Protein AF-A0A4Y9ZQ35-F1 (afdb_monomer)

Organism: NCBI:txid135208

Mean predicted aligned error: 7.26 Å

Foldseek 3Di:
DCALQRLVVCFFCVVVQNSPSCLPPPVNLVLLLVLLLVQQQDQQPPPRGGNLQPLLFAQEEESFAAHSEPVDQVVLQVRVVSRLVSLVSNCVSSDPPSNYFYEHNAHADPNSQQDPSQLQRPSHQEREHEYQALVCLALVNLLVRLVSNVVSNHHYAPEEYFQAQAPDGRSDRFDHHGDDLVVSLVSLLVSLVSCLSNQHEYAYEAEFLAQFPQHGRDRYGYLVDSNLVSNLVSQVVQLPGFHSDDSPLPDSPPDDDDDDDDDDDDDDDDDDDPDDPPPPPPPDRHGHGYHYEDAQLLFDDPVSLCSRLVSCLSSRHAEYEYEQAFDPDCDDSNHGGHGDHHLDRPHSVRGDCSSVNSVSVSSVSNSVSNHHYHYYSDDDDDDRD

Structure (mmCIF, N/CA/C/O backbone):
data_AF-A0A4Y9ZQ35-F1
#
_entry.id   AF-A0A4Y9ZQ35-F1
#
loop_
_atom_site.group_PDB
_atom_site.id
_atom_site.type_symbol
_atom_site.label_atom_id
_atom_site.label_alt_id
_atom_site.label_comp_id
_atom_site.label_asym_id
_atom_site.label_entity_id
_atom_site.label_seq_id
_atom_site.pdbx_PDB_ins_code
_atom_site.Cartn_x
_atom_site.Cartn_y
_atom_site.Cartn_z
_atom_site.occupancy
_atom_site.B_iso_or_equiv
_atom_site.auth_seq_id
_atom_site.auth_comp_id
_atom_site.auth_asym_id
_atom_site.auth_atom_id
_atom_site.pdbx_PDB_model_num
ATOM 1 N N . MET A 1 1 ? 6.305 -11.180 9.545 1.00 36.38 1 MET A N 1
ATOM 2 C CA . MET A 1 1 ? 5.025 -11.520 8.893 1.00 36.38 1 MET A CA 1
ATOM 3 C C . MET A 1 1 ? 5.077 -10.964 7.494 1.00 36.38 1 MET A C 1
ATOM 5 O O . MET A 1 1 ? 5.333 -9.812 7.324 1.00 36.38 1 MET A O 1
ATOM 9 N N . HIS A 1 2 ? 5.178 -11.781 6.480 1.00 47.81 2 HIS A N 1
ATOM 10 C CA . HIS A 1 2 ? 6.463 -12.288 6.041 1.00 47.81 2 HIS A CA 1
ATOM 11 C C . HIS A 1 2 ? 6.602 -12.149 4.517 1.00 47.81 2 HIS A C 1
ATOM 13 O O . HIS A 1 2 ? 6.607 -13.161 3.825 1.00 47.81 2 HIS A O 1
ATOM 19 N N . SER A 1 3 ? 6.755 -10.935 3.964 1.00 58.72 3 SER A N 1
ATOM 20 C CA . SER A 1 3 ? 7.232 -10.872 2.570 1.00 58.72 3 SER A CA 1
ATOM 21 C C . SER A 1 3 ? 8.520 -11.701 2.456 1.00 58.72 3 SER A C 1
ATOM 23 O O . SER A 1 3 ? 9.215 -11.897 3.464 1.00 58.72 3 SER A O 1
ATOM 25 N N . TRP A 1 4 ? 8.877 -12.214 1.272 1.00 63.47 4 TRP A N 1
ATOM 26 C CA . TRP A 1 4 ? 10.160 -12.925 1.127 1.00 63.47 4 TRP A CA 1
ATOM 27 C C . TRP A 1 4 ? 11.294 -12.108 1.743 1.00 63.47 4 TRP A C 1
ATOM 29 O O . TRP A 1 4 ? 12.146 -12.658 2.444 1.00 63.47 4 TRP A O 1
ATOM 39 N N . ASN A 1 5 ? 11.250 -10.785 1.557 1.00 63.75 5 ASN A N 1
ATOM 40 C CA . ASN A 1 5 ? 12.224 -9.878 2.136 1.00 63.75 5 ASN A CA 1
ATOM 41 C C . ASN A 1 5 ? 12.215 -9.986 3.660 1.00 63.75 5 ASN A C 1
ATOM 43 O O . ASN A 1 5 ? 13.280 -10.140 4.259 1.00 63.75 5 ASN A O 1
ATOM 47 N N . ALA A 1 6 ? 11.044 -9.955 4.301 1.00 70.06 6 ALA A N 1
ATOM 48 C CA . ALA A 1 6 ? 10.945 -10.030 5.755 1.00 70.06 6 ALA A CA 1
ATOM 49 C C . ALA A 1 6 ? 11.441 -11.389 6.273 1.00 70.06 6 ALA A C 1
ATOM 51 O O . ALA A 1 6 ? 12.302 -11.428 7.155 1.00 70.06 6 ALA A O 1
ATOM 52 N N . LEU A 1 7 ? 11.014 -12.487 5.633 1.00 71.88 7 LEU A N 1
ATOM 53 C CA . LEU A 1 7 ? 11.462 -13.854 5.934 1.00 71.88 7 LEU A CA 1
ATOM 54 C C . LEU A 1 7 ? 12.976 -14.008 5.819 1.00 71.88 7 LEU A C 1
ATOM 56 O O . LEU A 1 7 ? 13.614 -14.595 6.691 1.00 71.88 7 LEU A O 1
ATOM 60 N N . SER A 1 8 ? 13.551 -13.505 4.728 1.00 68.31 8 SER A N 1
ATOM 61 C CA . SER A 1 8 ? 14.992 -13.560 4.478 1.00 68.31 8 SER A CA 1
ATOM 62 C C . SER A 1 8 ? 15.779 -12.662 5.436 1.00 68.31 8 SER A C 1
ATOM 64 O O . SER A 1 8 ? 16.902 -12.999 5.806 1.00 68.31 8 SER A O 1
ATOM 66 N N . GLY A 1 9 ? 15.163 -11.562 5.880 1.00 69.19 9 GLY A N 1
ATOM 67 C CA . GLY A 1 9 ? 15.678 -10.648 6.893 1.00 69.19 9 GLY A CA 1
ATOM 68 C C . GLY A 1 9 ? 15.662 -11.228 8.308 1.00 69.19 9 GLY A C 1
ATOM 69 O O . GLY A 1 9 ? 16.219 -10.615 9.216 1.00 69.19 9 GLY A O 1
ATOM 70 N N . GLY A 1 10 ? 15.076 -12.416 8.502 1.00 75.44 10 GLY A N 1
ATOM 71 C CA . GLY A 1 10 ? 15.120 -13.144 9.766 1.00 75.44 10 GLY A CA 1
ATOM 72 C C . GLY A 1 10 ? 14.144 -12.614 10.811 1.00 75.44 10 GLY A C 1
ATOM 73 O O . GLY A 1 10 ? 14.453 -12.631 12.002 1.00 75.44 10 GLY A O 1
ATOM 74 N N . ASP A 1 11 ? 12.969 -12.150 10.396 1.00 81.12 11 ASP A N 1
ATOM 75 C CA . ASP A 1 11 ? 11.862 -11.911 11.319 1.00 81.12 11 ASP A CA 1
ATOM 76 C C . ASP A 1 11 ? 11.279 -13.237 11.863 1.00 81.12 11 ASP A C 1
ATOM 78 O O . ASP A 1 11 ? 11.728 -14.332 11.515 1.00 81.12 11 ASP A O 1
ATOM 82 N N . ILE A 1 12 ? 10.308 -13.171 12.785 1.00 85.31 12 ILE A N 1
ATOM 83 C CA . ILE A 1 12 ? 10.039 -14.311 13.677 1.00 85.31 12 ILE A CA 1
ATOM 84 C C . ILE A 1 12 ? 9.625 -15.602 12.951 1.00 85.31 12 ILE A C 1
ATOM 86 O O . ILE A 1 12 ? 10.181 -16.643 13.255 1.00 85.31 12 ILE A O 1
ATOM 90 N N . TYR A 1 13 ? 8.753 -15.608 11.941 1.00 85.06 13 TYR A N 1
ATOM 91 C CA . TYR A 1 13 ? 8.492 -16.855 11.203 1.00 85.06 13 TYR A CA 1
ATOM 92 C C . TYR A 1 13 ? 9.643 -17.211 10.250 1.00 85.06 13 TYR A C 1
ATOM 94 O O . TYR A 1 13 ? 9.856 -18.397 10.014 1.00 85.06 13 TYR A O 1
ATOM 102 N N . GLY A 1 14 ? 10.431 -16.246 9.761 1.00 84.25 14 GLY A N 1
ATOM 103 C CA . GLY A 1 14 ? 11.650 -16.518 8.993 1.00 84.25 14 GLY A CA 1
ATOM 104 C C . GLY A 1 14 ? 12.680 -17.304 9.808 1.00 84.25 14 GLY A C 1
ATOM 105 O O . GLY A 1 14 ? 13.272 -18.254 9.304 1.00 84.25 14 GLY A O 1
ATOM 106 N N . GLN A 1 15 ? 12.823 -16.998 11.101 1.00 85.25 15 GLN A N 1
ATOM 107 C CA . G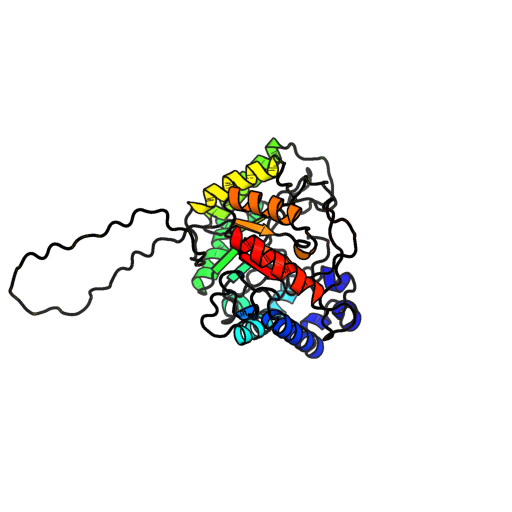LN A 1 15 ? 13.710 -17.735 12.011 1.00 85.25 15 GLN A CA 1
ATOM 108 C C . GLN A 1 15 ? 13.267 -19.187 12.243 1.00 85.25 15 GLN A C 1
ATOM 110 O O . GLN A 1 15 ? 14.110 -20.076 12.351 1.00 85.25 15 GLN A O 1
ATOM 115 N N . TRP A 1 16 ? 11.958 -19.435 12.337 1.00 84.19 16 TRP A N 1
ATOM 11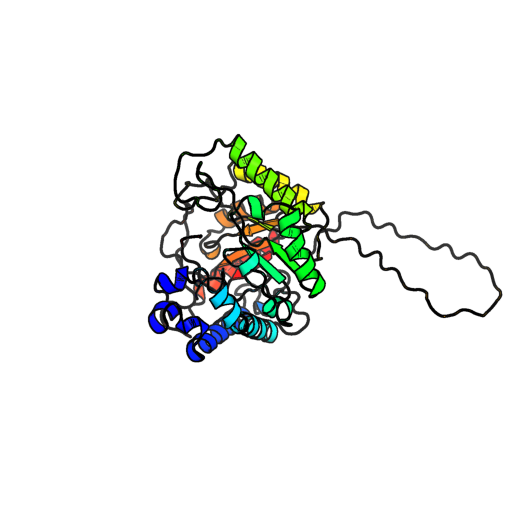6 C CA . TRP A 1 16 ? 11.419 -20.756 12.686 1.00 84.19 16 TRP A CA 1
ATOM 117 C C . TRP A 1 16 ? 11.147 -21.641 11.465 1.00 84.19 16 TRP A C 1
ATOM 119 O O . TRP A 1 16 ? 11.337 -22.854 11.529 1.00 84.19 16 TRP A O 1
ATOM 129 N N . TYR A 1 17 ? 10.708 -21.041 10.358 1.00 84.75 17 TYR A N 1
ATOM 130 C CA . TYR A 1 17 ? 10.225 -21.743 9.167 1.00 84.75 17 TYR A CA 1
ATOM 131 C C . TYR A 1 17 ? 11.010 -21.372 7.893 1.00 84.75 17 TYR A C 1
ATOM 133 O O . TYR A 1 17 ? 10.913 -22.056 6.879 1.00 84.75 17 TYR A O 1
ATOM 141 N N . GLY A 1 18 ? 11.839 -20.327 7.902 1.00 82.31 18 GLY A N 1
ATOM 142 C CA . GLY A 1 18 ? 12.540 -19.871 6.699 1.00 82.31 18 GLY A CA 1
ATOM 143 C C . GLY A 1 18 ? 11.594 -19.391 5.591 1.00 82.31 18 GLY A C 1
ATOM 144 O O . GLY A 1 18 ? 10.384 -19.278 5.769 1.00 82.31 18 GLY A O 1
ATOM 145 N N . THR A 1 19 ? 12.145 -19.118 4.407 1.00 73.44 19 THR A N 1
ATOM 146 C CA . THR A 1 19 ? 11.390 -18.482 3.308 1.00 73.44 19 THR A CA 1
ATOM 147 C C . THR A 1 19 ? 10.460 -19.427 2.539 1.00 73.44 19 THR A C 1
ATOM 149 O O . THR A 1 19 ? 9.706 -18.969 1.691 1.00 73.44 19 THR A O 1
ATOM 152 N N . GLY A 1 20 ? 10.583 -20.749 2.708 1.00 72.81 20 GLY A N 1
ATOM 153 C CA . GLY A 1 20 ? 9.781 -21.752 1.984 1.00 72.81 20 GLY A CA 1
ATOM 154 C C . GLY A 1 20 ? 8.677 -22.340 2.852 1.00 72.81 20 GLY A C 1
ATOM 155 O O . GLY A 1 20 ? 7.498 -22.216 2.540 1.00 72.81 20 GLY A O 1
ATOM 156 N N . TYR A 1 21 ? 9.050 -22.893 4.009 1.00 81.38 21 TYR A N 1
ATOM 157 C CA . TYR A 1 21 ? 8.091 -23.585 4.865 1.00 81.38 21 TYR A CA 1
ATOM 158 C C . TYR A 1 21 ? 7.008 -22.677 5.450 1.00 81.38 21 TYR A C 1
ATOM 160 O O . TYR A 1 21 ? 5.968 -23.182 5.862 1.00 81.38 21 TYR A O 1
ATOM 168 N N . PHE A 1 22 ? 7.210 -21.359 5.461 1.00 85.56 22 PHE A N 1
ATOM 169 C CA . PHE A 1 22 ? 6.174 -20.404 5.841 1.00 85.56 22 PHE A CA 1
ATOM 170 C C . PHE A 1 22 ? 4.896 -20.527 4.985 1.00 85.56 22 PHE A C 1
ATOM 172 O O . PHE A 1 22 ? 3.790 -20.487 5.527 1.00 85.56 22 PHE A O 1
ATOM 179 N N . TYR A 1 23 ? 5.042 -20.748 3.674 1.00 87.94 23 TYR A N 1
ATOM 180 C CA . TYR A 1 23 ? 3.918 -20.877 2.740 1.00 87.94 23 TYR A CA 1
ATOM 181 C C . TYR A 1 23 ? 3.342 -22.301 2.672 1.00 87.94 23 TYR A C 1
ATOM 183 O O . TYR A 1 23 ? 2.242 -22.505 2.163 1.00 87.94 23 TYR A O 1
ATOM 191 N N . GLU A 1 24 ? 4.066 -23.289 3.202 1.00 88.56 24 GLU A N 1
ATOM 192 C CA . GLU A 1 24 ? 3.781 -24.714 2.992 1.00 88.56 24 GLU A CA 1
ATOM 193 C C . GLU A 1 24 ? 3.349 -25.438 4.276 1.00 88.56 24 GLU A C 1
ATOM 195 O O . GLU A 1 24 ? 2.553 -26.378 4.233 1.00 88.56 24 GLU A O 1
ATOM 200 N N . GLN A 1 25 ? 3.866 -25.036 5.443 1.00 91.19 25 GLN A N 1
ATOM 201 C CA . GLN A 1 25 ? 3.609 -25.741 6.696 1.00 91.19 25 GLN A CA 1
ATOM 202 C C . GLN A 1 25 ? 2.342 -25.246 7.388 1.00 91.19 25 GLN A C 1
ATOM 204 O O . GLN A 1 25 ? 2.219 -24.078 7.751 1.00 91.19 25 GLN A O 1
ATOM 209 N N . ALA A 1 26 ? 1.463 -26.194 7.716 1.00 92.69 26 ALA A N 1
ATOM 210 C CA . ALA A 1 26 ? 0.209 -25.939 8.423 1.00 92.69 26 ALA A CA 1
ATOM 211 C C . ALA A 1 26 ? 0.381 -25.173 9.750 1.00 92.69 26 ALA A C 1
ATOM 213 O O . ALA A 1 26 ? -0.490 -24.398 10.129 1.00 92.69 26 ALA A O 1
ATOM 214 N N . ALA A 1 27 ? 1.493 -25.372 10.468 1.00 91.56 27 ALA A N 1
ATOM 215 C CA . ALA A 1 27 ? 1.762 -24.650 11.713 1.00 91.56 27 ALA A CA 1
ATOM 216 C C . ALA A 1 27 ? 2.076 -23.164 11.468 1.00 91.56 27 ALA A C 1
ATOM 218 O O . ALA A 1 27 ? 1.579 -22.303 12.197 1.00 91.56 27 ALA A O 1
ATOM 219 N N . ALA A 1 28 ? 2.857 -22.862 10.426 1.00 90.31 28 ALA A N 1
ATOM 220 C CA . ALA A 1 28 ? 3.181 -21.493 10.041 1.00 90.31 28 ALA A CA 1
ATOM 221 C C . ALA A 1 28 ? 1.929 -20.762 9.545 1.00 90.31 28 ALA A C 1
ATOM 223 O O . ALA A 1 28 ? 1.620 -19.668 10.020 1.00 90.31 28 ALA A O 1
ATOM 224 N N . THR A 1 29 ? 1.152 -21.404 8.669 1.00 91.00 29 THR A N 1
ATOM 225 C CA . THR A 1 29 ? -0.099 -20.833 8.164 1.00 91.00 29 THR A CA 1
ATOM 226 C C . THR A 1 29 ? -1.117 -20.643 9.298 1.00 91.00 29 THR A C 1
ATOM 228 O O . THR A 1 29 ? -1.682 -19.560 9.429 1.00 91.00 29 THR A O 1
ATOM 231 N N . ALA A 1 30 ? -1.297 -21.605 10.208 1.00 94.00 30 ALA A N 1
ATOM 232 C CA . ALA A 1 30 ? -2.197 -21.437 11.354 1.00 94.00 30 ALA A CA 1
ATOM 233 C C . ALA A 1 30 ? -1.776 -20.289 12.293 1.00 94.00 30 ALA A C 1
ATOM 235 O O . ALA A 1 30 ? -2.627 -19.527 12.755 1.00 94.00 30 ALA A O 1
ATOM 236 N N . GLY A 1 31 ? -0.474 -20.124 12.554 1.00 92.75 31 GLY A N 1
ATOM 237 C CA . GLY A 1 31 ? 0.044 -18.980 13.313 1.00 92.75 31 GLY A CA 1
ATOM 238 C C . GLY A 1 31 ? -0.288 -17.647 12.638 1.00 92.75 31 GLY A C 1
ATOM 239 O O . GLY A 1 31 ? -0.787 -16.723 13.284 1.00 92.75 31 GLY A O 1
ATOM 240 N N . PHE A 1 32 ? -0.109 -17.587 11.318 1.00 93.31 32 PHE A N 1
ATOM 241 C CA . PHE A 1 32 ? -0.411 -16.402 10.523 1.00 93.31 32 PHE A CA 1
ATOM 242 C C . PHE A 1 32 ? -1.910 -16.075 10.514 1.00 93.31 32 PHE A C 1
ATOM 244 O O . PHE A 1 32 ? -2.286 -14.921 10.703 1.00 93.31 32 PHE A O 1
ATOM 251 N N . ASP A 1 33 ? -2.779 -17.082 10.380 1.00 95.75 33 ASP A N 1
ATOM 252 C CA . ASP A 1 33 ? -4.231 -16.900 10.501 1.00 95.75 33 ASP A CA 1
ATOM 253 C C . ASP A 1 33 ? -4.614 -16.326 11.864 1.00 95.75 33 ASP A C 1
ATOM 255 O O . ASP A 1 33 ? -5.443 -15.421 11.939 1.00 95.75 33 ASP A O 1
ATOM 259 N N . ASN A 1 34 ? -4.004 -16.814 12.948 1.00 96.38 34 ASN A N 1
ATOM 260 C CA . ASN A 1 34 ? -4.259 -16.281 14.286 1.00 96.38 34 ASN A CA 1
ATOM 261 C C . ASN A 1 34 ? -3.869 -14.805 14.388 1.00 96.38 34 ASN A C 1
ATOM 263 O O . ASN A 1 34 ? -4.599 -14.029 15.005 1.00 96.38 34 ASN A O 1
ATOM 267 N N . ARG A 1 35 ? -2.782 -14.387 13.729 1.00 94.88 35 ARG A N 1
ATOM 268 C CA . ARG A 1 35 ? -2.423 -12.967 13.660 1.00 94.88 35 ARG A CA 1
ATOM 269 C C . ARG A 1 35 ? -3.427 -12.156 12.854 1.00 94.88 35 ARG A C 1
ATOM 271 O O . ARG A 1 35 ? -3.792 -11.078 13.310 1.00 94.88 35 ARG A O 1
ATOM 278 N N . LEU A 1 36 ? -3.894 -12.648 11.704 1.00 96.12 36 LEU A N 1
ATOM 279 C CA . LEU A 1 36 ? -4.958 -11.973 10.951 1.00 96.12 36 LEU A CA 1
ATOM 280 C C . LEU A 1 36 ? -6.180 -11.760 11.853 1.00 96.12 36 LEU A C 1
ATOM 282 O O . LEU A 1 36 ? -6.657 -10.637 11.995 1.00 96.12 36 LEU A O 1
ATOM 286 N N . ARG A 1 37 ? -6.627 -12.805 12.560 1.00 97.69 37 ARG A N 1
ATOM 287 C CA . ARG A 1 37 ? -7.738 -12.695 13.519 1.00 97.69 37 ARG A CA 1
ATOM 288 C C . ARG A 1 37 ? -7.444 -11.690 14.629 1.00 97.69 37 ARG A C 1
ATOM 290 O O . ARG A 1 37 ? -8.329 -10.907 14.962 1.00 97.69 37 ARG A O 1
ATOM 297 N N . TYR A 1 38 ? -6.230 -11.679 15.178 1.00 97.25 38 TYR A N 1
ATOM 298 C CA . TYR A 1 38 ? -5.828 -10.721 16.209 1.00 97.25 38 TYR A CA 1
ATOM 299 C C . TYR A 1 38 ? -5.929 -9.274 15.711 1.00 97.25 38 TYR A C 1
ATOM 301 O O . TYR A 1 38 ? -6.557 -8.449 16.367 1.00 97.25 38 TYR A O 1
ATOM 309 N N . VAL A 1 39 ? -5.388 -8.980 14.523 1.00 97.31 39 VAL A N 1
ATOM 310 C CA . VAL A 1 39 ? -5.433 -7.642 13.910 1.00 97.31 39 VAL A CA 1
ATOM 311 C C . VAL A 1 39 ? -6.871 -7.200 13.652 1.00 97.31 39 VAL A C 1
ATOM 313 O O . VAL A 1 39 ? -7.258 -6.108 14.055 1.00 97.31 39 VAL A O 1
ATOM 316 N N . LEU A 1 40 ? -7.691 -8.049 13.026 1.00 97.50 40 LEU A N 1
ATOM 317 C CA . LEU A 1 40 ? -9.080 -7.697 12.715 1.00 97.50 40 LEU A CA 1
ATOM 318 C C . LEU A 1 40 ? -9.936 -7.479 13.975 1.00 97.50 40 LEU A C 1
ATOM 320 O O . LEU A 1 40 ? -10.877 -6.683 13.948 1.00 97.50 40 LEU A O 1
ATOM 324 N N . ASN A 1 41 ? -9.614 -8.161 15.077 1.00 98.12 41 ASN A N 1
ATOM 325 C CA . ASN A 1 41 ? -10.313 -8.026 16.357 1.00 98.12 41 ASN A CA 1
ATOM 326 C C . ASN A 1 41 ? -9.662 -7.017 17.317 1.00 98.12 41 ASN A C 1
ATOM 328 O O . ASN A 1 41 ? -10.170 -6.845 18.427 1.00 98.12 41 ASN A O 1
ATOM 332 N N . HIS A 1 42 ? -8.587 -6.328 16.915 1.00 98.12 42 HIS A N 1
ATOM 333 C CA . HIS A 1 42 ? -7.996 -5.255 17.714 1.00 98.12 42 HIS A CA 1
ATOM 334 C C . HIS A 1 42 ? -9.033 -4.164 17.966 1.00 98.12 42 HIS A C 1
ATOM 336 O O . HIS A 1 42 ? -9.576 -3.584 17.023 1.00 98.12 42 HIS A O 1
ATOM 342 N N . VAL A 1 43 ? -9.323 -3.904 19.241 1.00 98.56 43 VAL A N 1
ATOM 343 C CA . VAL A 1 43 ? -10.276 -2.872 19.651 1.00 98.56 43 VAL A CA 1
ATOM 344 C C . VAL A 1 43 ? -9.562 -1.535 19.633 1.00 98.56 43 VAL A C 1
ATOM 346 O O . VAL A 1 43 ? -8.696 -1.273 20.465 1.00 98.56 43 VAL A O 1
ATOM 349 N N . HIS A 1 44 ? -9.971 -0.685 18.699 1.00 98.44 44 HIS A N 1
ATOM 350 C CA . HIS A 1 44 ? -9.407 0.638 18.523 1.00 98.44 44 HIS A CA 1
ATOM 351 C C . HIS A 1 44 ? -9.487 1.432 19.831 1.00 98.44 44 HIS A C 1
ATOM 353 O O . HIS A 1 44 ? -10.569 1.657 20.378 1.00 98.44 44 HIS A O 1
ATOM 359 N N . THR A 1 45 ? -8.340 1.918 20.292 1.00 97.75 45 THR A N 1
ATOM 360 C CA . THR A 1 45 ? -8.149 2.552 21.606 1.00 97.75 45 THR A CA 1
ATOM 361 C C . THR A 1 45 ? -9.035 3.779 21.836 1.00 97.75 45 THR A C 1
ATOM 363 O O . THR A 1 45 ? -9.584 3.944 22.922 1.00 97.75 45 THR A O 1
ATOM 366 N N . THR A 1 46 ? -9.229 4.617 20.812 1.00 96.56 46 THR A N 1
ATOM 367 C CA . THR A 1 46 ? -10.129 5.788 20.876 1.00 96.56 46 THR A CA 1
ATOM 368 C C . THR A 1 46 ? -11.595 5.479 20.545 1.00 96.56 46 THR A C 1
ATOM 370 O O . THR A 1 46 ? -12.492 5.999 21.204 1.00 96.56 46 THR A O 1
ATOM 373 N N . LEU A 1 47 ? -11.867 4.674 19.510 1.00 97.94 47 LEU A N 1
ATOM 374 C CA . LEU A 1 47 ? -13.228 4.456 18.992 1.00 97.94 47 LEU A CA 1
ATOM 375 C C . LEU A 1 47 ? -13.993 3.342 19.724 1.00 97.94 47 LEU A C 1
ATOM 377 O O . LEU A 1 47 ? -15.211 3.247 19.579 1.00 97.94 47 LEU A O 1
ATOM 381 N N . GLY A 1 48 ? -13.298 2.487 20.481 1.00 98.12 48 GLY A N 1
ATOM 382 C CA . GLY A 1 48 ? -13.898 1.397 21.253 1.00 98.12 48 GLY A CA 1
ATOM 383 C C . GLY A 1 48 ? -14.530 0.289 20.404 1.00 98.12 48 GLY A C 1
ATOM 384 O O . GLY A 1 48 ? -15.346 -0.474 20.916 1.00 98.12 48 GLY A O 1
ATOM 385 N N . LYS A 1 49 ? -14.181 0.204 19.115 1.00 98.00 49 LYS A N 1
ATOM 386 C CA . LYS A 1 49 ? -14.689 -0.797 18.167 1.00 98.00 49 LYS A CA 1
ATOM 387 C C . LYS A 1 49 ? -13.550 -1.625 17.581 1.00 98.00 49 LYS A C 1
ATOM 389 O O . LYS A 1 49 ? -12.466 -1.075 17.377 1.00 98.00 49 LYS A O 1
ATOM 394 N N . PRO A 1 50 ? -13.775 -2.914 17.285 1.00 98.00 50 PRO A N 1
ATOM 395 C CA . PRO A 1 50 ? -12.776 -3.721 16.606 1.00 98.00 50 PRO A CA 1
ATOM 396 C C . PRO A 1 50 ? -12.546 -3.211 15.178 1.00 98.00 50 PRO A C 1
ATOM 398 O O . PRO A 1 50 ? -13.486 -2.760 14.522 1.00 98.00 50 PRO A O 1
ATOM 401 N N . TRP A 1 51 ? -11.316 -3.313 14.671 1.00 98.06 51 TRP A N 1
ATOM 402 C CA . TRP A 1 51 ? -10.954 -2.845 13.326 1.00 98.06 51 TRP A CA 1
ATOM 403 C C . TRP A 1 51 ? -11.841 -3.409 12.211 1.00 98.06 51 TRP A C 1
ATOM 405 O O . TRP A 1 51 ? -12.185 -2.692 11.273 1.00 98.06 51 TRP A O 1
ATOM 415 N N . LYS A 1 52 ? -12.299 -4.658 12.338 1.00 96.88 52 LYS A N 1
ATOM 416 C CA . LYS A 1 52 ? -13.242 -5.283 11.395 1.00 96.88 52 LYS A CA 1
ATOM 417 C C . LYS A 1 52 ? -14.585 -4.551 11.230 1.00 96.88 52 LYS A C 1
ATOM 419 O O . LYS A 1 52 ? -15.291 -4.814 10.263 1.00 96.88 52 LYS A O 1
ATOM 424 N N . GLU A 1 53 ? -14.936 -3.648 12.146 1.00 97.19 53 GLU A N 1
ATOM 425 C CA . GLU A 1 53 ? -16.163 -2.837 12.116 1.00 97.19 53 GLU A CA 1
ATOM 426 C C . GLU A 1 53 ? -15.917 -1.378 11.680 1.00 97.19 53 GLU A C 1
ATOM 428 O O . GLU A 1 53 ? -16.838 -0.560 11.700 1.00 97.19 53 GLU A O 1
ATOM 433 N N . LEU A 1 54 ? -14.686 -1.018 11.302 1.00 96.88 54 LEU A N 1
ATOM 434 C CA . LEU A 1 54 ? -14.282 0.364 11.018 1.00 96.88 54 LEU A CA 1
ATOM 435 C C . LEU A 1 54 ? -14.240 0.680 9.518 1.00 96.88 54 LEU A C 1
ATOM 437 O O . LEU A 1 54 ? -13.270 1.249 9.022 1.00 96.88 54 LEU A O 1
ATOM 441 N N . SER A 1 55 ? -15.305 0.361 8.783 1.00 95.88 55 SER A N 1
ATOM 442 C CA . SER A 1 55 ? -15.377 0.571 7.326 1.00 95.88 55 SER A CA 1
ATOM 443 C C . SER A 1 55 ? -15.197 2.016 6.876 1.00 95.88 55 SER A C 1
ATOM 445 O O . SER A 1 55 ? -14.795 2.259 5.742 1.00 95.88 55 SER A O 1
ATOM 447 N N . ASP A 1 56 ? -15.496 2.987 7.736 1.00 95.00 56 ASP A N 1
ATOM 448 C CA . ASP A 1 56 ? -15.279 4.405 7.438 1.00 95.00 56 ASP A CA 1
ATOM 449 C C . ASP A 1 56 ? -13.790 4.774 7.471 1.00 95.00 56 ASP A C 1
ATOM 451 O O . ASP A 1 56 ? -13.362 5.654 6.731 1.00 95.00 56 ASP A O 1
ATOM 455 N N . TYR A 1 57 ? -12.987 4.040 8.244 1.00 97.19 57 TYR A N 1
ATOM 456 C CA . TYR A 1 57 ? -11.562 4.291 8.464 1.00 97.19 57 TYR A CA 1
ATOM 457 C C . TYR A 1 57 ? -10.670 3.375 7.623 1.00 97.19 57 TYR A C 1
ATOM 459 O O . TYR A 1 57 ? -9.577 3.776 7.230 1.00 97.19 57 TYR A O 1
ATOM 467 N N . ILE A 1 58 ? -11.130 2.154 7.342 1.00 97.44 58 ILE A N 1
ATOM 468 C CA . ILE A 1 58 ? -10.350 1.107 6.683 1.00 97.44 58 ILE A CA 1
ATOM 469 C C . ILE A 1 58 ? -10.910 0.833 5.286 1.00 97.44 58 ILE A C 1
ATOM 471 O O . ILE A 1 58 ? -12.094 0.552 5.107 1.00 97.44 58 ILE A O 1
ATOM 475 N N . PHE A 1 59 ? -10.038 0.920 4.284 1.00 97.06 59 PHE A N 1
ATOM 476 C CA . PHE A 1 59 ? -10.334 0.626 2.885 1.00 97.06 59 PHE A CA 1
ATOM 477 C C . PHE A 1 59 ? -10.341 -0.879 2.618 1.00 97.06 59 PHE A C 1
ATOM 479 O O . PHE A 1 59 ? -11.329 -1.428 2.124 1.00 97.06 59 PHE A O 1
ATOM 486 N N . ALA A 1 60 ? -9.233 -1.540 2.945 1.00 97.00 60 ALA A N 1
ATOM 487 C CA . ALA A 1 60 ? -9.033 -2.951 2.682 1.00 97.00 60 ALA A CA 1
ATOM 488 C C . ALA A 1 60 ? -8.067 -3.577 3.691 1.00 97.00 60 ALA A C 1
ATOM 490 O O . ALA A 1 60 ? -7.235 -2.883 4.275 1.00 97.00 60 ALA A O 1
ATOM 491 N N . PHE A 1 61 ? -8.166 -4.896 3.829 1.00 96.56 61 PHE A N 1
ATOM 492 C CA . PHE A 1 61 ? -7.119 -5.748 4.380 1.00 96.56 61 PHE A CA 1
ATOM 493 C C . PHE A 1 61 ? -6.523 -6.621 3.279 1.00 96.56 61 PHE A C 1
ATOM 495 O O . PHE A 1 61 ? -7.191 -7.006 2.321 1.00 96.56 61 PHE A O 1
ATOM 502 N N . GLU A 1 62 ? -5.272 -6.991 3.464 1.00 92.62 62 GLU A N 1
ATOM 503 C CA . GLU A 1 62 ? -4.505 -7.907 2.620 1.00 92.62 62 GLU A CA 1
ATOM 504 C C . GLU A 1 62 ? -3.819 -8.913 3.528 1.00 92.62 62 GLU A C 1
ATOM 506 O O . GLU A 1 62 ? -3.659 -8.667 4.722 1.00 92.62 62 GLU A O 1
ATOM 511 N N . ALA A 1 63 ? -3.443 -10.064 2.983 1.00 88.25 63 ALA A N 1
ATOM 512 C CA . ALA A 1 63 ? -2.654 -11.018 3.746 1.00 88.25 63 ALA A CA 1
ATOM 513 C C . ALA A 1 63 ? -1.219 -10.503 3.916 1.00 88.25 63 ALA A C 1
ATOM 515 O O . ALA A 1 63 ? -0.725 -10.407 5.038 1.00 88.25 63 ALA A O 1
ATOM 516 N N . GLU A 1 64 ? -0.572 -10.161 2.803 1.00 87.44 64 GLU A N 1
ATOM 517 C CA . GLU A 1 64 ? 0.861 -9.902 2.732 1.00 87.44 64 GLU A CA 1
ATOM 518 C C . GLU A 1 64 ? 1.203 -8.974 1.559 1.00 87.44 64 GLU A C 1
ATOM 520 O O . GLU A 1 64 ? 0.497 -8.969 0.555 1.00 87.44 64 GLU A O 1
ATOM 525 N N . ASN A 1 65 ? 2.274 -8.190 1.694 1.00 89.75 65 ASN A N 1
ATOM 526 C CA . ASN A 1 65 ? 2.870 -7.455 0.580 1.00 89.75 65 ASN A CA 1
ATOM 527 C C . ASN A 1 65 ? 3.712 -8.398 -0.279 1.00 89.75 65 ASN A C 1
ATOM 529 O O . ASN A 1 65 ? 4.724 -8.891 0.222 1.00 89.75 65 ASN A O 1
ATOM 533 N N . GLU A 1 66 ? 3.360 -8.552 -1.558 1.00 89.56 66 GLU A N 1
ATOM 534 C CA . GLU A 1 66 ? 4.119 -9.362 -2.526 1.00 89.56 66 GLU A CA 1
ATOM 535 C C . GLU A 1 66 ? 4.366 -10.790 -2.020 1.00 89.56 66 GLU A C 1
ATOM 537 O O . GLU A 1 66 ? 5.499 -11.214 -1.755 1.00 89.56 66 GLU A O 1
ATOM 542 N N . ALA A 1 67 ? 3.272 -11.514 -1.785 1.00 87.38 67 ALA A N 1
ATOM 543 C CA . ALA A 1 67 ? 3.322 -12.839 -1.193 1.00 87.38 67 ALA A CA 1
ATOM 544 C C . ALA A 1 67 ? 4.101 -13.816 -2.089 1.00 87.38 67 ALA A C 1
ATOM 546 O O . ALA A 1 67 ? 3.690 -14.167 -3.183 1.00 87.38 67 ALA A O 1
ATOM 547 N N . MET A 1 68 ? 5.191 -14.394 -1.577 1.00 86.38 68 MET A N 1
ATOM 548 C CA . MET A 1 68 ? 6.070 -15.298 -2.343 1.00 86.38 68 MET A CA 1
ATOM 549 C C . MET A 1 68 ? 6.929 -14.606 -3.417 1.00 86.38 68 MET A C 1
ATOM 551 O O . MET A 1 68 ? 7.491 -15.296 -4.280 1.00 86.38 68 MET A O 1
ATOM 555 N N . ILE A 1 69 ? 7.132 -13.286 -3.325 1.00 84.19 69 ILE A N 1
ATOM 556 C CA . ILE A 1 69 ? 8.135 -12.565 -4.122 1.00 84.19 69 ILE A CA 1
ATOM 557 C C . ILE A 1 69 ? 9.474 -13.310 -4.191 1.00 84.19 69 ILE A C 1
ATOM 559 O O . ILE A 1 69 ? 9.947 -13.909 -3.226 1.00 84.19 69 ILE A O 1
ATOM 563 N N . GLY A 1 70 ? 10.087 -13.332 -5.375 1.00 80.50 70 GLY A N 1
ATOM 564 C CA . GLY A 1 70 ? 11.393 -13.959 -5.594 1.00 80.50 70 GLY A CA 1
ATOM 565 C C . GLY A 1 70 ? 11.387 -15.495 -5.627 1.00 80.50 70 GLY A C 1
ATOM 566 O O . GLY A 1 70 ? 12.428 -16.094 -5.902 1.00 80.50 70 GLY A O 1
ATOM 567 N N . LYS A 1 71 ? 10.244 -16.161 -5.400 1.00 84.50 71 LYS A N 1
ATOM 568 C CA . LYS A 1 71 ? 10.086 -17.614 -5.626 1.00 84.50 71 LYS A CA 1
ATOM 569 C C . LYS A 1 71 ? 9.791 -17.958 -7.089 1.00 84.50 71 LYS A C 1
ATOM 571 O O . LYS A 1 71 ? 9.999 -19.097 -7.508 1.00 84.50 71 LYS A O 1
ATOM 576 N N . GLY A 1 72 ? 9.355 -16.960 -7.856 1.00 87.62 72 GLY A N 1
ATOM 577 C CA . GLY A 1 72 ? 9.048 -17.046 -9.276 1.00 87.62 72 GLY A CA 1
ATOM 578 C C . GLY A 1 72 ? 7.654 -17.598 -9.569 1.00 87.62 72 GLY A C 1
ATOM 579 O O . GLY A 1 72 ? 7.070 -18.364 -8.800 1.00 87.62 72 GLY A O 1
ATOM 580 N N . GLN A 1 73 ? 7.147 -17.243 -10.746 1.00 90.25 73 GLN A N 1
ATOM 581 C CA . GLN A 1 73 ? 5.788 -17.536 -11.195 1.00 90.25 73 GLN A CA 1
ATOM 582 C C . GLN A 1 73 ? 5.329 -18.998 -11.032 1.00 90.25 73 GLN A C 1
ATOM 584 O O . GLN A 1 73 ? 4.160 -19.238 -10.733 1.00 90.25 73 GLN A O 1
ATOM 589 N N . GLN A 1 74 ? 6.204 -19.991 -11.237 1.00 93.12 74 GLN A N 1
ATOM 590 C CA . GLN A 1 74 ? 5.819 -21.403 -11.090 1.00 93.12 74 GLN A CA 1
ATOM 591 C C . GLN A 1 74 ? 5.450 -21.742 -9.640 1.00 93.12 74 GLN A C 1
ATOM 593 O O . GLN A 1 74 ? 4.439 -22.401 -9.410 1.00 93.12 74 GLN A O 1
ATOM 598 N N . TYR A 1 75 ? 6.221 -21.242 -8.672 1.00 92.31 75 TYR A N 1
ATOM 599 C CA . TYR A 1 75 ? 5.944 -21.463 -7.256 1.00 92.31 75 TYR A CA 1
ATOM 600 C C . TYR A 1 75 ? 4.622 -20.806 -6.852 1.00 92.31 75 TYR A C 1
ATOM 602 O O . TYR A 1 75 ? 3.782 -21.454 -6.232 1.00 92.31 75 TYR A O 1
ATOM 610 N N . ILE A 1 76 ? 4.397 -19.561 -7.288 1.00 92.38 76 ILE A N 1
ATOM 611 C CA . ILE A 1 76 ? 3.139 -18.837 -7.056 1.00 92.38 76 ILE A CA 1
ATOM 612 C C . ILE A 1 76 ? 1.956 -19.642 -7.604 1.00 92.38 76 ILE A C 1
ATOM 614 O O . ILE A 1 76 ? 0.971 -19.849 -6.898 1.00 92.38 76 ILE A O 1
ATOM 618 N N . LYS A 1 77 ? 2.065 -20.169 -8.833 1.00 93.81 77 LYS A N 1
ATOM 619 C CA . LYS A 1 77 ? 1.018 -20.993 -9.461 1.00 93.81 77 LYS A CA 1
ATOM 620 C C . LYS A 1 77 ? 0.688 -22.251 -8.659 1.00 93.81 77 LYS A C 1
ATOM 622 O O . LYS A 1 77 ? -0.485 -22.616 -8.597 1.00 93.81 77 LYS A O 1
ATOM 627 N N . GLU A 1 78 ? 1.686 -22.891 -8.059 1.00 94.44 78 GLU A N 1
ATOM 628 C CA . GLU A 1 78 ? 1.525 -24.100 -7.240 1.00 94.44 78 GLU A CA 1
ATOM 629 C C . GLU A 1 78 ? 0.944 -23.808 -5.846 1.00 94.44 78 GLU A C 1
ATOM 631 O O . GLU A 1 78 ? 0.284 -24.673 -5.271 1.00 94.44 78 GLU A O 1
ATOM 636 N N . HIS A 1 79 ? 1.113 -22.584 -5.333 1.00 93.44 79 HIS A N 1
ATOM 637 C CA . HIS A 1 79 ? 0.759 -22.208 -3.958 1.00 93.44 79 HIS A CA 1
ATOM 638 C C . HIS A 1 79 ? -0.361 -21.158 -3.861 1.00 93.44 79 HIS A C 1
ATOM 640 O O . HIS A 1 79 ? -0.605 -20.609 -2.788 1.00 93.44 79 HIS A O 1
ATOM 646 N N . GLN A 1 80 ? -1.121 -20.920 -4.937 1.00 94.62 80 GLN A N 1
ATOM 647 C CA . GLN A 1 80 ? -2.207 -19.920 -4.974 1.00 94.62 80 GLN A CA 1
ATOM 648 C C . GLN A 1 80 ? -3.239 -20.069 -3.843 1.00 94.62 80 GLN A C 1
ATOM 650 O O . GLN A 1 80 ? -3.836 -19.073 -3.424 1.00 94.62 80 GLN A O 1
ATOM 655 N N . ASN A 1 81 ? -3.448 -21.297 -3.350 1.00 95.00 81 ASN A N 1
ATOM 656 C CA . ASN A 1 81 ? -4.367 -21.580 -2.247 1.00 95.00 81 ASN A CA 1
ATOM 657 C C . ASN A 1 81 ? -3.976 -20.852 -0.964 1.00 95.00 81 ASN A C 1
ATOM 659 O O . ASN A 1 81 ? -4.871 -20.413 -0.254 1.00 95.00 81 ASN A O 1
ATOM 663 N N . TRP A 1 82 ? -2.681 -20.645 -0.702 1.00 94.50 82 TRP A N 1
ATOM 664 C CA . TRP A 1 82 ? -2.230 -19.921 0.486 1.00 94.50 82 TRP A CA 1
ATOM 665 C C . TRP A 1 82 ? -2.909 -18.548 0.571 1.00 94.50 82 TRP A C 1
ATOM 667 O O . TRP A 1 82 ? -3.563 -18.241 1.570 1.00 94.50 82 TRP A O 1
ATOM 677 N N . GLN A 1 83 ? -2.875 -17.784 -0.526 1.00 94.44 83 GLN A N 1
ATOM 678 C CA . GLN A 1 83 ? -3.504 -16.467 -0.610 1.00 94.44 83 GLN A CA 1
ATOM 679 C C . GLN A 1 83 ? -5.021 -16.542 -0.397 1.00 94.44 83 GLN A C 1
ATOM 681 O O . GLN A 1 83 ? -5.588 -15.750 0.358 1.00 94.44 83 GLN A O 1
ATOM 686 N N . CYS A 1 84 ? -5.694 -17.499 -1.046 1.00 96.75 84 CYS A N 1
ATOM 687 C CA . CYS A 1 84 ? -7.147 -17.628 -0.930 1.00 96.75 84 CYS A CA 1
ATOM 688 C C . CYS A 1 84 ? -7.583 -18.087 0.471 1.00 96.75 84 CYS A C 1
ATOM 690 O O . CYS A 1 84 ? -8.598 -17.614 0.985 1.00 96.75 84 CYS A O 1
ATOM 692 N N . ASP A 1 85 ? -6.800 -18.941 1.128 1.00 97.25 85 ASP A N 1
ATOM 693 C CA . ASP A 1 85 ? -7.055 -19.384 2.495 1.00 97.25 85 ASP A CA 1
ATOM 694 C C . ASP A 1 85 ? -6.909 -18.215 3.475 1.00 97.25 85 ASP A C 1
ATOM 696 O O . ASP A 1 85 ? -7.765 -18.031 4.342 1.00 97.25 85 ASP A O 1
ATOM 700 N N . ARG A 1 86 ? -5.874 -17.371 3.312 1.00 96.75 86 ARG A N 1
ATOM 701 C CA . ARG A 1 86 ? -5.694 -16.166 4.147 1.00 96.75 86 ARG A CA 1
ATOM 702 C C . ARG A 1 86 ? -6.834 -15.175 3.930 1.00 96.75 86 ARG A C 1
ATOM 704 O O . ARG A 1 86 ? -7.416 -14.675 4.891 1.00 96.75 86 ARG A O 1
ATOM 711 N N . ALA A 1 87 ? -7.203 -14.939 2.670 1.00 97.19 87 ALA A N 1
ATOM 712 C CA . ALA A 1 87 ? -8.349 -14.106 2.325 1.00 97.19 87 ALA A CA 1
ATOM 713 C C . ALA A 1 87 ? -9.644 -14.654 2.944 1.00 97.19 87 ALA A C 1
ATOM 715 O O . ALA A 1 87 ? -10.455 -13.882 3.451 1.00 97.19 87 ALA A O 1
ATOM 716 N N . THR A 1 88 ? -9.822 -15.978 2.967 1.00 97.94 88 THR A N 1
ATOM 717 C CA . THR A 1 88 ? -10.977 -16.642 3.588 1.00 97.94 88 THR A CA 1
ATOM 718 C C . THR A 1 88 ? -10.998 -16.442 5.102 1.00 97.94 88 THR A C 1
ATOM 720 O O . THR A 1 88 ? -12.055 -16.121 5.647 1.00 97.94 88 THR A O 1
ATOM 723 N N . THR A 1 89 ? -9.851 -16.543 5.782 1.00 97.62 89 THR A N 1
ATOM 724 C CA . THR A 1 89 ? -9.724 -16.188 7.205 1.00 97.62 89 THR A CA 1
ATOM 725 C C . THR A 1 89 ? -10.162 -14.743 7.450 1.00 97.62 89 THR A C 1
ATOM 727 O O . THR A 1 89 ? -11.043 -14.504 8.277 1.00 97.62 89 THR A O 1
ATOM 730 N N . THR A 1 90 ? -9.613 -13.791 6.691 1.00 97.38 90 THR A N 1
ATOM 731 C CA . THR A 1 90 ? -9.943 -12.362 6.804 1.00 97.38 90 THR A CA 1
ATOM 732 C C . THR A 1 90 ? -11.428 -12.104 6.546 1.00 97.38 90 THR A C 1
ATOM 734 O O . THR A 1 90 ? -12.098 -11.453 7.346 1.00 97.38 90 THR A O 1
ATOM 737 N N . LYS A 1 91 ? -11.987 -12.657 5.463 1.00 96.81 91 LYS A N 1
ATOM 738 C CA . LYS A 1 91 ? -13.400 -12.476 5.107 1.00 96.81 91 LYS A CA 1
ATOM 739 C C . LYS A 1 91 ? -14.339 -13.100 6.142 1.00 96.81 91 LYS A C 1
ATOM 741 O O . LYS A 1 91 ? -15.394 -12.534 6.419 1.00 96.81 91 LYS A O 1
ATOM 746 N N . GLY A 1 92 ? -13.948 -14.227 6.738 1.00 97.31 92 GLY A N 1
ATOM 747 C CA . GLY A 1 92 ? -14.687 -14.874 7.821 1.00 97.31 92 GLY A CA 1
ATOM 748 C C . GLY A 1 92 ? -14.793 -14.006 9.078 1.00 97.31 92 GLY A C 1
ATOM 749 O O . GLY A 1 92 ? -15.855 -13.966 9.692 1.00 97.31 92 GLY A O 1
ATOM 750 N N . GLU A 1 93 ? -13.731 -13.274 9.427 1.00 97.81 93 GLU A N 1
ATOM 751 C CA . GLU A 1 93 ? -13.738 -12.329 10.555 1.00 97.81 93 GLU A CA 1
ATOM 752 C C . GLU A 1 93 ? -14.531 -11.052 10.259 1.00 97.81 93 GLU A C 1
ATOM 754 O O . GLU A 1 93 ? -15.266 -10.576 11.125 1.00 97.81 93 GLU A O 1
ATOM 759 N N . LEU A 1 94 ? -14.403 -10.506 9.044 1.00 96.69 94 LEU A N 1
ATOM 760 C CA . LEU A 1 94 ? -15.161 -9.331 8.596 1.00 96.69 94 LEU A CA 1
ATOM 761 C C . LEU A 1 94 ? -16.671 -9.599 8.563 1.00 96.69 94 LEU A C 1
ATOM 763 O O . LEU A 1 94 ? -17.473 -8.709 8.845 1.00 96.69 94 LEU A O 1
ATOM 767 N N . GLY A 1 95 ? -17.063 -10.822 8.205 1.00 92.25 95 GLY A N 1
ATOM 768 C CA . GLY A 1 95 ? -18.456 -11.178 7.987 1.00 92.25 95 GLY A CA 1
ATOM 769 C C . GLY A 1 95 ? -19.043 -10.547 6.720 1.00 92.25 95 GLY A C 1
ATOM 770 O O . GLY A 1 95 ? -18.364 -9.933 5.893 1.00 92.25 95 GLY A O 1
ATOM 771 N N . SER A 1 96 ? -20.349 -10.738 6.535 1.00 85.94 96 SER A N 1
ATOM 772 C CA . SER A 1 96 ? -21.066 -10.162 5.393 1.00 85.94 96 SER A CA 1
ATOM 773 C C . SER A 1 96 ? -21.286 -8.663 5.590 1.00 85.94 96 SER A C 1
ATOM 775 O O . SER A 1 96 ? -21.651 -8.233 6.678 1.00 85.94 96 SER A O 1
ATOM 777 N N . ASN A 1 97 ? -21.155 -7.881 4.515 1.00 82.50 97 ASN A N 1
ATOM 778 C CA . ASN A 1 97 ? -21.433 -6.438 4.494 1.00 82.50 97 ASN A CA 1
ATOM 779 C C . ASN A 1 97 ? -20.547 -5.585 5.419 1.00 82.50 97 ASN A C 1
ATOM 781 O O . ASN A 1 97 ? -20.969 -4.502 5.815 1.00 82.50 97 ASN A O 1
ATOM 785 N N . SER A 1 98 ? -19.319 -6.024 5.721 1.00 91.75 98 SER A N 1
ATOM 786 C CA . SER A 1 98 ? -18.369 -5.217 6.502 1.00 91.75 98 SER A CA 1
ATOM 787 C C . SER A 1 98 ? -18.056 -3.866 5.859 1.00 91.75 98 SER A C 1
ATOM 789 O O . SER A 1 98 ? -17.612 -2.964 6.548 1.00 91.75 98 SER A O 1
ATOM 791 N N . GLY A 1 99 ? -18.225 -3.725 4.538 1.00 91.81 99 GLY A N 1
ATOM 792 C CA . GLY A 1 99 ? -17.805 -2.537 3.790 1.00 91.81 99 GLY A CA 1
ATOM 793 C C . GLY A 1 99 ? -16.284 -2.399 3.639 1.00 91.81 99 GLY A C 1
ATOM 794 O O . GLY A 1 99 ? -15.835 -1.457 2.993 1.00 91.81 99 GLY A O 1
ATOM 795 N N . ILE A 1 100 ? -15.508 -3.338 4.192 1.00 95.81 100 ILE A N 1
ATOM 796 C CA . ILE A 1 100 ? -14.049 -3.419 4.083 1.00 95.81 100 ILE A CA 1
ATOM 797 C C . ILE A 1 100 ? -13.697 -4.481 3.039 1.00 95.81 100 ILE A C 1
ATOM 799 O O . ILE A 1 100 ? -14.218 -5.601 3.079 1.00 95.81 100 ILE A O 1
ATOM 803 N N . LEU A 1 101 ? -12.824 -4.124 2.100 1.00 96.81 101 LEU A N 1
ATOM 804 C CA . LEU A 1 101 ? -12.399 -5.010 1.018 1.00 96.81 101 LEU A CA 1
ATOM 805 C C . LEU A 1 101 ? -11.286 -5.967 1.472 1.00 96.81 101 LEU A C 1
ATOM 807 O O . LEU A 1 101 ? -10.540 -5.681 2.406 1.00 96.81 101 LEU A O 1
ATOM 811 N N . VAL A 1 102 ? -11.140 -7.088 0.770 1.00 97.31 102 VAL A N 1
ATOM 812 C CA . VAL A 1 102 ? -9.982 -7.983 0.877 1.00 97.31 102 VAL A CA 1
ATOM 813 C C . VAL A 1 102 ? -9.214 -7.966 -0.445 1.00 97.31 102 VAL A C 1
ATOM 815 O O . VAL A 1 102 ? -9.788 -8.257 -1.500 1.00 97.31 102 VAL A O 1
ATOM 818 N N . THR A 1 103 ? -7.933 -7.600 -0.397 1.00 96.81 103 THR A N 1
ATOM 819 C CA . THR A 1 103 ? -7.043 -7.466 -1.563 1.00 96.81 103 THR A CA 1
ATOM 820 C C . THR A 1 103 ? -5.914 -8.499 -1.546 1.00 96.81 103 THR A C 1
ATOM 822 O O . THR A 1 103 ? -5.600 -9.066 -0.497 1.00 96.81 103 THR A O 1
ATOM 825 N N . THR A 1 104 ? -5.330 -8.790 -2.714 1.00 95.44 104 THR A N 1
ATOM 826 C CA . THR A 1 104 ? -4.219 -9.750 -2.835 1.00 95.44 104 THR A CA 1
ATOM 827 C C . THR A 1 104 ? -2.924 -9.243 -2.209 1.00 95.44 104 THR A C 1
ATOM 829 O O . THR A 1 104 ? -2.233 -10.031 -1.578 1.00 95.44 104 THR A O 1
ATOM 832 N N . GLY A 1 105 ? -2.633 -7.949 -2.340 1.00 92.06 105 GLY A N 1
ATOM 833 C CA . GLY A 1 105 ? -1.367 -7.353 -1.902 1.00 92.06 105 GLY A CA 1
ATOM 834 C C . GLY A 1 105 ? -0.255 -7.304 -2.943 1.00 92.06 105 GLY A C 1
ATOM 835 O O . GLY A 1 105 ? 0.888 -7.008 -2.591 1.00 92.06 105 GLY A O 1
ATOM 836 N N . GLY A 1 106 ? -0.613 -7.559 -4.209 1.00 90.25 106 GLY A N 1
ATOM 837 C CA . GLY A 1 106 ? 0.294 -7.515 -5.355 1.00 90.25 106 GLY A CA 1
ATOM 838 C C . GLY A 1 106 ? 1.342 -8.625 -5.352 1.00 90.25 106 GLY A C 1
ATOM 839 O O . GLY A 1 106 ? 1.447 -9.392 -4.406 1.00 90.25 106 GLY A O 1
ATOM 840 N N . GLU A 1 107 ? 2.101 -8.694 -6.441 1.00 87.81 107 GLU A N 1
ATOM 841 C CA . GLU A 1 107 ? 3.361 -9.428 -6.601 1.00 87.81 107 GLU A CA 1
ATOM 842 C C . GLU A 1 107 ? 4.328 -8.562 -7.415 1.00 87.81 107 GLU A C 1
ATOM 844 O O . GLU A 1 107 ? 3.920 -7.546 -7.976 1.00 87.81 107 GLU A O 1
ATOM 849 N N . SER A 1 108 ? 5.581 -8.997 -7.570 1.00 75.81 108 SER A N 1
ATOM 850 C CA . SER A 1 108 ? 6.632 -8.236 -8.270 1.00 75.81 108 SER A CA 1
ATOM 851 C C . SER A 1 108 ? 6.332 -7.896 -9.727 1.00 75.81 108 SER A C 1
ATOM 853 O O . SER A 1 108 ? 6.891 -6.942 -10.271 1.00 75.81 108 SER A O 1
ATOM 855 N N . TRP A 1 109 ? 5.502 -8.709 -10.382 1.00 86.12 109 TRP A N 1
ATOM 856 C CA . TRP A 1 109 ? 5.190 -8.580 -11.800 1.00 86.12 109 TRP A CA 1
ATOM 857 C C . TRP A 1 109 ? 3.690 -8.698 -12.047 1.00 86.12 109 TRP A C 1
ATOM 859 O O . TRP A 1 109 ? 2.953 -9.348 -11.301 1.00 86.12 109 TRP A O 1
ATOM 869 N N . MET A 1 110 ? 3.234 -8.104 -13.149 1.00 89.69 110 MET A N 1
ATOM 870 C CA . MET A 1 110 ? 1.821 -8.082 -13.540 1.00 89.69 110 MET A CA 1
ATOM 871 C C . MET A 1 110 ? 1.222 -9.489 -13.691 1.00 89.69 110 MET A C 1
ATOM 873 O O . MET A 1 110 ? 0.078 -9.733 -13.314 1.00 89.69 110 MET A O 1
ATOM 877 N N . ASP A 1 111 ? 1.982 -10.423 -14.261 1.00 91.00 111 ASP A N 1
ATOM 878 C CA . ASP A 1 111 ? 1.541 -11.793 -14.520 1.00 91.00 111 ASP A CA 1
ATOM 879 C C . ASP A 1 111 ? 1.670 -12.709 -13.299 1.00 91.00 111 ASP A C 1
ATOM 881 O O . ASP A 1 111 ? 0.937 -13.694 -13.206 1.00 91.00 111 ASP A O 1
ATOM 885 N N . GLU A 1 112 ? 2.562 -12.385 -12.361 1.00 91.88 112 GLU A N 1
ATOM 886 C CA . GLU A 1 112 ? 2.613 -12.981 -11.023 1.00 91.88 112 GLU A CA 1
ATOM 887 C C . GLU A 1 112 ? 1.437 -12.497 -10.165 1.00 91.88 112 GLU A C 1
ATOM 889 O O . GLU A 1 112 ? 0.788 -13.306 -9.509 1.00 91.88 112 GLU A O 1
ATOM 894 N N . SER A 1 113 ? 1.061 -11.223 -10.289 1.00 92.81 113 SER A N 1
ATOM 895 C CA . SER A 1 113 ? -0.008 -10.590 -9.507 1.00 92.81 113 SER A CA 1
ATOM 896 C C . SER A 1 113 ? -1.430 -11.035 -9.889 1.00 92.81 113 SER A C 1
ATOM 898 O O . SER A 1 113 ? -2.384 -10.800 -9.146 1.00 92.81 113 SER A O 1
ATOM 900 N N . VAL A 1 114 ? -1.618 -11.656 -11.061 1.00 94.69 114 VAL A N 1
ATOM 901 C CA . VAL A 1 114 ? -2.952 -12.015 -11.577 1.00 94.69 114 VAL A CA 1
ATOM 902 C C . VAL A 1 114 ? -3.031 -13.494 -11.947 1.00 94.69 114 VAL A C 1
ATOM 904 O O . VAL A 1 114 ? -2.912 -13.881 -13.118 1.00 94.69 114 VAL A O 1
ATOM 907 N N . GLN A 1 115 ? -3.314 -14.316 -10.937 1.00 96.00 115 GLN A N 1
ATOM 908 C CA . GLN A 1 115 ? -3.493 -15.760 -11.078 1.00 96.00 115 GLN A CA 1
ATOM 909 C C . GLN A 1 115 ? -4.964 -16.188 -11.184 1.00 96.00 115 GLN A C 1
ATOM 911 O O . GLN A 1 115 ? -5.859 -15.581 -10.592 1.00 96.00 115 GLN A O 1
ATOM 916 N N . ASP A 1 116 ? -5.221 -17.280 -11.910 1.00 96.19 116 ASP A N 1
ATOM 917 C CA . ASP A 1 116 ? -6.581 -17.797 -12.132 1.00 96.19 116 ASP A CA 1
ATOM 918 C C . ASP A 1 116 ? -7.259 -18.271 -10.834 1.00 96.19 116 ASP A C 1
ATOM 920 O O . ASP A 1 116 ? -8.454 -18.043 -10.635 1.00 96.19 116 ASP A O 1
ATOM 924 N N . GLY A 1 117 ? -6.502 -18.859 -9.905 1.00 96.56 117 GLY A N 1
ATOM 925 C CA . GLY A 1 117 ? -6.999 -19.257 -8.588 1.00 96.56 117 GLY A CA 1
ATOM 926 C C . GLY A 1 117 ? -7.465 -18.058 -7.765 1.00 96.56 117 GLY A C 1
ATOM 927 O O . GLY A 1 117 ? -8.534 -18.113 -7.159 1.00 96.56 117 GLY A O 1
ATOM 928 N N . TRP A 1 118 ? -6.749 -16.932 -7.819 1.00 97.12 118 TRP A N 1
ATOM 929 C CA . TRP A 1 118 ? -7.140 -15.696 -7.127 1.00 97.12 118 TRP A CA 1
ATOM 930 C C . TRP A 1 118 ? -8.369 -15.043 -7.759 1.00 97.12 118 TRP A C 1
ATOM 932 O O . TRP A 1 118 ? -9.269 -14.603 -7.044 1.00 97.12 118 TRP A O 1
ATOM 942 N N . LEU A 1 119 ? -8.463 -15.062 -9.092 1.00 97.81 119 LEU A N 1
ATOM 943 C CA . LEU A 1 119 ? -9.657 -14.625 -9.819 1.00 97.81 119 LEU A CA 1
ATOM 944 C C . LEU A 1 119 ? -10.893 -15.454 -9.429 1.00 97.81 119 LEU A C 1
ATOM 946 O O . LEU A 1 119 ? -11.984 -14.905 -9.301 1.00 97.81 119 LEU A O 1
ATOM 950 N N . SER A 1 120 ? -10.730 -16.754 -9.172 1.00 97.81 120 SER A N 1
ATOM 951 C CA . SER A 1 120 ? -11.824 -17.635 -8.735 1.00 97.81 120 SER A CA 1
ATOM 952 C C . SER A 1 120 ? -12.122 -17.595 -7.226 1.00 97.81 120 SER A C 1
ATOM 954 O O . SER A 1 120 ? -13.174 -18.064 -6.789 1.00 97.81 120 SER A O 1
ATOM 956 N N . CYS A 1 121 ? -11.230 -17.022 -6.415 1.00 97.94 121 CYS A N 1
ATOM 957 C CA . CYS A 1 121 ? -11.334 -17.037 -4.959 1.00 97.94 121 CYS A CA 1
ATOM 958 C C . CYS A 1 121 ? -12.468 -16.130 -4.466 1.00 97.94 121 CYS A C 1
ATOM 960 O O . CYS A 1 121 ? -12.379 -14.907 -4.566 1.00 97.94 121 CYS A O 1
ATOM 962 N N . ALA A 1 122 ? -13.531 -16.692 -3.887 1.00 97.00 122 ALA A N 1
ATOM 963 C CA . ALA A 1 122 ? -14.694 -15.917 -3.437 1.00 97.00 122 ALA A CA 1
ATOM 964 C C . ALA A 1 122 ? -14.373 -14.889 -2.333 1.00 97.00 122 ALA A C 1
ATOM 966 O O . ALA A 1 122 ? -15.068 -13.883 -2.219 1.00 97.00 122 ALA A O 1
ATOM 967 N N . ALA A 1 123 ? -13.326 -15.130 -1.541 1.00 97.12 123 ALA A N 1
ATOM 968 C CA . ALA A 1 123 ? -12.947 -14.268 -0.426 1.00 97.12 123 ALA A CA 1
ATOM 969 C C . ALA A 1 123 ? -12.163 -13.007 -0.837 1.00 97.12 123 ALA A C 1
ATOM 971 O O . ALA A 1 123 ? -12.094 -12.071 -0.046 1.00 97.12 123 ALA A O 1
ATOM 972 N N . LEU A 1 124 ? -11.597 -12.969 -2.051 1.00 97.62 124 LEU A N 1
ATOM 973 C CA . LEU A 1 124 ? -10.891 -11.801 -2.588 1.00 97.62 124 LEU A CA 1
ATOM 974 C C . LEU A 1 124 ? -11.867 -10.864 -3.309 1.00 97.62 124 LEU A C 1
ATOM 976 O O . LEU A 1 124 ? -12.584 -11.292 -4.215 1.00 97.62 124 LEU A O 1
ATOM 980 N N . ASP A 1 125 ? -11.863 -9.581 -2.952 1.00 97.19 125 ASP A N 1
ATOM 981 C CA . ASP A 1 125 ? -12.667 -8.547 -3.616 1.00 97.19 125 ASP A CA 1
ATOM 982 C C . ASP A 1 125 ? -11.857 -7.795 -4.688 1.00 97.19 125 ASP A C 1
ATOM 984 O O . ASP A 1 125 ? -12.401 -7.391 -5.722 1.00 97.19 125 ASP A O 1
ATOM 988 N N . VAL A 1 126 ? -10.556 -7.609 -4.440 1.00 97.75 126 VAL A N 1
ATOM 989 C CA . VAL A 1 126 ? -9.636 -6.824 -5.273 1.00 97.75 126 VAL A CA 1
ATOM 990 C C . VAL A 1 126 ? -8.425 -7.673 -5.654 1.00 97.75 126 VAL A C 1
ATOM 992 O O . VAL A 1 126 ? -7.806 -8.299 -4.797 1.00 97.75 126 VAL A O 1
ATOM 995 N N . ILE A 1 127 ? -8.075 -7.666 -6.939 1.00 97.81 127 ILE A N 1
ATOM 996 C CA . ILE A 1 127 ? -6.773 -8.131 -7.416 1.00 97.81 127 ILE A CA 1
ATOM 997 C C . ILE A 1 127 ? -5.872 -6.907 -7.544 1.00 97.81 127 ILE A C 1
ATOM 999 O O . ILE A 1 127 ? -6.156 -5.998 -8.329 1.00 97.81 127 ILE A O 1
ATOM 1003 N N . ALA A 1 128 ? -4.823 -6.869 -6.738 1.00 96.94 128 ALA A N 1
ATOM 1004 C CA . ALA A 1 128 ? -3.818 -5.825 -6.766 1.00 96.94 128 ALA A CA 1
ATOM 1005 C C . ALA A 1 128 ? -2.591 -6.247 -7.575 1.00 96.94 128 ALA A C 1
ATOM 1007 O O . ALA A 1 128 ? -2.298 -7.436 -7.679 1.00 96.94 128 ALA A O 1
ATOM 1008 N N . ILE A 1 129 ? -1.887 -5.258 -8.123 1.00 95.75 129 ILE A N 1
ATOM 1009 C CA . ILE A 1 129 ? -0.621 -5.418 -8.844 1.00 95.75 129 ILE A CA 1
ATOM 1010 C C . ILE A 1 129 ? 0.415 -4.436 -8.317 1.00 95.75 129 ILE A C 1
ATOM 1012 O O . ILE A 1 129 ? 0.066 -3.290 -8.006 1.00 95.75 129 ILE A O 1
ATOM 1016 N N . HIS A 1 130 ? 1.674 -4.867 -8.298 1.00 93.88 130 HIS A N 1
ATOM 1017 C CA . HIS A 1 130 ? 2.821 -3.975 -8.220 1.00 93.88 130 HIS A CA 1
ATOM 1018 C C . HIS A 1 130 ? 3.606 -4.060 -9.526 1.00 93.88 130 HIS A C 1
ATOM 1020 O O . HIS A 1 130 ? 3.712 -5.127 -10.134 1.00 93.88 130 HIS A O 1
ATOM 1026 N N . ALA A 1 131 ? 4.124 -2.928 -9.997 1.00 93.19 131 ALA A N 1
ATOM 1027 C CA . ALA A 1 131 ? 5.052 -2.932 -11.118 1.00 93.19 131 ALA A CA 1
ATOM 1028 C C . ALA A 1 131 ? 5.911 -1.671 -11.153 1.00 93.19 131 ALA A C 1
ATOM 1030 O O . ALA A 1 131 ? 5.457 -0.560 -10.876 1.00 93.19 131 ALA A O 1
ATOM 1031 N N . TYR A 1 132 ? 7.147 -1.856 -11.608 1.00 94.25 132 TYR A N 1
ATOM 1032 C CA . TYR A 1 132 ? 8.114 -0.783 -11.830 1.00 94.25 132 TYR A CA 1
ATOM 1033 C C . TYR A 1 132 ? 8.651 -0.778 -13.273 1.00 94.25 132 TYR A C 1
ATOM 1035 O O . TYR A 1 132 ? 9.444 0.085 -13.655 1.00 94.25 132 TYR A O 1
ATOM 1043 N N . GLY A 1 133 ? 8.213 -1.713 -14.122 1.00 94.38 133 GLY A N 1
ATOM 1044 C CA . GLY A 1 133 ? 8.547 -1.733 -15.541 1.00 94.38 133 GLY A CA 1
ATOM 1045 C C . GLY A 1 133 ? 7.764 -0.679 -16.318 1.00 94.38 133 GLY A C 1
ATOM 1046 O O . GLY A 1 133 ? 6.541 -0.622 -16.271 1.00 94.38 133 GLY A O 1
ATOM 1047 N N . THR A 1 134 ? 8.453 0.144 -17.112 1.00 95.12 134 THR A N 1
ATOM 1048 C CA . THR A 1 134 ? 7.784 1.216 -17.872 1.00 95.12 134 THR A CA 1
ATOM 1049 C C . THR A 1 134 ? 6.788 0.696 -18.911 1.00 95.12 134 THR A C 1
ATOM 1051 O O . THR A 1 134 ? 5.821 1.388 -19.217 1.00 95.12 134 THR A O 1
ATOM 1054 N N . GLY A 1 135 ? 7.003 -0.517 -19.434 1.00 94.88 135 GLY A N 1
ATOM 1055 C CA . GLY A 1 135 ? 6.066 -1.193 -20.334 1.00 94.88 135 GLY A CA 1
ATOM 1056 C C . GLY A 1 135 ? 4.800 -1.700 -19.638 1.00 94.88 135 GLY A C 1
ATOM 1057 O O . GLY A 1 135 ? 3.757 -1.788 -20.282 1.00 94.88 135 GLY A O 1
ATOM 1058 N N . ASP A 1 136 ? 4.860 -1.967 -18.330 1.00 95.50 136 ASP A N 1
ATOM 1059 C CA . ASP A 1 136 ? 3.707 -2.412 -17.537 1.00 95.50 136 ASP A CA 1
ATOM 1060 C C . ASP A 1 136 ? 2.707 -1.274 -17.303 1.00 95.50 136 ASP A C 1
ATOM 1062 O O . ASP A 1 136 ? 1.519 -1.514 -17.100 1.00 95.50 136 ASP A O 1
ATOM 1066 N N . PHE A 1 137 ? 3.174 -0.024 -17.396 1.00 97.12 137 PHE A N 1
ATOM 1067 C CA . PHE A 1 137 ? 2.342 1.169 -17.255 1.00 97.12 137 PHE A CA 1
ATOM 1068 C C . PHE A 1 137 ? 1.532 1.504 -18.506 1.00 97.12 137 PHE A C 1
ATOM 1070 O O . PHE A 1 137 ? 0.677 2.380 -18.445 1.00 97.12 137 PHE A O 1
ATOM 1077 N N . GLU A 1 138 ? 1.784 0.859 -19.646 1.00 97.75 138 GLU A N 1
ATOM 1078 C CA . GLU A 1 138 ? 1.055 1.141 -20.882 1.00 97.75 138 GLU A CA 1
ATOM 1079 C C . GLU A 1 138 ? -0.422 0.738 -20.747 1.00 97.75 138 GLU A C 1
ATOM 1081 O O . GLU A 1 138 ? -0.745 -0.386 -20.357 1.00 97.75 138 GLU A O 1
ATOM 1086 N N . THR A 1 139 ? -1.341 1.628 -21.148 1.00 98.38 139 THR A N 1
ATOM 1087 C CA . THR A 1 139 ? -2.799 1.416 -21.002 1.00 98.38 139 THR A CA 1
ATOM 1088 C C . THR A 1 139 ? -3.237 0.044 -21.527 1.00 98.38 139 THR A C 1
ATOM 1090 O O . THR A 1 139 ? -4.017 -0.667 -20.894 1.00 98.38 139 THR A O 1
ATOM 1093 N N . SER A 1 140 ? -2.715 -0.353 -22.691 1.00 97.44 140 SER A N 1
ATOM 1094 C CA . SER A 1 140 ? -3.067 -1.619 -23.345 1.00 97.44 140 SER A CA 1
ATOM 1095 C C . SER A 1 140 ? -2.596 -2.863 -22.578 1.00 97.44 140 SER A C 1
ATOM 1097 O O . SER A 1 140 ? -3.305 -3.876 -22.569 1.00 97.44 140 SER A O 1
ATOM 1099 N N . ALA A 1 141 ? -1.448 -2.783 -21.897 1.00 96.56 141 ALA A N 1
ATOM 1100 C CA . ALA A 1 141 ? -0.935 -3.854 -21.051 1.00 96.56 141 ALA A CA 1
ATOM 1101 C C . ALA A 1 141 ? -1.846 -4.034 -19.829 1.00 96.56 141 ALA A C 1
ATOM 1103 O O . ALA A 1 141 ? -2.373 -5.125 -19.600 1.00 96.56 141 ALA A O 1
ATOM 1104 N N . ILE A 1 142 ? -2.144 -2.938 -19.127 1.00 97.69 142 ILE A N 1
ATOM 1105 C CA . ILE A 1 142 ? -2.995 -2.926 -17.929 1.00 97.69 142 ILE A CA 1
ATOM 1106 C C . ILE A 1 142 ? -4.409 -3.426 -18.246 1.00 97.69 142 ILE A C 1
ATOM 1108 O O . ILE A 1 142 ? -4.948 -4.283 -17.541 1.00 97.69 142 ILE A O 1
ATOM 1112 N N . GLN A 1 143 ? -5.009 -2.958 -19.346 1.00 97.56 143 GLN A N 1
ATOM 1113 C CA . GLN A 1 143 ? -6.372 -3.334 -19.733 1.00 97.56 143 GLN A CA 1
ATOM 1114 C C . GLN A 1 143 ? -6.552 -4.845 -19.951 1.00 97.56 143 GLN A C 1
ATOM 1116 O O . GLN A 1 143 ? -7.668 -5.355 -19.835 1.00 97.56 143 GLN A O 1
ATOM 1121 N N . THR A 1 144 ? -5.481 -5.583 -20.254 1.00 96.75 144 THR A N 1
ATOM 1122 C CA . THR A 1 144 ? -5.539 -7.049 -20.351 1.00 96.75 144 THR A CA 1
ATOM 1123 C C . THR A 1 144 ? -5.878 -7.687 -19.007 1.00 96.75 144 THR A C 1
ATOM 1125 O O . THR A 1 144 ? -6.725 -8.579 -18.951 1.00 96.75 144 THR A O 1
ATOM 1128 N N . TYR A 1 145 ? -5.303 -7.180 -17.920 1.00 97.25 145 TYR A N 1
ATOM 1129 C CA . TYR A 1 145 ? -5.567 -7.657 -16.566 1.00 97.25 145 TYR A CA 1
ATOM 1130 C C . TYR A 1 145 ? -6.888 -7.126 -16.009 1.00 97.25 145 TYR A C 1
ATOM 1132 O O . TYR A 1 145 ? -7.634 -7.890 -15.398 1.00 97.25 145 TYR A O 1
ATOM 1140 N N . VAL A 1 146 ? -7.247 -5.877 -16.326 1.00 97.19 146 VAL A N 1
ATOM 1141 C CA . VAL A 1 146 ? -8.567 -5.309 -15.994 1.00 97.19 146 VAL A CA 1
ATOM 1142 C C . VAL A 1 146 ? -9.690 -6.187 -16.538 1.00 97.19 146 VAL A C 1
ATOM 1144 O O . VAL A 1 146 ? -10.598 -6.551 -15.795 1.00 97.19 146 VAL A O 1
ATOM 1147 N N . ARG A 1 147 ? -9.607 -6.603 -17.810 1.00 97.19 147 ARG A N 1
ATOM 1148 C CA . ARG A 1 147 ? -10.613 -7.489 -18.415 1.00 97.19 147 ARG A CA 1
ATOM 1149 C C . ARG A 1 147 ? -10.700 -8.842 -17.709 1.00 97.19 147 ARG A C 1
ATOM 1151 O O . ARG A 1 147 ? -11.805 -9.344 -17.530 1.00 97.19 147 ARG A O 1
ATOM 1158 N N . ARG A 1 148 ? -9.567 -9.425 -17.294 1.00 97.56 148 ARG A N 1
ATOM 1159 C CA . ARG A 1 148 ? -9.548 -10.688 -16.531 1.00 97.56 148 ARG A CA 1
ATOM 1160 C C . ARG A 1 148 ? -10.230 -10.526 -15.171 1.00 97.56 148 ARG A C 1
ATOM 1162 O O . ARG A 1 148 ? -11.096 -11.329 -14.838 1.00 97.56 148 ARG A O 1
ATOM 1169 N N . ALA A 1 149 ? -9.895 -9.469 -14.429 1.00 97.50 149 ALA A N 1
ATOM 1170 C CA . ALA A 1 149 ? -10.515 -9.164 -13.140 1.00 97.50 149 ALA A CA 1
ATOM 1171 C C . ALA A 1 149 ? -12.028 -8.932 -13.278 1.00 97.50 149 ALA A C 1
ATOM 1173 O O . ALA A 1 149 ? -12.813 -9.586 -12.593 1.00 97.50 149 ALA A O 1
ATOM 1174 N N . GLN A 1 150 ? -12.452 -8.092 -14.228 1.00 95.88 150 GLN A N 1
ATOM 1175 C CA . GLN A 1 150 ? -13.869 -7.819 -14.489 1.00 95.88 150 GLN A CA 1
ATOM 1176 C C . GLN A 1 150 ? -14.644 -9.080 -14.890 1.00 95.88 150 GLN A C 1
ATOM 1178 O O . GLN A 1 150 ? -15.745 -9.300 -14.389 1.00 95.88 150 GLN A O 1
ATOM 1183 N N . ALA A 1 151 ? -14.070 -9.932 -15.748 1.00 97.38 151 ALA A N 1
ATOM 1184 C CA . ALA A 1 151 ? -14.689 -11.198 -16.144 1.00 97.38 151 ALA A CA 1
ATOM 1185 C C . ALA A 1 151 ? -14.895 -12.152 -14.954 1.00 97.38 151 ALA A C 1
ATOM 1187 O O . ALA A 1 151 ? -15.845 -12.930 -14.950 1.00 97.38 151 ALA A O 1
ATOM 1188 N N . ALA A 1 152 ? -14.041 -12.058 -13.934 1.00 97.81 152 ALA A N 1
ATOM 1189 C CA . ALA A 1 152 ? -14.148 -12.811 -12.689 1.00 97.81 152 ALA A CA 1
ATOM 1190 C C . ALA A 1 152 ? -14.966 -12.092 -11.593 1.00 97.81 152 ALA A C 1
ATOM 1192 O O . ALA A 1 152 ? -15.043 -12.571 -10.461 1.00 97.81 152 ALA A O 1
ATOM 1193 N N . GLY A 1 153 ? -15.565 -10.933 -11.896 1.00 96.50 153 GLY A N 1
ATOM 1194 C CA . GLY A 1 153 ? -16.311 -10.131 -10.922 1.00 96.50 153 GLY A CA 1
ATOM 1195 C C . GLY A 1 153 ? -15.436 -9.501 -9.831 1.00 96.50 153 GLY A C 1
ATOM 1196 O O . GLY A 1 153 ? -15.935 -9.200 -8.748 1.00 96.50 153 GLY A O 1
ATOM 1197 N N . LYS A 1 154 ? -14.138 -9.321 -10.094 1.00 97.25 154 LYS A N 1
ATOM 1198 C CA . LYS A 1 154 ? -13.162 -8.710 -9.183 1.00 97.25 154 LYS A CA 1
ATOM 1199 C C . LYS A 1 154 ? -12.908 -7.252 -9.540 1.00 97.25 154 LYS A C 1
ATOM 1201 O O . LYS A 1 154 ? -12.992 -6.863 -10.705 1.00 97.25 154 LYS A O 1
ATOM 1206 N N . LYS A 1 155 ? -12.540 -6.455 -8.536 1.00 97.25 155 LYS A N 1
ATOM 1207 C CA . LYS A 1 155 ? -11.957 -5.126 -8.755 1.00 97.25 155 LYS A CA 1
ATOM 1208 C C . LYS A 1 155 ? -10.460 -5.260 -9.052 1.00 97.25 155 LYS A C 1
ATOM 1210 O O . LYS A 1 155 ? -9.856 -6.279 -8.722 1.00 97.25 155 LYS A O 1
ATOM 1215 N N . PHE A 1 156 ? -9.868 -4.233 -9.655 1.00 97.38 156 PHE A N 1
ATOM 1216 C CA . PHE A 1 156 ? -8.448 -4.211 -10.012 1.00 97.38 156 PHE A CA 1
ATOM 1217 C C . PHE A 1 156 ? -7.770 -2.916 -9.556 1.00 97.38 156 PHE A C 1
ATOM 1219 O O . PHE A 1 156 ? -8.280 -1.832 -9.859 1.00 97.38 156 PHE A O 1
ATOM 1226 N N . LEU A 1 157 ? -6.655 -3.030 -8.831 1.00 97.56 157 LEU A N 1
ATOM 1227 C CA . LEU A 1 157 ? -5.954 -1.915 -8.183 1.00 97.56 157 LEU A CA 1
ATOM 1228 C C . LEU A 1 157 ? -4.463 -1.929 -8.540 1.00 97.56 157 LEU A C 1
ATOM 1230 O O . LEU A 1 157 ? -3.787 -2.930 -8.318 1.00 97.56 157 LEU A O 1
ATOM 1234 N N . PHE A 1 158 ? -3.931 -0.803 -9.019 1.00 97.19 158 PHE A N 1
ATOM 1235 C CA . PHE A 1 158 ? -2.487 -0.625 -9.186 1.00 97.19 158 PHE A CA 1
ATOM 1236 C C . PHE A 1 158 ? -1.878 -0.196 -7.847 1.00 97.19 158 PHE A C 1
ATOM 1238 O O . PHE A 1 158 ? -1.663 0.986 -7.584 1.00 97.19 158 PHE A O 1
ATOM 1245 N N . GLN A 1 159 ? -1.724 -1.161 -6.945 1.00 96.75 159 GLN A N 1
ATOM 1246 C CA . GLN A 1 159 ? -1.474 -0.911 -5.527 1.00 96.75 159 GLN A CA 1
ATOM 1247 C C . GLN A 1 159 ? -0.073 -0.363 -5.252 1.00 96.75 159 GLN A C 1
ATOM 1249 O O . GLN A 1 159 ? 0.116 0.327 -4.254 1.00 96.75 159 GLN A O 1
ATOM 1254 N N . GLU A 1 160 ? 0.883 -0.608 -6.144 1.00 95.88 160 GLU A N 1
ATOM 1255 C CA . GLU A 1 160 ? 2.222 -0.057 -6.001 1.00 95.88 160 GLU A CA 1
ATOM 1256 C C . GLU A 1 160 ? 2.887 0.185 -7.354 1.00 95.88 160 GLU A C 1
ATOM 1258 O O . GLU A 1 160 ? 2.884 -0.667 -8.244 1.00 95.88 160 GLU A O 1
ATOM 1263 N N . TRP A 1 161 ? 3.446 1.378 -7.511 1.00 96.62 161 TRP A N 1
ATOM 1264 C CA . TRP A 1 161 ? 4.267 1.770 -8.648 1.00 96.62 161 TRP A CA 1
ATOM 1265 C C . TRP A 1 161 ? 5.105 2.989 -8.261 1.00 96.62 161 TRP A C 1
ATOM 1267 O O . TRP A 1 161 ? 4.743 3.735 -7.348 1.00 96.62 161 TRP A O 1
ATOM 1277 N N . GLY A 1 162 ? 6.191 3.244 -8.986 1.00 96.88 162 GLY A N 1
ATOM 1278 C CA . GLY A 1 162 ? 7.054 4.386 -8.704 1.00 96.88 162 GLY A CA 1
ATOM 1279 C C . GLY A 1 162 ? 7.825 4.883 -9.917 1.00 96.88 162 GLY A C 1
ATOM 1280 O O . GLY A 1 162 ? 7.996 4.167 -10.910 1.00 96.88 162 GLY A O 1
ATOM 1281 N N . SER A 1 163 ? 8.312 6.124 -9.821 1.00 97.56 163 SER A N 1
ATOM 1282 C CA . SER A 1 163 ? 9.267 6.677 -10.780 1.00 97.56 163 SER A CA 1
ATOM 1283 C C . SER A 1 163 ? 10.645 6.796 -10.171 1.00 97.56 163 SER A C 1
ATOM 1285 O O . SER A 1 163 ? 10.861 7.606 -9.270 1.00 97.56 163 SER A O 1
ATOM 1287 N N . CYS A 1 164 ? 11.577 6.033 -10.731 1.00 97.50 164 CYS A N 1
ATOM 1288 C CA . CYS A 1 164 ? 12.960 6.001 -10.306 1.00 97.50 164 CYS A CA 1
ATOM 1289 C C . CYS A 1 164 ? 13.547 7.414 -10.295 1.00 97.50 164 CYS A C 1
ATOM 1291 O O . CYS A 1 164 ? 13.288 8.217 -11.198 1.00 97.50 164 CYS A O 1
ATOM 1293 N N . TYR A 1 165 ? 14.300 7.731 -9.249 1.00 97.56 1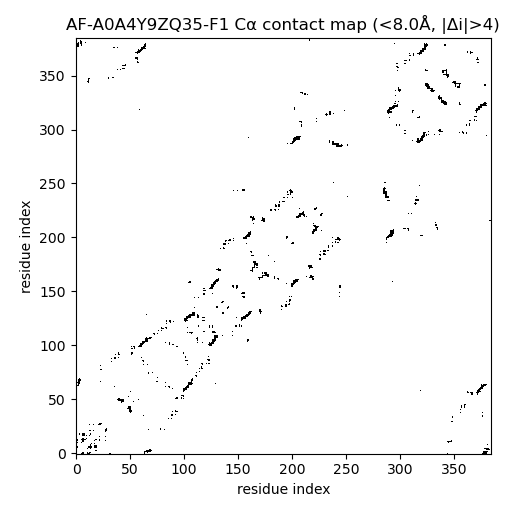65 TYR A N 1
ATOM 1294 C CA . TYR A 1 165 ? 15.046 8.977 -9.149 1.00 97.56 165 TYR A CA 1
ATOM 1295 C C . TYR A 1 165 ? 16.304 8.971 -10.022 1.00 97.56 165 TYR A C 1
ATOM 1297 O O . TYR A 1 165 ? 16.694 10.006 -10.566 1.00 97.56 165 TYR A O 1
ATOM 1305 N N . PHE A 1 166 ? 16.926 7.808 -10.202 1.00 96.94 166 PHE A N 1
ATOM 1306 C CA . PHE A 1 166 ? 18.171 7.662 -10.945 1.00 96.94 166 PHE A CA 1
ATOM 1307 C C . PHE A 1 166 ? 17.969 7.447 -12.451 1.00 96.94 166 PHE A C 1
ATOM 1309 O O . PHE A 1 166 ? 16.909 7.054 -12.924 1.00 96.94 166 PHE A O 1
ATOM 1316 N N . THR A 1 167 ? 19.031 7.667 -13.228 1.00 95.50 167 THR A N 1
ATOM 1317 C CA . THR A 1 167 ? 19.084 7.442 -14.684 1.00 95.50 167 THR A CA 1
ATOM 1318 C C . THR A 1 167 ? 19.097 5.963 -15.091 1.00 95.50 167 THR A C 1
ATOM 1320 O O . THR A 1 167 ? 19.266 5.667 -16.273 1.00 95.50 167 THR A O 1
ATOM 1323 N N . THR A 1 168 ? 19.012 5.031 -14.141 1.00 94.38 168 THR A N 1
ATOM 1324 C CA . THR A 1 168 ? 18.917 3.595 -14.427 1.00 94.38 168 THR A CA 1
ATOM 1325 C C . THR A 1 168 ? 17.530 3.220 -14.948 1.00 94.38 168 THR A C 1
ATOM 1327 O O . THR A 1 168 ? 16.635 4.056 -15.080 1.00 94.38 168 THR A O 1
ATOM 1330 N N . GLU A 1 169 ? 17.352 1.951 -15.318 1.00 94.69 169 GLU A N 1
ATOM 1331 C CA . GLU A 1 169 ? 16.034 1.447 -15.702 1.00 94.69 169 GLU A CA 1
ATOM 1332 C C . GLU A 1 169 ? 15.035 1.613 -14.554 1.00 94.69 169 GLU A C 1
ATOM 1334 O O . GLU A 1 169 ? 15.362 1.342 -13.403 1.00 94.69 169 GLU A O 1
ATOM 1339 N N . ASN A 1 170 ? 13.790 1.995 -14.865 1.00 95.81 170 ASN A N 1
ATOM 1340 C CA . ASN A 1 170 ? 12.799 2.272 -13.822 1.00 95.81 170 ASN A CA 1
ATOM 1341 C C . ASN A 1 170 ? 12.533 1.072 -12.909 1.00 95.81 170 ASN A C 1
ATOM 1343 O O . ASN A 1 170 ? 12.276 1.278 -11.744 1.00 95.81 170 ASN A O 1
ATOM 1347 N N . LYS A 1 171 ? 12.626 -0.160 -13.411 1.00 91.94 171 LYS A N 1
ATOM 1348 C CA . LYS A 1 171 ? 12.453 -1.391 -12.619 1.00 91.94 171 LYS A CA 1
ATOM 1349 C C . LYS A 1 171 ? 13.701 -1.823 -11.842 1.00 91.94 171 LYS A C 1
ATOM 1351 O O . LYS A 1 171 ? 13.746 -2.928 -11.336 1.00 91.94 171 LYS A O 1
ATOM 1356 N N . ASN A 1 172 ? 14.762 -1.027 -11.882 1.00 90.88 172 ASN A N 1
ATOM 1357 C CA . ASN A 1 172 ? 16.034 -1.314 -11.237 1.00 90.88 172 ASN A CA 1
ATOM 1358 C C . ASN A 1 172 ? 16.655 0.025 -10.829 1.00 90.88 172 ASN A C 1
ATOM 1360 O O . ASN A 1 172 ? 17.525 0.574 -11.514 1.00 90.88 172 ASN A O 1
ATOM 1364 N N . CYS A 1 173 ? 16.164 0.570 -9.715 1.00 91.62 173 CYS A N 1
ATOM 1365 C CA . CYS A 1 173 ? 16.505 1.907 -9.237 1.00 91.62 173 CYS A CA 1
ATOM 1366 C C . CYS A 1 173 ? 17.500 1.983 -8.051 1.00 91.62 173 CYS A C 1
ATOM 1368 O O . CYS A 1 173 ? 17.352 2.873 -7.221 1.00 91.62 173 CYS A O 1
ATOM 1370 N N . PRO A 1 174 ? 18.516 1.111 -7.888 1.00 88.75 174 PRO A N 1
ATOM 1371 C CA . PRO A 1 174 ? 19.314 1.100 -6.660 1.00 88.75 174 PRO A CA 1
ATOM 1372 C C . PRO A 1 174 ? 20.363 2.221 -6.590 1.00 88.75 174 PRO A C 1
ATOM 1374 O O . PRO A 1 174 ? 20.880 2.507 -5.513 1.00 88.75 174 PRO A O 1
ATOM 1377 N N . SER A 1 175 ? 20.770 2.792 -7.731 1.00 88.81 175 SER A N 1
ATOM 1378 C CA . SER A 1 175 ? 21.816 3.824 -7.818 1.00 88.81 175 SER A CA 1
ATOM 1379 C C . SER A 1 175 ? 21.875 4.448 -9.215 1.00 88.81 175 SER A C 1
ATOM 1381 O O . SER A 1 175 ? 21.361 3.875 -10.167 1.00 88.81 175 SER A O 1
ATOM 1383 N N . GLY A 1 176 ? 22.554 5.584 -9.371 1.00 91.06 176 GLY A N 1
ATOM 1384 C CA . GLY A 1 176 ? 22.836 6.203 -10.668 1.00 91.06 176 GLY A CA 1
ATOM 1385 C C . GLY A 1 176 ? 23.026 7.713 -10.550 1.00 91.06 176 GLY A C 1
ATOM 1386 O O . GLY A 1 176 ? 23.148 8.247 -9.450 1.00 91.06 176 GLY A O 1
ATOM 1387 N N . SER A 1 177 ? 23.060 8.417 -11.684 1.00 96.06 177 SER A N 1
ATOM 1388 C CA . SER A 1 177 ? 22.945 9.882 -11.661 1.00 96.06 177 SER A CA 1
ATOM 1389 C C . SER A 1 177 ? 21.489 10.265 -11.436 1.00 96.06 177 SER A C 1
ATOM 1391 O O . SER A 1 177 ? 20.607 9.554 -11.906 1.00 96.06 177 SER A O 1
ATOM 1393 N N . ALA A 1 178 ? 21.222 11.377 -10.757 1.00 97.06 178 ALA A N 1
ATOM 1394 C CA . ALA A 1 178 ? 19.859 11.882 -10.633 1.00 97.06 178 ALA A CA 1
ATOM 1395 C C . ALA A 1 178 ? 19.281 12.205 -12.022 1.00 97.06 178 ALA A C 1
ATOM 1397 O O . ALA A 1 178 ? 19.924 12.885 -12.831 1.00 97.06 178 ALA A O 1
ATOM 1398 N N . LEU A 1 179 ? 18.064 11.739 -12.302 1.00 96.88 179 LEU A N 1
ATOM 1399 C CA . LEU A 1 179 ? 17.281 12.245 -13.421 1.00 96.88 179 LEU A CA 1
ATOM 1400 C C . LEU A 1 179 ? 16.988 13.727 -13.189 1.00 96.88 179 LEU A C 1
ATOM 1402 O O . LEU A 1 179 ? 16.724 14.163 -12.071 1.00 96.88 179 LEU A O 1
ATOM 1406 N N . SER A 1 180 ? 16.979 14.516 -14.263 1.00 97.81 180 SER A N 1
ATOM 1407 C CA . SER A 1 180 ? 16.501 15.897 -14.169 1.00 97.81 180 SER A CA 1
ATOM 1408 C C . SER A 1 180 ? 15.061 15.913 -13.646 1.00 97.81 180 SER A C 1
ATOM 1410 O O . SER A 1 180 ? 14.243 15.123 -14.133 1.00 97.81 180 SER A O 1
ATOM 1412 N N . GLU A 1 181 ? 14.726 16.862 -12.770 1.00 97.12 181 GLU A N 1
ATOM 1413 C CA . GLU A 1 181 ? 13.369 17.004 -12.225 1.00 97.12 181 GLU A CA 1
ATOM 1414 C C . GLU A 1 181 ? 12.293 17.037 -13.317 1.00 97.12 181 GLU A C 1
ATOM 1416 O O . GLU A 1 181 ? 11.271 16.369 -13.204 1.00 97.12 181 GLU A O 1
ATOM 1421 N N . SER A 1 182 ? 12.529 17.763 -14.415 1.00 98.25 182 SER A N 1
ATOM 1422 C CA . SER A 1 182 ? 11.582 17.854 -15.533 1.00 98.25 182 SER A CA 1
ATOM 1423 C C . SER A 1 182 ? 11.274 16.489 -16.154 1.00 98.25 182 SER A C 1
ATOM 1425 O O . SER A 1 182 ? 10.111 16.183 -16.410 1.00 98.25 182 SER A O 1
ATOM 1427 N N . THR A 1 183 ? 12.296 15.655 -16.353 1.00 98.50 183 THR A N 1
ATOM 1428 C CA . THR A 1 183 ? 12.144 14.294 -16.888 1.00 98.50 183 THR A CA 1
ATOM 1429 C C . THR A 1 183 ? 11.396 13.392 -15.910 1.00 98.50 183 THR A C 1
ATOM 1431 O O . THR A 1 183 ? 10.436 12.737 -16.312 1.00 98.50 183 THR A O 1
ATOM 1434 N N . ARG A 1 184 ? 11.775 13.380 -14.624 1.00 98.12 184 ARG A N 1
ATOM 1435 C CA . ARG A 1 184 ? 11.103 12.542 -13.615 1.00 98.12 184 ARG A CA 1
ATOM 1436 C C . ARG A 1 184 ? 9.637 12.948 -13.438 1.00 98.12 184 ARG A C 1
ATOM 1438 O O . ARG A 1 184 ? 8.754 12.096 -13.455 1.00 98.12 184 ARG A O 1
ATOM 1445 N N . ASN A 1 185 ? 9.357 14.249 -13.385 1.00 98.75 185 ASN A N 1
ATOM 1446 C CA . ASN A 1 185 ? 7.994 14.776 -13.298 1.00 98.75 185 ASN A CA 1
ATOM 1447 C C . ASN A 1 185 ? 7.162 14.406 -14.534 1.00 98.75 185 ASN A C 1
ATOM 1449 O O . ASN A 1 185 ? 6.004 14.011 -14.399 1.00 98.75 185 ASN A O 1
ATOM 1453 N N . ALA A 1 186 ? 7.747 14.479 -15.734 1.00 98.75 186 ALA A N 1
ATOM 1454 C CA . ALA A 1 186 ? 7.080 14.049 -16.959 1.00 98.75 186 ALA A CA 1
ATOM 1455 C C . ALA A 1 186 ? 6.787 12.538 -16.962 1.00 98.75 186 ALA A C 1
ATOM 1457 O O . ALA A 1 186 ? 5.709 12.138 -17.404 1.00 98.75 186 ALA A O 1
ATOM 1458 N N . ASN A 1 187 ? 7.695 11.708 -16.436 1.00 98.62 187 ASN A N 1
ATOM 1459 C CA . ASN A 1 187 ? 7.486 10.264 -16.292 1.00 98.62 187 ASN A CA 1
ATOM 1460 C C . ASN A 1 187 ? 6.319 9.953 -15.348 1.00 98.62 187 ASN A C 1
ATOM 1462 O O . ASN A 1 187 ? 5.386 9.266 -15.761 1.00 98.62 187 ASN A O 1
ATOM 1466 N N . ILE A 1 188 ? 6.323 10.531 -14.138 1.00 98.75 188 ILE A N 1
ATOM 1467 C CA . ILE A 1 188 ? 5.232 10.408 -13.155 1.00 98.75 188 ILE A CA 1
ATOM 1468 C C . ILE A 1 188 ? 3.892 10.732 -13.819 1.00 98.75 188 ILE A C 1
ATOM 1470 O O . ILE A 1 188 ? 2.961 9.927 -13.794 1.00 98.75 188 ILE A O 1
ATOM 1474 N N . GLN A 1 189 ? 3.801 11.890 -14.475 1.00 98.81 189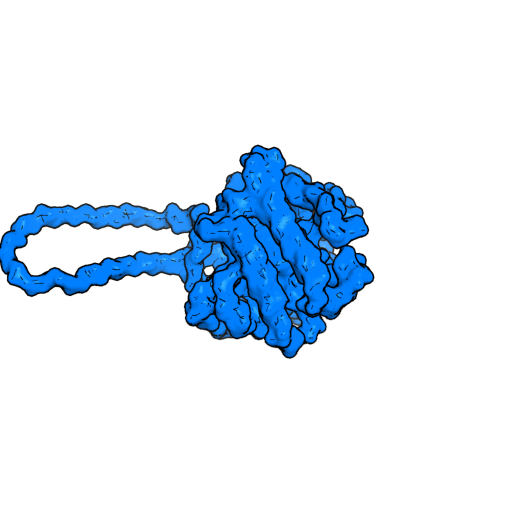 GLN A N 1
ATOM 1475 C CA . GLN A 1 189 ? 2.551 12.317 -15.093 1.00 98.81 189 GLN A CA 1
ATOM 1476 C C . GLN A 1 189 ? 2.129 11.419 -16.259 1.00 98.81 189 GLN A C 1
ATOM 1478 O O . GLN A 1 189 ? 0.947 11.108 -16.405 1.00 98.81 189 GLN A O 1
ATOM 1483 N N . LYS A 1 190 ? 3.077 11.005 -17.109 1.00 98.69 190 LYS A N 1
ATOM 1484 C CA . LYS A 1 190 ? 2.797 10.118 -18.242 1.00 98.69 190 LYS A CA 1
ATOM 1485 C C . LYS A 1 190 ? 2.229 8.787 -17.754 1.00 98.69 190 LYS A C 1
ATOM 1487 O O . LYS A 1 190 ? 1.200 8.356 -18.268 1.00 98.69 190 LYS A O 1
ATOM 1492 N N . TRP A 1 191 ? 2.888 8.140 -16.797 1.00 98.62 191 TRP A N 1
ATOM 1493 C CA . TRP A 1 191 ? 2.515 6.798 -16.354 1.00 98.62 191 TRP A CA 1
ATOM 1494 C C . TRP A 1 191 ? 1.204 6.792 -15.574 1.00 98.62 191 TRP A C 1
ATOM 1496 O O . TRP A 1 191 ? 0.345 5.970 -15.879 1.00 98.62 191 TRP A O 1
ATOM 1506 N N . VAL A 1 192 ? 0.957 7.776 -14.700 1.00 98.12 192 VAL A N 1
ATOM 1507 C CA . VAL A 1 192 ? -0.360 7.911 -14.049 1.00 98.12 192 VAL A CA 1
ATOM 1508 C C . VAL A 1 192 ? -1.479 8.071 -15.062 1.00 98.12 192 VAL A C 1
ATOM 1510 O O . VAL A 1 192 ? -2.523 7.437 -14.919 1.00 98.12 192 VAL A O 1
ATOM 1513 N N . ARG A 1 193 ? -1.289 8.901 -16.093 1.00 98.56 193 ARG A N 1
ATOM 1514 C CA . ARG A 1 193 ? -2.321 9.096 -17.119 1.00 98.56 193 ARG A CA 1
ATOM 1515 C C . ARG A 1 193 ? -2.609 7.808 -17.882 1.00 98.56 193 ARG A C 1
ATOM 1517 O O . ARG A 1 193 ? -3.762 7.574 -18.220 1.00 98.56 193 ARG A O 1
ATOM 1524 N N . GLN A 1 194 ? -1.607 6.958 -18.113 1.00 98.62 194 GLN A N 1
ATOM 1525 C CA . GLN A 1 194 ? -1.812 5.642 -18.727 1.00 98.62 194 GLN A CA 1
ATOM 1526 C C . GLN A 1 194 ? -2.553 4.673 -17.791 1.00 98.62 194 GLN A C 1
ATOM 1528 O O . GLN A 1 194 ? -3.538 4.060 -18.200 1.00 98.62 194 GLN A O 1
ATOM 1533 N N . ILE A 1 195 ? -2.150 4.588 -16.518 1.00 98.31 195 ILE A N 1
ATOM 1534 C CA . ILE A 1 195 ? -2.833 3.762 -15.507 1.00 98.31 195 ILE A CA 1
ATOM 1535 C C . ILE A 1 195 ? -4.298 4.201 -15.348 1.00 98.31 195 ILE A C 1
ATOM 1537 O O . ILE A 1 195 ? -5.222 3.388 -15.396 1.00 98.31 195 ILE A O 1
ATOM 1541 N N . THR A 1 196 ? -4.521 5.510 -15.258 1.00 97.69 196 THR A N 1
ATOM 1542 C CA . THR A 1 196 ? -5.851 6.118 -15.152 1.00 97.69 196 THR A CA 1
ATOM 1543 C C . THR A 1 196 ? -6.678 5.874 -16.419 1.00 97.69 196 THR A C 1
ATOM 1545 O O . THR A 1 196 ? -7.845 5.508 -16.319 1.00 97.69 196 THR A O 1
ATOM 1548 N N . ALA A 1 197 ? -6.088 5.984 -17.616 1.00 97.62 197 ALA A N 1
ATOM 1549 C CA . ALA A 1 197 ? -6.764 5.678 -18.882 1.00 97.62 197 ALA A CA 1
ATOM 1550 C C . ALA A 1 197 ? -7.131 4.190 -19.033 1.00 97.62 197 ALA A C 1
ATOM 1552 O O . ALA A 1 197 ? -8.062 3.851 -19.768 1.00 97.62 197 ALA A O 1
ATOM 1553 N N . ALA A 1 198 ? -6.450 3.291 -18.318 1.00 97.69 198 ALA A N 1
ATOM 1554 C CA . ALA A 1 198 ? -6.851 1.891 -18.208 1.00 97.69 198 ALA A CA 1
ATOM 1555 C C . ALA A 1 198 ? -8.066 1.678 -17.280 1.00 97.69 198 ALA A C 1
ATOM 1557 O O . ALA A 1 198 ? -8.574 0.559 -17.196 1.00 97.69 198 ALA A O 1
ATOM 1558 N N . GLY A 1 199 ? -8.550 2.734 -16.613 1.00 96.12 199 GLY A N 1
ATOM 1559 C CA . GLY A 1 199 ? -9.663 2.697 -15.665 1.00 96.12 199 GLY A CA 1
ATOM 1560 C C . GLY A 1 199 ? -9.264 2.173 -14.285 1.00 96.12 199 GLY A C 1
ATOM 1561 O O . GLY A 1 199 ? -10.114 1.641 -13.571 1.00 96.12 199 GLY A O 1
ATOM 1562 N N . VAL A 1 200 ? -7.984 2.258 -13.917 1.00 96.62 200 VAL A N 1
ATOM 1563 C CA . VAL A 1 200 ? -7.443 1.617 -12.713 1.00 96.62 200 VAL A CA 1
ATOM 1564 C C . VAL A 1 200 ? -7.041 2.675 -11.679 1.00 96.62 200 VAL A C 1
ATOM 1566 O O . VAL A 1 200 ? -6.224 3.544 -11.990 1.00 96.62 200 VAL A O 1
ATOM 1569 N N . PRO A 1 201 ? -7.591 2.629 -10.453 1.00 97.69 201 PRO A N 1
ATOM 1570 C CA . PRO A 1 201 ? -7.068 3.400 -9.329 1.00 97.69 201 PRO A CA 1
ATOM 1571 C C . PRO A 1 201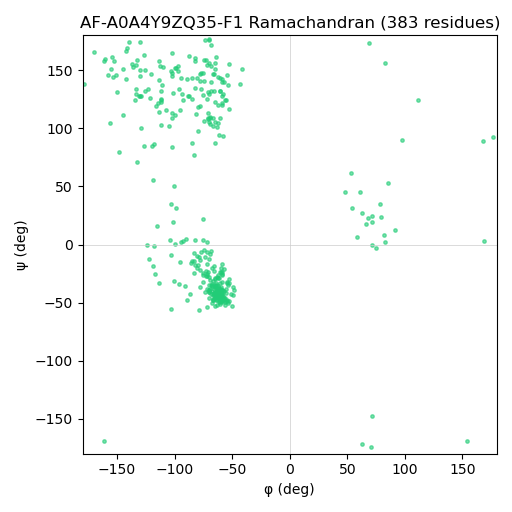 ? -5.660 2.953 -8.945 1.00 97.69 201 PRO A C 1
ATOM 1573 O O . PRO A 1 201 ? -5.287 1.804 -9.185 1.00 97.69 201 PRO A O 1
ATOM 1576 N N . TRP A 1 202 ? -4.886 3.830 -8.315 1.00 98.12 202 TRP A N 1
ATOM 1577 C CA . TRP A 1 202 ? -3.469 3.565 -8.064 1.00 98.12 202 TRP A CA 1
ATOM 1578 C C . TRP A 1 202 ? -2.974 4.122 -6.733 1.00 98.12 202 TRP A C 1
ATOM 1580 O O . TRP A 1 202 ? -3.470 5.152 -6.276 1.00 98.12 202 TRP A O 1
ATOM 1590 N N . LEU A 1 203 ? -1.963 3.479 -6.138 1.00 98.56 203 LEU A N 1
ATOM 1591 C CA . LEU A 1 203 ? -1.235 4.002 -4.977 1.00 98.56 203 LEU A CA 1
ATOM 1592 C C . LEU A 1 203 ? 0.263 4.133 -5.303 1.00 98.56 203 LEU A C 1
ATOM 1594 O O . LEU A 1 203 ? 0.895 3.185 -5.762 1.00 98.56 203 LEU A O 1
ATOM 1598 N N . TYR A 1 204 ? 0.825 5.326 -5.097 1.00 98.50 204 TYR A N 1
ATOM 1599 C CA . TYR A 1 204 ? 2.235 5.617 -5.382 1.00 98.50 204 TYR A CA 1
ATOM 1600 C C . TYR A 1 204 ? 3.168 5.074 -4.293 1.00 98.50 204 TYR A C 1
ATOM 1602 O O . TYR A 1 204 ? 2.864 5.188 -3.104 1.00 98.50 204 TYR A O 1
ATOM 1610 N N . TRP A 1 205 ? 4.326 4.541 -4.677 1.00 96.56 205 TRP A N 1
ATOM 1611 C CA . TRP A 1 205 ? 5.430 4.238 -3.769 1.00 96.56 205 TRP A CA 1
ATOM 1612 C C . TRP A 1 205 ? 6.536 5.294 -3.873 1.00 96.56 205 TRP A C 1
ATOM 1614 O O . TRP A 1 205 ? 7.204 5.394 -4.897 1.00 96.56 205 TRP A O 1
ATOM 1624 N N . GLN A 1 206 ? 6.796 6.096 -2.842 1.00 94.81 206 GLN A N 1
ATOM 1625 C CA . GLN A 1 206 ? 5.914 6.444 -1.718 1.00 94.81 206 GLN A CA 1
ATOM 1626 C C . GLN A 1 206 ? 6.019 7.950 -1.434 1.00 94.81 206 GLN A C 1
ATOM 1628 O O . GLN A 1 206 ? 7.014 8.588 -1.784 1.00 94.81 206 GLN A O 1
ATOM 1633 N N . VAL A 1 207 ? 4.982 8.535 -0.831 1.00 98.56 207 VAL A N 1
ATOM 1634 C CA . VAL A 1 207 ? 4.945 9.961 -0.471 1.00 98.56 207 VAL A CA 1
ATOM 1635 C C . VAL A 1 207 ? 5.442 10.159 0.961 1.00 98.56 207 VAL A C 1
ATOM 1637 O O . VAL A 1 207 ? 4.890 9.585 1.899 1.00 98.56 207 VAL A O 1
ATOM 1640 N N . LEU A 1 208 ? 6.451 11.013 1.137 1.00 98.56 208 LEU A N 1
ATOM 1641 C CA . LEU A 1 208 ? 7.083 11.287 2.429 1.00 98.56 208 LEU A CA 1
ATOM 1642 C C . LEU A 1 208 ? 6.607 12.623 3.030 1.00 98.56 208 LEU A C 1
ATOM 1644 O O . LEU A 1 208 ? 6.454 13.598 2.292 1.00 98.56 208 LEU A O 1
ATOM 1648 N N . PRO A 1 209 ? 6.460 12.740 4.367 1.00 98.19 209 PRO A N 1
ATOM 1649 C CA . PRO A 1 209 ? 6.099 14.004 5.030 1.00 98.19 209 PRO A CA 1
ATOM 1650 C C . PRO A 1 209 ? 7.201 15.081 4.981 1.00 98.19 209 PRO A C 1
ATOM 1652 O O . PRO A 1 209 ? 6.976 16.214 5.399 1.00 98.19 209 PRO A O 1
ATOM 1655 N N . ASN A 1 210 ? 8.398 14.737 4.509 1.00 97.81 210 ASN A N 1
ATOM 1656 C CA . ASN A 1 210 ? 9.559 15.614 4.350 1.00 97.81 210 ASN A CA 1
ATOM 1657 C C . ASN A 1 210 ? 10.133 15.477 2.940 1.00 97.81 210 ASN A C 1
ATOM 1659 O O . ASN A 1 210 ? 9.701 14.619 2.182 1.00 97.81 210 ASN A O 1
ATOM 1663 N N . ASN A 1 211 ? 11.126 16.302 2.608 1.00 97.44 211 ASN A N 1
ATOM 1664 C CA . ASN A 1 211 ? 11.903 16.121 1.384 1.00 97.44 211 ASN A CA 1
ATOM 1665 C C . ASN A 1 211 ? 12.583 14.752 1.374 1.00 97.44 211 ASN A C 1
ATOM 1667 O O . ASN A 1 211 ? 13.052 14.278 2.416 1.00 97.44 211 ASN A O 1
ATOM 1671 N N . ASP A 1 212 ? 12.624 14.152 0.198 1.00 96.44 212 ASP A N 1
ATOM 1672 C CA . ASP A 1 212 ? 13.201 12.849 -0.038 1.00 96.44 212 ASP A CA 1
ATOM 1673 C C . ASP A 1 212 ? 14.732 12.925 0.054 1.00 96.44 212 ASP A C 1
ATOM 1675 O O . ASP A 1 212 ? 15.369 13.768 -0.584 1.00 96.44 212 ASP A O 1
ATOM 1679 N N . PRO A 1 213 ? 15.365 12.094 0.897 1.00 94.75 213 PRO A N 1
ATOM 1680 C CA . PRO A 1 213 ? 16.816 12.042 0.967 1.00 94.75 213 PRO A CA 1
ATOM 1681 C C . PRO A 1 213 ? 17.479 11.270 -0.181 1.00 94.75 213 PRO A C 1
ATOM 1683 O O . PRO A 1 213 ? 18.711 11.260 -0.248 1.00 94.75 213 PRO A O 1
ATOM 1686 N N . HIS A 1 214 ? 16.695 10.613 -1.037 1.00 93.88 214 HIS A N 1
ATOM 1687 C CA . HIS A 1 214 ? 17.148 9.822 -2.176 1.00 93.88 214 HIS A CA 1
ATOM 1688 C C . HIS A 1 214 ? 18.039 8.627 -1.794 1.00 93.88 214 HIS A C 1
ATOM 1690 O O . HIS A 1 214 ? 19.118 8.398 -2.351 1.00 93.88 214 HIS A O 1
ATOM 1696 N N . TYR A 1 215 ? 17.620 7.881 -0.765 1.00 89.31 215 TYR A N 1
ATOM 1697 C CA . TYR A 1 215 ? 18.367 6.740 -0.220 1.00 89.31 215 TYR A CA 1
ATOM 1698 C C . TYR A 1 215 ? 17.901 5.399 -0.793 1.00 89.31 215 TYR A C 1
ATOM 1700 O O . TYR A 1 215 ? 16.718 5.072 -0.711 1.00 89.31 215 TYR A O 1
ATOM 1708 N N . GLY A 1 216 ? 18.857 4.556 -1.195 1.00 86.25 216 GLY A N 1
ATOM 1709 C CA . GLY A 1 216 ? 18.603 3.171 -1.611 1.00 86.25 216 GLY A CA 1
ATOM 1710 C C . GLY A 1 216 ? 17.896 3.082 -2.962 1.00 86.25 216 GLY A C 1
ATOM 1711 O O . GLY A 1 216 ? 18.128 3.927 -3.822 1.00 86.25 216 GLY A O 1
ATOM 1712 N N . SER A 1 217 ? 17.048 2.061 -3.142 1.00 87.31 217 SER A N 1
ATOM 1713 C CA . SER A 1 217 ? 16.132 2.022 -4.286 1.00 87.31 217 SER A CA 1
ATOM 1714 C C . SER A 1 217 ? 15.117 3.145 -4.141 1.00 87.31 217 SER A C 1
ATOM 1716 O O . SER A 1 217 ? 14.283 3.087 -3.236 1.00 87.31 217 SER A O 1
ATOM 1718 N N . ASP A 1 218 ? 15.250 4.165 -4.985 1.00 93.44 218 ASP A N 1
ATOM 1719 C CA . ASP A 1 218 ? 14.636 5.465 -4.741 1.00 93.44 218 ASP A CA 1
ATOM 1720 C C . ASP A 1 218 ? 13.520 5.790 -5.736 1.00 93.44 218 ASP A C 1
ATOM 1722 O O . ASP A 1 218 ? 13.740 6.181 -6.889 1.00 93.44 218 ASP A O 1
ATOM 1726 N N . TYR A 1 219 ? 12.300 5.637 -5.245 1.00 96.56 219 TYR A N 1
ATOM 1727 C CA . TYR A 1 219 ? 11.078 5.994 -5.953 1.00 96.56 219 TYR A CA 1
ATOM 1728 C C . TYR A 1 219 ? 10.308 7.081 -5.207 1.00 96.56 219 TYR A C 1
ATOM 1730 O O . TYR A 1 219 ? 9.271 7.542 -5.679 1.00 96.56 219 TYR A O 1
ATOM 1738 N N . GLU A 1 220 ? 10.802 7.528 -4.061 1.00 97.12 220 GLU A N 1
ATOM 1739 C CA . GLU A 1 220 ? 10.075 8.385 -3.151 1.00 97.12 220 GLU A CA 1
ATOM 1740 C C . GLU A 1 220 ? 9.868 9.807 -3.685 1.00 97.12 220 GLU A C 1
ATOM 1742 O O . GLU A 1 220 ? 10.541 10.292 -4.599 1.00 97.12 220 GLU A O 1
ATOM 1747 N N . VAL A 1 221 ? 8.831 10.469 -3.173 1.00 98.12 221 VAL A N 1
ATOM 1748 C CA . VAL A 1 221 ? 8.623 11.904 -3.383 1.00 98.12 221 VAL A CA 1
ATOM 1749 C C . VAL A 1 221 ? 8.285 12.557 -2.055 1.00 98.12 221 VAL A C 1
ATOM 1751 O O . VAL A 1 221 ? 7.376 12.124 -1.347 1.00 98.12 221 VAL A O 1
ATOM 1754 N N . GLY A 1 222 ? 8.988 13.631 -1.717 1.00 98.38 222 GLY A N 1
ATOM 1755 C CA . GLY A 1 222 ? 8.638 14.451 -0.567 1.00 98.38 222 GLY A CA 1
ATOM 1756 C C . GLY A 1 222 ? 7.504 15.422 -0.875 1.00 98.38 222 GLY A C 1
ATOM 1757 O O . GLY A 1 222 ? 7.466 16.018 -1.953 1.00 98.38 222 GLY A O 1
ATOM 1758 N N . VAL A 1 223 ? 6.601 15.663 0.082 1.00 98.38 223 VAL A N 1
ATOM 1759 C CA . VAL A 1 223 ? 5.464 16.599 -0.097 1.00 98.38 223 VAL A CA 1
ATOM 1760 C C . VAL A 1 223 ? 5.880 18.033 -0.475 1.00 98.38 223 VAL A C 1
ATOM 1762 O O . VAL A 1 223 ? 5.092 18.774 -1.060 1.00 98.38 223 VAL A O 1
ATOM 1765 N N . GLY A 1 224 ? 7.126 18.434 -0.192 1.00 96.56 224 GLY A N 1
ATOM 1766 C CA . GLY A 1 224 ? 7.690 19.737 -0.573 1.00 96.56 224 GLY A CA 1
ATOM 1767 C C . GLY A 1 224 ? 8.234 19.823 -2.008 1.00 96.56 224 GLY A C 1
ATOM 1768 O O . GLY A 1 224 ? 8.607 20.904 -2.478 1.00 96.56 224 GLY A O 1
ATOM 1769 N N . GLU A 1 225 ? 8.287 18.711 -2.737 1.00 97.75 225 GLU A N 1
ATOM 1770 C CA . GLU A 1 225 ? 9.115 18.575 -3.936 1.00 97.75 225 GLU A CA 1
ATOM 1771 C C . GLU A 1 225 ? 8.330 18.687 -5.244 1.00 97.75 225 GLU A C 1
ATOM 1773 O O . GLU A 1 225 ? 7.098 18.627 -5.293 1.00 97.75 225 GLU A O 1
ATOM 1778 N N . SER A 1 226 ? 9.057 18.880 -6.348 1.00 97.88 226 SER A N 1
ATOM 1779 C CA . SER A 1 226 ? 8.444 18.978 -7.675 1.00 97.88 226 SER A CA 1
ATOM 1780 C C . SER A 1 226 ? 7.803 17.658 -8.117 1.00 97.88 226 SER A C 1
ATOM 1782 O O . SER A 1 226 ? 6.742 17.699 -8.740 1.00 97.88 226 SER A O 1
ATOM 1784 N N . GLY A 1 227 ? 8.358 16.518 -7.686 1.00 98.38 227 GLY A N 1
ATOM 1785 C CA . GLY A 1 227 ? 7.773 15.188 -7.878 1.00 98.38 227 GLY A CA 1
ATOM 1786 C C . GLY A 1 227 ? 6.376 15.062 -7.273 1.00 98.38 227 GLY A C 1
ATOM 1787 O O . GLY A 1 227 ? 5.442 14.658 -7.966 1.00 98.38 227 GLY A O 1
ATOM 1788 N N . PHE A 1 228 ? 6.186 15.505 -6.025 1.00 98.75 228 PHE A N 1
ATOM 1789 C CA . PHE A 1 228 ? 4.866 15.478 -5.395 1.00 98.75 228 PHE A CA 1
ATOM 1790 C C . PHE A 1 228 ? 3.876 16.442 -6.058 1.00 98.75 228 PHE A C 1
ATOM 1792 O O . PHE A 1 228 ? 2.706 16.102 -6.218 1.00 98.75 228 PHE A O 1
ATOM 1799 N N . ARG A 1 229 ? 4.320 17.617 -6.528 1.00 98.69 229 ARG A N 1
ATOM 1800 C CA . ARG A 1 229 ? 3.457 18.523 -7.316 1.00 98.69 229 ARG A CA 1
ATOM 1801 C C . ARG A 1 229 ? 3.016 17.891 -8.639 1.00 98.69 229 ARG A C 1
ATOM 1803 O O . ARG A 1 229 ? 1.851 18.015 -9.028 1.00 98.69 229 ARG A O 1
ATOM 1810 N N . ALA A 1 230 ? 3.930 17.199 -9.319 1.00 98.75 230 ALA A N 1
ATOM 1811 C CA . ALA A 1 230 ? 3.634 16.472 -10.548 1.00 98.75 230 ALA A CA 1
ATOM 1812 C C . ALA A 1 230 ? 2.618 15.350 -10.293 1.00 98.75 230 ALA A C 1
ATOM 1814 O O . ALA A 1 230 ? 1.626 15.270 -11.017 1.00 98.75 230 ALA A O 1
ATOM 1815 N N . LEU A 1 231 ? 2.823 14.565 -9.228 1.00 98.81 231 LEU A N 1
ATOM 1816 C CA . LEU A 1 231 ? 1.920 13.507 -8.772 1.00 98.81 231 LEU A CA 1
ATOM 1817 C C . LEU A 1 231 ? 0.541 14.049 -8.366 1.00 98.81 231 LEU A C 1
ATOM 1819 O O . LEU A 1 231 ? -0.475 13.502 -8.777 1.00 98.81 231 LEU A O 1
ATOM 1823 N N . SER A 1 232 ? 0.493 15.159 -7.624 1.00 98.75 232 SER A N 1
ATOM 1824 C CA . SER A 1 232 ? -0.752 15.800 -7.171 1.00 98.75 232 SER A CA 1
ATOM 1825 C C . SER A 1 232 ? -1.621 16.266 -8.337 1.00 98.75 232 SER A C 1
ATOM 1827 O O . SER A 1 232 ? -2.837 16.121 -8.296 1.00 98.75 232 SER A O 1
ATOM 1829 N N . THR A 1 233 ? -1.000 16.781 -9.403 1.00 98.62 233 THR A N 1
ATOM 1830 C CA . THR A 1 233 ? -1.723 17.202 -10.615 1.00 98.62 233 THR A CA 1
ATOM 1831 C C . THR A 1 233 ? -2.506 16.031 -11.209 1.00 98.62 233 THR A C 1
ATOM 1833 O O . THR A 1 233 ? -3.702 16.131 -11.459 1.00 98.62 233 THR A O 1
ATOM 1836 N N . VAL A 1 234 ? -1.845 14.887 -11.385 1.00 98.50 234 VAL A N 1
ATOM 1837 C CA . VAL A 1 234 ? -2.466 13.703 -11.995 1.00 98.50 234 VAL A CA 1
ATOM 1838 C C . VAL A 1 234 ? -3.324 12.894 -11.015 1.00 98.50 234 VAL A C 1
ATOM 1840 O O . VAL A 1 234 ? -4.219 12.171 -11.442 1.00 98.50 234 VAL A O 1
ATOM 1843 N N . ALA A 1 235 ? -3.120 13.055 -9.705 1.00 98.31 23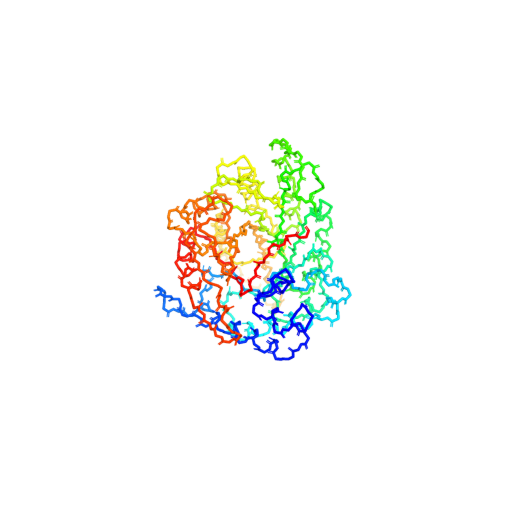5 ALA A N 1
ATOM 1844 C CA . ALA A 1 235 ? -4.034 12.574 -8.671 1.00 98.31 235 ALA A CA 1
ATOM 1845 C C . ALA A 1 235 ? -5.401 13.270 -8.753 1.00 98.31 235 ALA A C 1
ATOM 1847 O O . ALA A 1 235 ? -6.424 12.594 -8.646 1.00 98.31 235 ALA A O 1
ATOM 1848 N N . GLN A 1 236 ? -5.418 14.584 -9.004 1.00 97.62 236 GLN A N 1
ATOM 1849 C CA . GLN A 1 236 ? -6.650 15.341 -9.239 1.00 97.62 236 GLN A CA 1
ATOM 1850 C C . GLN A 1 236 ? -7.310 14.944 -10.565 1.00 97.62 236 GLN A C 1
ATOM 1852 O O . GLN A 1 236 ? -8.512 14.702 -10.580 1.00 97.62 236 GLN A O 1
ATOM 1857 N N . GLU A 1 237 ? -6.538 14.775 -11.648 1.00 97.00 237 GLU A N 1
ATOM 1858 C CA . GLU A 1 237 ? -7.065 14.263 -12.929 1.00 97.00 237 GLU A CA 1
ATOM 1859 C C . GLU A 1 237 ? -7.769 12.898 -12.760 1.00 97.00 237 GLU A C 1
ATOM 1861 O O . GLU A 1 237 ? -8.808 12.650 -13.373 1.00 97.00 237 GLU A O 1
ATOM 1866 N N . ALA A 1 238 ? -7.242 12.014 -11.903 1.00 95.62 238 ALA A N 1
ATOM 1867 C CA . ALA A 1 238 ? -7.838 10.703 -11.649 1.00 95.62 238 ALA A CA 1
ATOM 1868 C C . ALA A 1 238 ? -9.225 10.778 -10.982 1.00 95.62 238 ALA A C 1
ATOM 1870 O O . ALA A 1 238 ? -10.051 9.901 -11.228 1.00 95.62 238 ALA A O 1
ATOM 1871 N N . LEU A 1 239 ? -9.515 11.819 -10.191 1.00 93.50 239 LEU A N 1
ATOM 1872 C CA . LEU A 1 239 ? -10.821 11.990 -9.537 1.00 93.50 239 LEU A CA 1
ATOM 1873 C C . LEU A 1 239 ? -11.965 12.275 -10.513 1.00 93.50 239 LEU A C 1
ATOM 1875 O O . LEU A 1 239 ? -13.122 12.061 -10.153 1.00 93.50 239 LEU A O 1
ATOM 1879 N N . ASP A 1 240 ? -11.654 12.734 -11.724 1.00 92.25 240 ASP A N 1
ATOM 1880 C CA . ASP A 1 240 ? -12.632 13.015 -12.780 1.00 92.25 240 ASP A CA 1
ATOM 1881 C C . ASP A 1 240 ? -12.660 11.923 -13.862 1.00 92.25 240 ASP A C 1
ATOM 1883 O O . ASP A 1 240 ? -13.536 11.912 -14.731 1.00 92.25 240 ASP A O 1
ATOM 1887 N N . ALA A 1 241 ? -11.708 10.988 -13.824 1.00 94.00 241 ALA A N 1
ATOM 1888 C CA . ALA A 1 241 ? -11.600 9.910 -14.794 1.00 94.00 241 ALA A CA 1
ATOM 1889 C C . ALA A 1 241 ? -12.494 8.717 -14.417 1.00 94.00 241 ALA A C 1
ATOM 1891 O O . ALA A 1 241 ? -12.593 8.377 -13.239 1.00 94.00 241 ALA A O 1
ATOM 1892 N N . PRO A 1 242 ? -13.108 8.017 -15.387 1.00 93.19 242 PRO A N 1
ATOM 1893 C CA . PRO A 1 242 ? -13.895 6.823 -15.101 1.00 93.19 242 PRO A CA 1
ATOM 1894 C C . PRO A 1 242 ? -13.007 5.665 -14.625 1.00 93.19 242 PRO A C 1
ATOM 1896 O O . PRO A 1 242 ? -11.943 5.407 -15.186 1.00 93.19 242 PRO A O 1
ATOM 1899 N N . ALA A 1 243 ? -13.483 4.914 -13.637 1.00 93.12 243 ALA A N 1
ATOM 1900 C CA . ALA A 1 243 ? -12.889 3.660 -13.196 1.00 93.12 243 ALA A CA 1
ATOM 1901 C C . ALA A 1 243 ? -13.608 2.449 -13.800 1.00 93.12 243 ALA A C 1
ATOM 1903 O O . ALA A 1 243 ? -14.816 2.448 -14.041 1.00 93.12 243 ALA A O 1
ATOM 1904 N N . ALA A 1 244 ? -12.859 1.362 -13.962 1.00 91.94 244 ALA A N 1
ATOM 1905 C CA . ALA A 1 244 ? -13.352 0.057 -14.384 1.00 91.94 244 ALA A CA 1
ATOM 1906 C C . ALA A 1 244 ? -14.214 -0.636 -13.309 1.00 91.94 244 ALA A C 1
ATOM 1908 O O . ALA A 1 244 ? -14.844 -1.662 -13.579 1.00 91.94 244 ALA A O 1
ATOM 1909 N N . SER A 1 245 ? -14.207 -0.131 -12.073 1.00 90.12 245 SER A N 1
ATOM 1910 C CA . SER A 1 245 ? -14.946 -0.668 -10.929 1.00 90.12 245 SER A CA 1
ATOM 1911 C C . SER A 1 245 ? -15.248 0.433 -9.915 1.00 90.12 245 SER A C 1
ATOM 1913 O O . SER A 1 245 ? -14.415 1.302 -9.682 1.00 90.12 245 SER A O 1
ATOM 1915 N N . ASP A 1 246 ? -16.413 0.359 -9.270 1.00 89.38 246 ASP A N 1
ATOM 1916 C CA . ASP A 1 246 ? -16.774 1.247 -8.161 1.00 89.38 246 ASP A CA 1
ATOM 1917 C C . ASP A 1 246 ? -16.222 0.717 -6.835 1.00 89.38 246 ASP A C 1
ATOM 1919 O O . ASP A 1 246 ? -16.480 -0.431 -6.472 1.00 89.38 246 ASP A O 1
ATOM 1923 N N . TYR A 1 247 ? -15.468 1.540 -6.112 1.00 88.62 247 TYR A N 1
ATOM 1924 C CA . TYR A 1 247 ? -14.877 1.209 -4.813 1.00 88.62 247 TYR A CA 1
ATOM 1925 C C . TYR A 1 247 ? -15.661 1.773 -3.622 1.00 88.62 247 TYR A C 1
ATOM 1927 O O . TYR A 1 247 ? -15.264 1.544 -2.483 1.00 88.62 247 TYR A O 1
ATOM 1935 N N . LEU A 1 248 ? -16.773 2.482 -3.865 1.00 76.06 248 LEU A N 1
ATOM 1936 C CA . LEU A 1 248 ? -17.659 3.046 -2.838 1.00 76.06 248 LEU A CA 1
ATOM 1937 C C . LEU A 1 248 ? -16.932 3.932 -1.809 1.00 76.06 248 LEU A C 1
ATOM 1939 O O . LEU A 1 248 ? -17.338 4.035 -0.650 1.00 76.06 248 LEU A O 1
ATOM 1943 N N . LEU A 1 249 ? -15.859 4.606 -2.230 1.00 72.75 249 LEU A N 1
ATOM 1944 C CA . LEU A 1 249 ? -15.222 5.650 -1.436 1.00 72.75 249 LEU A CA 1
ATOM 1945 C C . LEU A 1 249 ? -16.182 6.848 -1.390 1.00 72.75 249 LEU A C 1
ATOM 1947 O O . LEU A 1 249 ? -16.383 7.552 -2.381 1.00 72.75 249 LEU A O 1
ATOM 1951 N N . VAL A 1 250 ? -16.857 7.032 -0.254 1.00 50.75 250 VAL A N 1
ATOM 1952 C CA . VAL A 1 250 ? -17.841 8.102 -0.052 1.00 50.75 250 VAL A CA 1
ATOM 1953 C C . VAL A 1 250 ? -17.133 9.453 -0.187 1.00 50.75 250 VAL A C 1
ATOM 1955 O O . VAL A 1 250 ? -16.364 9.812 0.694 1.00 50.75 250 VAL A O 1
ATOM 1958 N N . ASN A 1 251 ? -17.345 10.141 -1.321 1.00 43.00 251 ASN A N 1
ATOM 1959 C CA . ASN A 1 251 ? -17.267 11.604 -1.537 1.00 43.00 251 ASN A CA 1
ATOM 1960 C C . ASN A 1 251 ? -17.306 12.031 -3.026 1.00 43.00 251 ASN A C 1
ATOM 1962 O O . ASN A 1 251 ? -17.292 13.224 -3.314 1.00 43.00 251 ASN A O 1
ATOM 1966 N N . ASN A 1 252 ? -17.459 11.114 -3.990 1.00 41.62 252 ASN A N 1
ATOM 1967 C CA . ASN A 1 252 ? -17.478 11.457 -5.427 1.00 41.62 252 ASN A CA 1
ATOM 1968 C C . ASN A 1 252 ? -18.778 12.121 -5.950 1.00 41.62 252 ASN A C 1
ATOM 1970 O O . ASN A 1 252 ? -19.058 12.079 -7.144 1.00 41.62 252 ASN A O 1
ATOM 1974 N N . ARG A 1 253 ? -19.605 12.755 -5.102 1.00 38.28 253 ARG A N 1
ATOM 1975 C CA . ARG A 1 253 ? -20.803 13.488 -5.565 1.00 38.28 253 ARG A CA 1
ATOM 1976 C C . ARG A 1 253 ? -20.567 14.997 -5.593 1.00 38.28 253 ARG A C 1
ATOM 1978 O O . ARG A 1 253 ? -20.976 15.702 -4.681 1.00 38.28 253 ARG A O 1
ATOM 1985 N N . HIS A 1 254 ? -19.972 15.485 -6.678 1.00 34.44 254 HIS A N 1
ATOM 1986 C CA . HIS A 1 254 ? -20.116 16.874 -7.143 1.00 34.44 254 HIS A CA 1
ATOM 1987 C C . HIS A 1 254 ? -20.739 16.896 -8.552 1.00 34.44 254 HIS A C 1
ATOM 1989 O O . HIS A 1 254 ? -20.195 17.460 -9.493 1.00 34.44 254 HIS A O 1
ATOM 1995 N N . GLY A 1 255 ? -21.906 16.263 -8.704 1.00 31.16 255 GLY A N 1
ATOM 1996 C CA . GLY A 1 255 ? -22.752 16.395 -9.894 1.00 31.16 255 GLY A CA 1
ATOM 1997 C C . GLY A 1 255 ? -24.147 16.882 -9.489 1.00 31.16 255 GLY A C 1
ATOM 1998 O O . GLY A 1 255 ? -24.692 16.352 -8.516 1.00 31.16 255 GLY A O 1
ATOM 1999 N N . PRO A 1 256 ? -24.741 17.879 -10.173 1.00 33.62 256 PRO A N 1
ATOM 2000 C CA . PRO A 1 256 ? -26.059 18.384 -9.816 1.00 33.62 256 P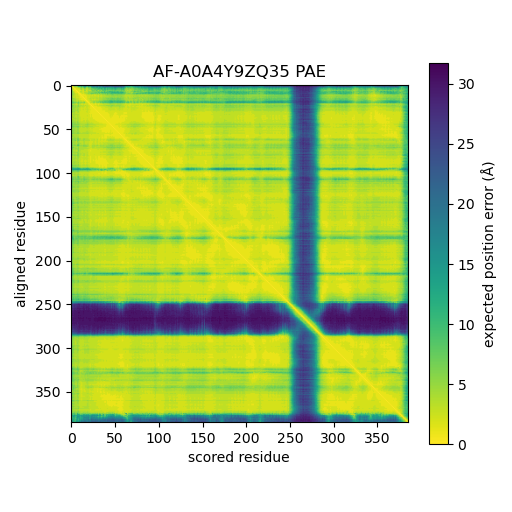RO A CA 1
ATOM 2001 C C . PRO A 1 256 ? -27.107 17.289 -10.029 1.00 33.62 256 PRO A C 1
ATOM 2003 O O . PRO A 1 256 ? -27.280 16.759 -11.125 1.00 33.62 256 PRO A O 1
ATOM 2006 N N . SER A 1 257 ? -27.827 16.953 -8.963 1.00 31.47 257 SER A N 1
ATOM 2007 C CA . SER A 1 257 ? -28.994 16.081 -9.005 1.00 31.47 257 SER A CA 1
ATOM 2008 C C . SER A 1 257 ? -30.100 16.727 -9.843 1.00 31.47 257 SER A C 1
ATOM 2010 O O . SER A 1 257 ? -30.816 17.606 -9.369 1.00 31.47 257 SER A O 1
ATOM 2012 N N . VAL A 1 258 ? -30.259 16.280 -11.089 1.00 32.75 258 VAL A N 1
ATOM 2013 C CA . VAL A 1 258 ? -31.446 16.579 -11.896 1.00 32.75 258 VAL A CA 1
ATOM 2014 C C . VAL A 1 258 ? -32.563 15.639 -11.441 1.00 32.75 258 VAL A C 1
ATOM 2016 O O . VAL A 1 258 ? -32.635 14.484 -11.854 1.00 32.75 258 VAL A O 1
ATOM 2019 N N . GLN A 1 259 ? -33.444 16.122 -10.566 1.00 32.31 259 GLN A N 1
ATOM 2020 C CA . GLN A 1 259 ? -34.747 15.493 -10.353 1.00 32.31 259 GLN A CA 1
ATOM 2021 C C . GLN A 1 259 ? -35.610 15.744 -11.596 1.00 32.31 259 GLN A C 1
ATOM 2023 O O . GLN A 1 259 ? -36.077 16.861 -11.814 1.00 32.31 259 GLN A O 1
ATOM 2028 N N . LEU A 1 260 ? -35.848 14.713 -12.415 1.00 32.22 260 LEU A N 1
ATOM 2029 C CA . LEU A 1 260 ? -36.939 14.760 -13.389 1.00 32.22 260 LEU A CA 1
ATOM 2030 C C . LEU A 1 260 ? -38.270 14.698 -12.628 1.00 32.22 260 LEU A C 1
ATOM 2032 O O . LEU A 1 260 ? -38.682 13.643 -12.146 1.00 32.22 260 LEU A O 1
ATOM 2036 N N . ALA A 1 261 ? -38.951 15.837 -12.533 1.00 32.25 261 ALA A N 1
ATOM 2037 C CA . ALA A 1 261 ? -40.348 15.887 -12.135 1.00 32.25 261 ALA A CA 1
ATOM 2038 C C . ALA A 1 261 ? -41.205 15.273 -13.255 1.00 32.25 261 ALA A C 1
ATOM 2040 O O . ALA A 1 261 ? -41.343 15.849 -14.333 1.00 32.25 261 ALA A O 1
ATOM 2041 N N . ALA A 1 262 ? -41.774 14.093 -13.010 1.00 34.56 262 ALA A N 1
ATOM 2042 C CA . ALA A 1 262 ? -42.768 13.504 -13.897 1.00 34.56 262 ALA A CA 1
ATOM 2043 C C . ALA A 1 262 ? -44.102 14.250 -13.733 1.00 34.56 262 ALA A C 1
ATOM 2045 O O . ALA A 1 262 ? -44.806 14.089 -12.735 1.00 34.56 262 ALA A O 1
ATOM 2046 N N . THR A 1 263 ? -44.463 15.073 -14.714 1.00 33.06 263 THR A N 1
ATOM 2047 C CA . THR A 1 263 ? -45.801 15.656 -14.841 1.00 33.06 263 THR A CA 1
ATOM 2048 C C . THR A 1 263 ? -46.797 14.566 -15.236 1.00 33.06 263 THR A C 1
ATOM 2050 O O . THR A 1 263 ? -46.795 14.066 -16.360 1.00 33.06 263 THR A O 1
ATOM 2053 N N . GLN A 1 264 ? -47.676 14.185 -14.305 1.00 34.25 264 GLN A N 1
ATOM 2054 C CA . GLN A 1 264 ? -48.824 13.330 -14.601 1.00 34.25 264 GLN A CA 1
ATOM 2055 C C . GLN A 1 264 ? -49.832 14.111 -15.447 1.00 34.25 264 GLN A C 1
ATOM 2057 O O . GLN A 1 264 ? -50.514 15.000 -14.943 1.00 34.25 264 GLN A O 1
ATOM 2062 N N . THR A 1 265 ? -49.950 13.750 -16.724 1.00 34.03 265 THR A N 1
ATOM 2063 C CA . THR A 1 265 ? -51.109 14.127 -17.540 1.00 34.03 265 THR A CA 1
ATOM 2064 C C . THR A 1 265 ? -51.897 12.863 -17.853 1.00 34.03 265 THR A C 1
ATOM 2066 O O . THR A 1 265 ? -51.365 11.865 -18.331 1.00 34.03 265 THR A O 1
ATOM 2069 N N . THR A 1 266 ? -53.171 12.902 -17.497 1.00 42.84 266 THR A N 1
ATOM 2070 C CA . THR A 1 266 ? -54.183 11.860 -17.629 1.00 42.84 266 THR A CA 1
ATOM 2071 C C . THR A 1 266 ? -54.379 11.420 -19.078 1.00 42.84 266 THR A C 1
ATOM 2073 O O . THR A 1 266 ? -54.835 12.203 -19.905 1.00 42.84 266 THR A O 1
ATOM 2076 N N . MET A 1 267 ? -54.183 10.131 -19.364 1.00 31.20 267 MET A N 1
ATOM 2077 C CA . MET A 1 267 ? -54.835 9.488 -20.505 1.00 31.20 267 MET A CA 1
ATOM 2078 C C . MET A 1 267 ? -55.179 8.038 -20.156 1.00 31.20 267 MET A C 1
ATOM 2080 O O . MET A 1 267 ? -54.315 7.199 -19.921 1.00 31.20 267 MET A O 1
ATOM 2084 N N . LYS A 1 268 ? -56.484 7.779 -20.042 1.00 40.91 268 LYS A N 1
ATOM 2085 C CA . LYS A 1 268 ? -57.052 6.437 -19.917 1.00 40.91 268 LYS A CA 1
ATOM 2086 C C . LYS A 1 268 ? -56.964 5.716 -21.271 1.00 40.91 268 LYS A C 1
ATOM 2088 O O . LYS A 1 268 ? -57.049 6.353 -22.317 1.00 40.91 268 LYS A O 1
ATOM 2093 N N . ILE A 1 269 ? -57.037 4.389 -21.159 1.00 40.25 269 ILE A N 1
ATOM 2094 C CA . ILE A 1 269 ? -57.564 3.382 -22.097 1.00 40.25 269 ILE A CA 1
ATOM 2095 C C . ILE A 1 269 ? -56.491 2.458 -22.735 1.00 40.25 269 ILE A C 1
ATOM 2097 O O . ILE A 1 269 ? -55.569 2.895 -23.410 1.00 40.25 269 ILE A O 1
ATOM 2101 N N . PHE A 1 270 ? -56.752 1.156 -22.533 1.00 38.34 270 PHE A N 1
ATOM 2102 C CA . PHE A 1 270 ? -56.216 -0.083 -23.121 1.00 38.34 270 PHE A CA 1
ATOM 2103 C C . PHE A 1 270 ? -55.102 -0.846 -22.378 1.00 38.34 270 PHE A C 1
ATOM 2105 O O . PHE A 1 270 ? -53.905 -0.703 -22.593 1.00 38.34 270 PHE A O 1
ATOM 2112 N N . SER A 1 271 ? -55.594 -1.759 -21.533 1.00 50.47 271 SER A N 1
ATOM 2113 C CA . SER A 1 271 ? -54.976 -3.006 -21.082 1.00 50.47 271 SER A CA 1
ATOM 2114 C C . SER A 1 271 ? -54.523 -3.868 -22.267 1.00 50.47 271 SER A C 1
ATOM 2116 O O . SER A 1 271 ? -55.390 -4.326 -23.003 1.00 50.47 271 SER A O 1
ATOM 2118 N N . THR A 1 272 ? -53.210 -4.106 -22.388 1.00 45.88 272 THR A N 1
ATOM 2119 C CA . THR A 1 272 ? -52.530 -5.415 -22.574 1.00 45.88 272 THR A CA 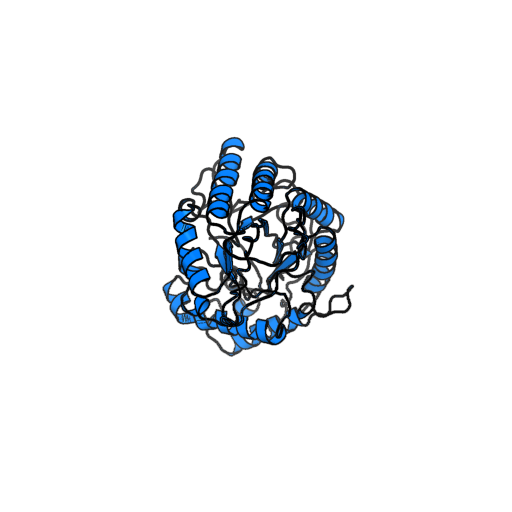1
ATOM 2120 C C . THR A 1 272 ? -51.063 -5.168 -22.954 1.00 45.88 272 THR A C 1
ATOM 2122 O O . THR A 1 272 ? -50.764 -5.047 -24.133 1.00 45.88 272 THR A O 1
ATOM 2125 N N . LEU A 1 273 ? -50.164 -5.059 -21.968 1.00 40.47 273 LEU A N 1
ATOM 2126 C CA . LEU A 1 273 ? -48.736 -5.439 -22.013 1.00 40.47 273 LEU A CA 1
ATOM 2127 C C . LEU A 1 273 ? -48.124 -5.024 -20.664 1.00 40.47 273 LEU A C 1
ATOM 2129 O O . LEU A 1 273 ? -47.738 -3.877 -20.465 1.00 40.47 273 LEU A O 1
ATOM 2133 N N . PHE A 1 274 ? -48.103 -5.937 -19.697 1.00 46.34 274 PHE A N 1
ATOM 2134 C CA . PHE A 1 274 ? -47.475 -5.704 -18.396 1.00 46.34 274 PHE A CA 1
ATOM 2135 C C . PHE A 1 274 ? -46.372 -6.741 -18.215 1.00 46.34 274 PHE A C 1
ATOM 2137 O O . PHE A 1 274 ? -46.618 -7.820 -17.689 1.00 46.34 274 PHE A O 1
ATOM 2144 N N . SER A 1 275 ? -45.187 -6.453 -18.750 1.00 46.56 275 SER A N 1
ATOM 2145 C CA . SER A 1 275 ? -43.890 -7.049 -18.392 1.00 46.56 275 SER A CA 1
ATOM 2146 C C . SER A 1 275 ? -42.807 -6.390 -19.251 1.00 46.56 275 SER A C 1
ATOM 2148 O O . SER A 1 275 ? -43.023 -6.201 -20.441 1.00 46.56 275 SER A O 1
ATOM 2150 N N . ALA A 1 276 ? -41.655 -6.080 -18.653 1.00 41.47 276 ALA A N 1
ATOM 2151 C CA . ALA A 1 276 ? -40.500 -5.394 -19.248 1.00 41.47 276 ALA A CA 1
ATOM 2152 C C . ALA A 1 276 ? -40.518 -3.848 -19.256 1.00 41.47 276 ALA A C 1
ATOM 2154 O O . ALA A 1 276 ? -40.208 -3.215 -20.260 1.00 41.47 276 ALA A O 1
ATOM 2155 N N . LEU A 1 277 ? -40.727 -3.220 -18.092 1.00 42.31 277 LEU A N 1
ATOM 2156 C CA . LEU A 1 277 ? -39.855 -2.089 -17.742 1.00 42.31 277 LEU A CA 1
ATOM 2157 C C . LEU A 1 277 ? -38.596 -2.681 -17.096 1.00 42.31 277 LEU A C 1
ATOM 2159 O O . LEU A 1 277 ? -38.520 -2.851 -15.881 1.00 42.31 277 LEU A O 1
ATOM 2163 N N . CYS A 1 278 ? -37.606 -3.038 -17.917 1.00 42.38 278 CYS A N 1
ATOM 2164 C CA . CYS A 1 278 ? -36.233 -3.075 -17.432 1.00 42.38 278 CYS A CA 1
ATOM 2165 C C . CYS A 1 278 ? -35.909 -1.649 -16.994 1.00 42.38 278 CYS A C 1
ATOM 2167 O O . CYS A 1 278 ? -35.781 -0.756 -17.831 1.00 42.38 278 CYS A O 1
ATOM 2169 N N . ALA A 1 279 ? -35.803 -1.424 -15.687 1.00 44.91 279 ALA A N 1
ATOM 2170 C CA . ALA A 1 279 ? -35.116 -0.254 -15.181 1.00 44.91 279 ALA A CA 1
ATOM 2171 C C . ALA A 1 279 ? -33.666 -0.352 -15.670 1.00 44.91 279 ALA A C 1
ATOM 2173 O O . ALA A 1 279 ? -32.848 -1.027 -15.043 1.00 44.91 279 ALA A O 1
ATOM 2174 N N . LEU A 1 280 ? -33.360 0.279 -16.810 1.00 39.50 280 LEU A N 1
ATOM 2175 C CA . LEU A 1 280 ? -31.995 0.664 -17.138 1.00 39.50 280 LEU A CA 1
ATOM 2176 C C . LEU A 1 280 ? -31.540 1.563 -15.989 1.00 39.50 280 LEU A C 1
ATOM 2178 O O . LEU A 1 280 ? -31.804 2.764 -15.971 1.00 39.50 280 LEU A O 1
ATOM 2182 N N . HIS A 1 281 ? -30.892 0.966 -14.994 1.00 39.59 281 HIS A N 1
ATOM 2183 C CA . HIS A 1 281 ? -30.016 1.721 -14.129 1.00 39.59 281 HIS A CA 1
ATOM 2184 C C . HIS A 1 281 ? -28.898 2.190 -15.048 1.00 39.59 281 HIS A C 1
ATOM 2186 O O . HIS A 1 281 ? -28.075 1.392 -15.493 1.00 39.59 281 HIS A O 1
ATOM 2192 N N . ILE A 1 282 ? -28.915 3.476 -15.392 1.00 39.19 282 ILE A N 1
ATOM 2193 C CA . ILE A 1 282 ? -27.731 4.146 -15.912 1.00 39.19 282 ILE A CA 1
ATOM 2194 C C . ILE A 1 282 ? -26.748 4.120 -14.741 1.00 39.19 282 ILE A C 1
ATOM 2196 O O . ILE A 1 282 ? -26.767 4.992 -13.875 1.00 39.19 282 ILE A O 1
ATOM 2200 N N . ALA A 1 283 ? -25.977 3.039 -14.641 1.00 47.22 283 ALA A N 1
ATOM 2201 C CA . ALA A 1 283 ? -24.857 2.966 -13.729 1.00 47.22 283 ALA A CA 1
ATOM 2202 C C . ALA A 1 283 ? -23.841 3.983 -14.249 1.00 47.22 283 ALA A C 1
ATOM 2204 O O . ALA A 1 283 ? -23.192 3.756 -15.269 1.00 47.22 283 ALA A O 1
ATOM 2205 N N . TYR A 1 284 ? -23.773 5.145 -13.602 1.00 52.16 284 TYR A N 1
ATOM 2206 C CA . TYR A 1 284 ? -22.661 6.057 -13.821 1.00 52.16 284 TYR A CA 1
ATOM 2207 C C . TYR A 1 284 ? -21.382 5.295 -13.480 1.00 52.16 284 TYR A C 1
ATOM 2209 O O . TYR A 1 284 ? -21.310 4.659 -12.427 1.00 52.16 284 TYR A O 1
ATOM 2217 N N . ALA A 1 285 ? -20.401 5.322 -14.385 1.00 63.28 285 ALA A N 1
ATOM 2218 C CA . ALA A 1 285 ? -19.076 4.817 -14.065 1.00 63.28 285 ALA A CA 1
ATOM 2219 C C . ALA A 1 285 ? -18.587 5.583 -12.832 1.00 63.28 285 ALA A C 1
ATOM 2221 O O . ALA A 1 285 ? -18.604 6.814 -12.825 1.00 63.28 285 ALA A O 1
ATOM 2222 N N . ALA A 1 286 ? -18.225 4.863 -11.774 1.00 82.56 286 ALA A N 1
ATOM 2223 C CA . ALA A 1 286 ? -17.589 5.491 -10.631 1.00 82.56 286 ALA A CA 1
ATOM 2224 C C . ALA A 1 286 ? -16.279 6.127 -11.091 1.00 82.56 286 ALA A C 1
ATOM 2226 O O . ALA A 1 286 ? -15.591 5.564 -11.945 1.00 82.56 286 ALA A O 1
ATOM 2227 N N . ASN A 1 287 ? -15.934 7.284 -10.537 1.00 89.19 287 ASN A N 1
ATOM 2228 C CA . ASN A 1 287 ? -14.646 7.885 -10.840 1.00 89.19 287 ASN A CA 1
ATOM 2229 C C . ASN A 1 287 ? -13.512 7.100 -10.169 1.00 89.19 287 ASN A C 1
ATOM 2231 O O . ASN A 1 287 ? -13.713 6.439 -9.143 1.00 89.19 287 ASN A O 1
ATOM 2235 N N . SER A 1 288 ? -12.323 7.188 -10.756 1.00 94.62 288 SER A N 1
ATOM 2236 C CA . SER A 1 288 ? -11.097 6.635 -10.201 1.00 94.62 288 SER A CA 1
ATOM 2237 C C . SER A 1 288 ? -10.678 7.387 -8.937 1.00 94.62 288 SER A C 1
ATOM 2239 O O . SER A 1 288 ? -11.264 8.395 -8.534 1.00 94.62 288 SER A O 1
ATOM 2241 N N . PHE A 1 289 ? -9.673 6.846 -8.264 1.00 96.38 289 PHE A N 1
ATOM 2242 C CA . PHE A 1 289 ? -9.050 7.477 -7.115 1.00 96.38 289 PHE A CA 1
ATOM 2243 C C . PHE A 1 289 ? -7.548 7.218 -7.134 1.00 96.38 289 PHE A C 1
ATOM 2245 O O . PHE A 1 289 ? -7.039 6.363 -7.861 1.00 96.38 289 PHE A O 1
ATOM 2252 N N . SER A 1 290 ? -6.849 7.969 -6.299 1.00 98.06 290 SER A N 1
ATOM 2253 C CA . SER A 1 290 ? -5.416 7.851 -6.087 1.00 98.06 290 SER A CA 1
ATOM 2254 C C . SER A 1 290 ? -5.106 7.683 -4.604 1.00 98.06 290 SER A C 1
ATOM 2256 O O . SER A 1 290 ? -5.932 7.970 -3.728 1.00 98.06 290 SER A O 1
ATOM 2258 N N . GLY A 1 291 ? -3.900 7.221 -4.317 1.00 98.31 291 GLY A N 1
ATOM 2259 C CA . GLY A 1 291 ? -3.391 7.072 -2.968 1.00 98.31 291 GLY A CA 1
ATOM 2260 C C . GLY A 1 291 ? -1.876 6.968 -2.933 1.00 98.31 291 GLY A C 1
ATOM 2261 O O . GLY A 1 291 ? -1.189 7.191 -3.932 1.00 98.31 291 GLY A O 1
ATOM 2262 N N . SER A 1 292 ? -1.360 6.610 -1.766 1.00 98.44 292 SER A N 1
ATOM 2263 C CA . SER A 1 292 ? 0.065 6.380 -1.551 1.00 98.44 292 SER A CA 1
ATOM 2264 C C . SER A 1 292 ? 0.282 5.192 -0.620 1.00 98.44 292 SER A C 1
ATOM 2266 O O . SER A 1 292 ? -0.638 4.696 0.033 1.00 98.44 292 SER A O 1
ATOM 2268 N N . ASN A 1 293 ? 1.530 4.771 -0.548 1.00 97.56 293 ASN A N 1
ATOM 2269 C CA . ASN A 1 293 ? 2.076 3.863 0.441 1.00 97.56 293 ASN A CA 1
ATOM 2270 C C . ASN A 1 293 ? 2.878 4.669 1.476 1.00 97.56 293 ASN A C 1
ATOM 2272 O O . ASN A 1 293 ? 3.404 5.727 1.127 1.00 97.56 293 ASN A O 1
ATOM 2276 N N . LEU A 1 294 ? 2.934 4.216 2.733 1.00 96.44 294 LEU A N 1
ATOM 2277 C CA . LEU A 1 294 ? 3.931 4.655 3.716 1.00 96.44 294 LEU A CA 1
ATOM 2278 C C . LEU A 1 294 ? 4.129 3.591 4.808 1.00 96.44 294 LEU A C 1
ATOM 2280 O O . LEU A 1 294 ? 3.302 3.459 5.716 1.00 96.44 294 LEU A O 1
ATOM 2284 N N . TYR A 1 295 ? 5.242 2.858 4.757 1.00 93.44 295 TYR A N 1
ATOM 2285 C CA . TYR A 1 295 ? 5.467 1.709 5.649 1.00 93.44 295 TYR A CA 1
ATOM 2286 C C . TYR A 1 295 ? 5.705 2.081 7.116 1.00 93.44 295 TYR A C 1
ATOM 2288 O O . TYR A 1 295 ? 5.309 1.349 8.014 1.00 93.44 295 TYR A O 1
ATOM 2296 N N . TYR A 1 296 ? 6.235 3.270 7.387 1.00 94.69 296 TYR A N 1
ATOM 2297 C CA . TYR A 1 296 ? 6.538 3.714 8.749 1.00 94.69 296 TYR A CA 1
ATOM 2298 C C . TYR A 1 296 ? 5.494 4.683 9.333 1.00 94.69 296 TYR A C 1
ATOM 2300 O O . TYR A 1 296 ? 5.777 5.397 10.299 1.00 94.69 296 TYR A O 1
ATOM 2308 N N . ALA A 1 297 ? 4.277 4.721 8.772 1.00 96.81 297 ALA A N 1
ATOM 2309 C CA . ALA A 1 297 ? 3.219 5.661 9.163 1.00 96.81 297 ALA A CA 1
ATOM 2310 C C . ALA A 1 297 ? 2.889 5.640 10.671 1.00 96.81 297 ALA A C 1
ATOM 2312 O O . ALA A 1 297 ? 2.596 6.688 11.251 1.00 96.81 297 ALA A O 1
ATOM 2313 N N . ALA A 1 298 ? 2.989 4.474 11.322 1.00 96.38 298 ALA A N 1
ATOM 2314 C CA . ALA A 1 298 ? 2.754 4.320 12.759 1.00 96.38 298 ALA A CA 1
ATOM 2315 C C . ALA A 1 298 ? 3.750 5.125 13.621 1.00 96.38 298 ALA A C 1
ATOM 2317 O O . ALA A 1 298 ? 3.405 5.587 14.706 1.00 96.38 298 ALA A O 1
ATOM 2318 N N . GLY A 1 299 ? 4.971 5.350 13.128 1.00 96.88 299 GLY A N 1
ATOM 2319 C CA . GLY A 1 299 ? 6.013 6.090 13.844 1.00 96.88 299 GLY A CA 1
ATOM 2320 C C . GLY A 1 299 ? 5.889 7.610 13.760 1.00 96.88 299 GLY A C 1
ATOM 2321 O O . GLY A 1 299 ? 6.618 8.319 14.459 1.00 96.88 299 GLY A O 1
ATOM 2322 N N . LEU A 1 300 ? 5.001 8.131 12.909 1.00 98.19 300 LEU A N 1
ATOM 2323 C CA . LEU A 1 300 ? 4.864 9.569 12.697 1.00 98.19 300 LEU A CA 1
ATOM 2324 C C . LEU A 1 300 ? 4.303 10.271 13.938 1.00 98.19 300 LEU A C 1
ATOM 2326 O O . LEU A 1 300 ? 3.257 9.902 14.479 1.00 98.19 300 LEU A O 1
ATOM 2330 N N . SER A 1 301 ? 4.949 11.368 14.332 1.00 97.62 301 SER A N 1
ATOM 2331 C CA . SER A 1 301 ? 4.379 12.316 15.293 1.00 97.62 301 SER A CA 1
ATOM 2332 C C . SER A 1 301 ? 3.113 12.979 14.738 1.00 97.62 301 SER A C 1
ATOM 2334 O O . SER A 1 301 ? 2.889 13.015 13.528 1.00 97.62 301 SER A O 1
ATOM 2336 N N . SER A 1 302 ? 2.291 13.560 15.617 1.00 97.50 302 SER A N 1
ATOM 2337 C CA . SER A 1 302 ? 1.051 14.236 15.206 1.00 97.50 302 SER A CA 1
ATOM 2338 C C . SER A 1 302 ? 1.287 15.329 14.154 1.00 97.50 302 SER A C 1
ATOM 2340 O O . SER A 1 302 ? 0.567 15.364 13.163 1.00 97.50 302 SER A O 1
ATOM 2342 N N . SER A 1 303 ? 2.339 16.146 14.284 1.00 98.06 303 SER A N 1
ATOM 2343 C CA . SER A 1 303 ? 2.649 17.193 13.298 1.00 98.06 303 SER A CA 1
ATOM 2344 C C . SER A 1 303 ? 3.074 16.633 11.938 1.00 98.06 303 SER A C 1
ATOM 2346 O O . SER A 1 303 ? 2.721 17.195 10.900 1.00 98.06 303 SER A O 1
ATOM 2348 N N . GLN A 1 304 ? 3.802 15.513 11.916 1.00 98.44 304 GLN A N 1
ATOM 2349 C CA . GLN A 1 304 ? 4.178 14.838 10.671 1.00 98.44 304 GLN A CA 1
ATOM 2350 C C . GLN A 1 304 ? 2.971 14.187 9.999 1.00 98.44 304 GLN A C 1
ATOM 2352 O O . GLN A 1 304 ? 2.849 14.278 8.780 1.00 98.44 304 GLN A O 1
ATOM 2357 N N . ARG A 1 305 ? 2.061 13.583 10.778 1.00 98.38 305 ARG A N 1
ATOM 2358 C CA . ARG A 1 305 ? 0.796 13.061 10.247 1.00 98.38 305 ARG A CA 1
ATOM 2359 C C . ARG A 1 305 ? -0.039 14.174 9.633 1.00 98.38 305 ARG A C 1
ATOM 2361 O O . ARG A 1 305 ? -0.464 14.012 8.500 1.00 98.38 305 ARG A O 1
ATOM 2368 N N . THR A 1 306 ? -0.201 15.309 10.315 1.00 98.56 306 THR A N 1
ATOM 2369 C CA . THR A 1 306 ? -0.886 16.484 9.752 1.00 98.56 306 THR A CA 1
ATOM 2370 C C . THR A 1 306 ? -0.230 16.932 8.449 1.00 98.56 306 THR A C 1
ATOM 2372 O O . THR A 1 306 ? -0.907 17.027 7.437 1.00 98.56 306 THR A O 1
ATOM 2375 N N . THR A 1 307 ? 1.097 17.095 8.430 1.00 98.69 307 THR A N 1
ATOM 2376 C CA . THR A 1 307 ? 1.831 17.516 7.221 1.00 98.69 307 THR A CA 1
ATOM 2377 C C . THR A 1 307 ? 1.590 16.571 6.039 1.00 98.69 307 THR A C 1
ATOM 2379 O O . THR A 1 307 ? 1.321 17.022 4.927 1.00 98.69 307 THR A O 1
ATOM 2382 N N . LEU A 1 308 ? 1.668 15.257 6.273 1.00 98.81 308 LEU A N 1
ATOM 2383 C CA . LEU A 1 308 ? 1.405 14.252 5.248 1.00 98.81 308 LEU A CA 1
ATOM 2384 C C . LEU A 1 308 ? -0.054 14.290 4.784 1.00 98.81 308 LEU A C 1
ATOM 2386 O O . LEU A 1 308 ? -0.323 14.360 3.589 1.00 98.81 308 LEU A O 1
ATOM 2390 N N . LEU A 1 309 ? -0.999 14.222 5.721 1.00 98.81 309 LEU A N 1
ATOM 2391 C CA . LEU A 1 309 ? -2.420 14.066 5.423 1.00 98.81 309 LEU A CA 1
ATOM 2392 C C . LEU A 1 309 ? -3.023 15.328 4.795 1.00 98.81 309 LEU A C 1
ATOM 2394 O O . LEU A 1 309 ? -3.834 15.192 3.881 1.00 98.81 309 LEU A O 1
ATOM 2398 N N . ASP A 1 310 ? -2.574 16.525 5.182 1.00 98.75 310 ASP A N 1
ATOM 2399 C CA . ASP A 1 310 ? -2.930 17.790 4.521 1.00 98.75 310 ASP A CA 1
ATOM 2400 C C . ASP A 1 310 ? -2.500 17.779 3.048 1.00 98.75 310 ASP A C 1
ATOM 2402 O O . ASP A 1 310 ? -3.262 18.160 2.151 1.00 98.75 310 ASP A O 1
ATOM 2406 N N . ALA A 1 311 ? -1.278 17.310 2.778 1.00 98.81 311 ALA A N 1
ATOM 2407 C CA . ALA A 1 311 ? -0.744 17.228 1.426 1.00 98.81 311 ALA A CA 1
ATOM 2408 C C . ALA A 1 311 ? -1.515 16.202 0.579 1.00 98.81 311 ALA A C 1
ATOM 2410 O O . ALA A 1 311 ? -1.941 16.519 -0.534 1.00 98.81 311 ALA A O 1
ATOM 2411 N N . LEU A 1 312 ? -1.751 14.998 1.112 1.00 98.75 312 LEU A N 1
ATOM 2412 C CA . LEU A 1 312 ? -2.515 13.946 0.431 1.00 98.75 312 LEU A CA 1
ATOM 2413 C C . LEU A 1 312 ? -3.969 14.374 0.175 1.00 98.75 312 LEU A C 1
ATOM 2415 O O . LEU A 1 312 ? -4.481 14.173 -0.928 1.00 98.75 312 LEU A O 1
ATOM 2419 N N . GLN A 1 313 ? -4.619 15.020 1.150 1.00 98.50 313 GLN A N 1
ATOM 2420 C CA . GLN A 1 313 ? -5.966 15.569 0.992 1.00 98.50 313 GLN A CA 1
ATOM 2421 C C . GLN A 1 313 ? -6.005 16.628 -0.114 1.00 98.50 313 GLN A C 1
ATOM 2423 O O . GLN A 1 313 ? -6.885 16.582 -0.974 1.00 98.50 313 GLN A O 1
ATOM 2428 N N . SER A 1 314 ? -5.040 17.551 -0.124 1.00 98.25 314 SER A N 1
ATOM 2429 C CA . SER A 1 314 ? -4.938 18.611 -1.138 1.00 98.25 314 SER A CA 1
ATOM 2430 C C . SER A 1 314 ? -4.691 18.056 -2.547 1.00 98.25 314 SER A C 1
ATOM 2432 O O . SER A 1 314 ? -5.187 18.599 -3.537 1.00 98.25 314 SER A O 1
ATOM 2434 N N . ALA A 1 315 ? -3.965 16.941 -2.648 1.00 98.38 315 ALA A N 1
ATOM 2435 C CA . ALA A 1 315 ? -3.781 16.190 -3.888 1.00 98.38 315 ALA A CA 1
ATOM 2436 C C . ALA A 1 315 ? -5.031 15.393 -4.308 1.00 98.38 315 ALA A C 1
ATOM 2438 O O . ALA A 1 315 ? -5.085 14.875 -5.421 1.00 98.38 315 ALA A O 1
ATOM 2439 N N . GLY A 1 316 ? -6.039 15.283 -3.437 1.00 97.19 316 GLY A N 1
ATOM 2440 C CA . GLY A 1 316 ? -7.259 14.527 -3.696 1.00 97.19 316 GLY A CA 1
ATOM 2441 C C . GLY A 1 316 ? -7.142 13.020 -3.446 1.00 97.19 316 GLY A C 1
ATOM 2442 O O . GLY A 1 316 ? -8.080 12.285 -3.758 1.00 97.19 316 GLY A O 1
ATOM 2443 N N . MET A 1 317 ? -6.036 12.555 -2.862 1.00 98.12 317 MET A N 1
ATOM 2444 C CA . MET A 1 317 ? -5.809 11.140 -2.566 1.00 98.12 317 MET A CA 1
ATOM 2445 C C . MET A 1 317 ? -6.786 10.627 -1.499 1.00 98.12 317 MET A C 1
ATOM 2447 O O . MET A 1 317 ? -7.202 11.368 -0.609 1.00 98.12 317 MET A O 1
ATOM 2451 N N . LYS A 1 318 ? -7.184 9.354 -1.608 1.00 97.50 318 LYS A N 1
ATOM 2452 C CA . LYS A 1 318 ? -8.256 8.744 -0.797 1.00 97.50 318 LYS A CA 1
ATOM 2453 C C . LYS A 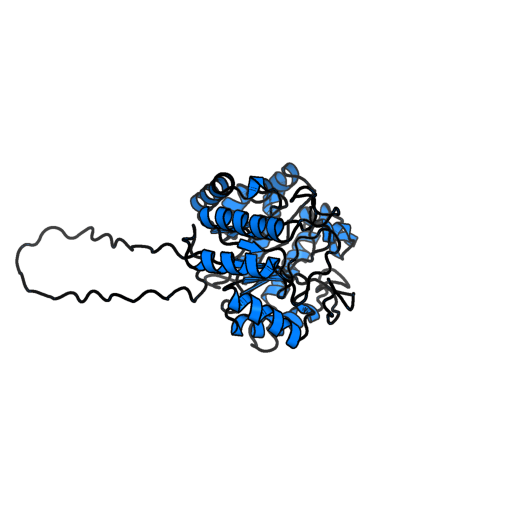1 318 ? -7.809 7.576 0.068 1.00 97.50 318 LYS A C 1
ATOM 2455 O O . LYS A 1 318 ? -8.522 7.217 1.002 1.00 97.50 318 LYS A O 1
ATOM 2460 N N . VAL A 1 319 ? -6.665 6.971 -0.239 1.00 98.00 319 VAL A N 1
ATOM 2461 C CA . VAL A 1 319 ? -6.168 5.784 0.464 1.00 98.00 319 VAL A CA 1
ATOM 2462 C C . VAL A 1 319 ? -4.690 5.956 0.794 1.00 98.00 319 VAL A C 1
ATOM 2464 O O . VAL A 1 319 ? -3.905 6.339 -0.074 1.00 98.00 319 VAL A O 1
ATOM 2467 N N . LEU A 1 320 ? -4.313 5.644 2.035 1.00 98.12 320 LEU A N 1
ATOM 2468 C CA . LEU A 1 320 ? -2.921 5.405 2.410 1.00 98.12 320 LEU A CA 1
ATOM 2469 C C . LEU A 1 320 ? -2.766 3.954 2.872 1.00 98.12 320 LEU A C 1
ATOM 2471 O O . LEU A 1 320 ? -3.402 3.532 3.840 1.00 98.12 320 LEU A O 1
ATOM 2475 N N . ARG A 1 321 ? -1.923 3.189 2.183 1.00 97.06 321 ARG A N 1
ATOM 2476 C CA . ARG A 1 321 ? -1.521 1.848 2.619 1.00 97.06 321 ARG A CA 1
ATOM 2477 C C . ARG A 1 321 ? -0.480 1.966 3.732 1.00 97.06 321 ARG A C 1
ATOM 2479 O O . ARG A 1 321 ? 0.435 2.782 3.620 1.00 97.06 321 ARG A O 1
ATOM 2486 N N . VAL A 1 322 ? -0.654 1.202 4.811 1.00 95.19 322 VAL A N 1
ATOM 2487 C CA . VAL A 1 322 ? 0.150 1.289 6.046 1.00 95.19 322 VAL A CA 1
ATOM 2488 C C . VAL A 1 322 ? 0.526 -0.107 6.543 1.00 95.19 322 VAL A C 1
ATOM 2490 O O . VAL A 1 322 ? -0.215 -1.054 6.301 1.00 95.19 322 VAL A O 1
ATOM 2493 N N . TRP A 1 323 ? 1.641 -0.241 7.260 1.00 91.88 323 TRP A N 1
ATOM 2494 C CA . TRP A 1 323 ? 2.210 -1.533 7.663 1.00 91.88 323 TRP A CA 1
ATOM 2495 C C . TRP A 1 323 ? 2.156 -1.761 9.177 1.00 91.88 323 TRP A C 1
ATOM 2497 O O . TRP A 1 323 ? 2.173 -0.809 9.957 1.00 91.88 323 TRP A O 1
ATOM 2507 N N . LEU A 1 324 ? 2.116 -3.033 9.594 1.00 88.75 324 LEU A N 1
ATOM 2508 C CA . LEU A 1 324 ? 2.195 -3.462 11.003 1.00 88.75 324 LEU A CA 1
ATOM 2509 C C . LEU A 1 324 ? 3.606 -3.915 11.424 1.00 88.75 324 LEU A C 1
ATOM 2511 O O . LEU A 1 324 ? 3.774 -4.824 12.251 1.00 88.75 324 LEU A O 1
ATOM 2515 N N . ASP A 1 325 ? 4.610 -3.303 10.807 1.00 82.06 325 ASP A N 1
ATOM 2516 C CA . ASP A 1 325 ? 6.025 -3.524 11.072 1.00 82.06 325 ASP A CA 1
ATOM 2517 C C . ASP A 1 325 ? 6.515 -2.991 12.406 1.00 82.06 325 ASP A C 1
ATOM 2519 O O . ASP A 1 325 ? 5.765 -2.398 13.171 1.00 82.06 325 ASP A O 1
ATOM 2523 N N . GLY A 1 326 ? 7.791 -3.243 12.693 1.00 86.56 326 GLY A N 1
ATOM 2524 C CA . GLY A 1 326 ? 8.527 -2.526 13.721 1.00 86.56 326 GLY A CA 1
ATOM 2525 C C . GLY A 1 326 ? 9.590 -1.635 13.097 1.00 86.56 326 GLY A C 1
ATOM 2526 O O . GLY A 1 326 ? 10.335 -2.078 12.228 1.00 86.56 326 GLY A O 1
ATOM 2527 N N . GLU A 1 327 ? 9.721 -0.417 13.605 1.00 89.62 327 GLU A N 1
ATOM 2528 C CA . GLU A 1 327 ? 10.799 0.496 13.241 1.00 89.62 327 GLU A CA 1
ATOM 2529 C C . GLU A 1 327 ? 11.705 0.725 14.451 1.00 89.62 327 GLU A C 1
ATOM 2531 O O . GLU A 1 327 ? 11.301 1.303 15.464 1.00 89.62 327 GLU A O 1
ATOM 2536 N N . SER A 1 328 ? 12.954 0.268 14.356 1.00 88.12 328 SER A N 1
ATOM 2537 C CA . SER A 1 328 ? 13.943 0.403 15.432 1.00 88.12 328 SER A CA 1
ATOM 2538 C C . SER A 1 328 ? 14.858 1.617 15.274 1.00 88.12 328 SER A C 1
ATOM 2540 O O . SER A 1 328 ? 15.552 1.990 16.220 1.00 88.12 328 SER A O 1
ATOM 2542 N N . ALA A 1 329 ? 14.897 2.222 14.085 1.00 88.12 329 ALA A N 1
ATOM 2543 C CA . ALA A 1 329 ? 15.650 3.443 13.846 1.00 88.12 329 ALA A CA 1
ATOM 2544 C C . ALA A 1 329 ? 14.830 4.655 14.311 1.00 88.12 329 ALA A C 1
ATOM 2546 O O . ALA A 1 329 ? 13.650 4.765 14.009 1.00 88.12 329 ALA A O 1
ATOM 2547 N N . GLY A 1 330 ? 15.455 5.598 15.024 1.00 92.69 330 GLY A N 1
ATOM 2548 C CA . GLY A 1 330 ? 14.795 6.860 15.401 1.00 92.69 330 GLY A CA 1
ATOM 2549 C C . GLY A 1 330 ? 14.514 7.788 14.211 1.00 92.69 330 GLY A C 1
ATOM 2550 O O . GLY A 1 330 ? 13.902 8.844 14.372 1.00 92.69 330 GLY A O 1
ATOM 2551 N N . THR A 1 331 ? 14.984 7.419 13.018 1.00 93.88 331 THR A N 1
ATOM 2552 C CA . THR A 1 331 ? 14.701 8.094 11.757 1.00 93.88 331 THR A CA 1
ATOM 2553 C C . THR A 1 331 ? 14.546 7.069 10.636 1.00 93.88 331 THR A C 1
ATOM 2555 O O . THR A 1 331 ? 15.319 6.116 10.553 1.00 93.88 331 THR A O 1
ATOM 2558 N N . THR A 1 332 ? 13.609 7.323 9.726 1.00 93.12 332 THR A N 1
ATOM 2559 C CA . THR A 1 332 ? 13.413 6.539 8.500 1.00 93.12 332 THR A CA 1
ATOM 2560 C C . THR A 1 332 ? 13.238 7.510 7.340 1.00 93.12 332 THR A C 1
ATOM 2562 O O . THR A 1 332 ? 12.424 8.423 7.423 1.00 93.12 332 THR A O 1
ATOM 2565 N N . LYS A 1 333 ? 14.065 7.388 6.289 1.00 92.81 333 LYS A N 1
ATOM 2566 C CA . LYS A 1 333 ? 14.093 8.318 5.133 1.00 92.81 333 LYS A CA 1
ATOM 2567 C C . LYS A 1 333 ? 14.127 9.803 5.558 1.00 92.81 333 LYS A C 1
ATOM 2569 O O . LYS A 1 333 ? 13.394 10.649 5.053 1.00 92.81 333 LYS A O 1
ATOM 2574 N N . ASN A 1 334 ? 14.990 10.114 6.532 1.00 94.94 334 ASN A N 1
ATOM 2575 C CA . ASN A 1 334 ? 15.118 11.425 7.187 1.00 94.94 334 ASN A CA 1
ATOM 2576 C C . ASN A 1 334 ? 13.855 11.961 7.882 1.00 94.94 334 ASN A C 1
ATOM 2578 O O . ASN A 1 334 ? 13.888 13.070 8.413 1.00 94.94 334 ASN A O 1
ATOM 2582 N N . THR A 1 335 ? 12.783 11.177 7.978 1.00 96.44 335 THR A N 1
ATOM 2583 C CA . THR A 1 335 ? 11.666 11.443 8.879 1.00 96.44 335 THR A CA 1
ATOM 2584 C C . THR A 1 335 ? 12.048 10.990 10.290 1.00 96.44 335 THR A C 1
ATOM 2586 O O . THR A 1 335 ? 12.286 9.798 10.482 1.00 96.44 335 THR A O 1
ATOM 2589 N N . PRO A 1 336 ? 12.105 11.872 11.307 1.00 96.88 336 PRO A N 1
ATOM 2590 C CA . PRO A 1 336 ? 12.167 11.425 12.697 1.00 96.88 336 PRO A CA 1
ATOM 2591 C C . PRO A 1 336 ? 10.928 10.602 13.035 1.00 96.88 336 PRO A C 1
ATOM 2593 O O . PRO A 1 336 ? 9.820 11.045 12.746 1.00 96.88 336 PRO A O 1
ATOM 2596 N N . ILE A 1 337 ? 11.095 9.437 13.647 1.00 95.88 337 ILE A N 1
ATOM 2597 C CA . ILE A 1 337 ? 9.970 8.581 14.024 1.00 95.88 337 ILE A CA 1
ATOM 2598 C C . ILE A 1 337 ? 10.085 8.143 15.478 1.00 95.88 337 ILE A C 1
ATOM 2600 O O . ILE A 1 337 ? 11.176 8.005 16.033 1.00 95.88 337 ILE A O 1
ATOM 2604 N N . THR A 1 338 ? 8.933 7.925 16.104 1.00 95.12 338 THR A N 1
ATOM 2605 C CA . THR A 1 338 ? 8.877 7.150 17.344 1.00 95.12 338 THR A CA 1
ATOM 2606 C C . THR A 1 338 ? 9.177 5.706 16.978 1.00 95.12 338 THR A C 1
ATOM 2608 O O . THR A 1 338 ? 8.567 5.190 16.047 1.00 95.12 338 THR A O 1
ATOM 2611 N N . THR A 1 339 ? 10.115 5.068 17.673 1.00 95.38 339 THR A N 1
ATOM 2612 C CA . THR A 1 339 ? 10.410 3.651 17.456 1.00 95.38 339 THR A CA 1
ATOM 2613 C C . THR A 1 339 ? 9.321 2.780 18.069 1.00 95.38 339 THR A C 1
ATOM 2615 O O . THR A 1 339 ? 8.723 3.126 19.090 1.00 95.38 339 THR A O 1
ATOM 2618 N N . TYR A 1 340 ? 9.057 1.638 17.448 1.00 94.19 340 TYR A N 1
ATOM 2619 C CA . TYR A 1 340 ? 8.063 0.673 17.911 1.00 94.19 340 TYR A CA 1
ATOM 2620 C C . TYR A 1 340 ? 8.464 -0.737 17.479 1.00 94.19 340 TYR A C 1
ATOM 2622 O O . TYR A 1 340 ? 9.065 -0.909 16.417 1.00 94.19 340 TYR A O 1
ATOM 2630 N N . PRO A 1 341 ? 8.168 -1.759 18.295 1.00 92.62 341 PRO A N 1
ATOM 2631 C CA . PRO A 1 341 ? 8.427 -3.135 17.915 1.00 92.62 341 PRO A CA 1
ATOM 2632 C C . PRO A 1 341 ? 7.411 -3.611 16.873 1.00 92.62 341 PRO A C 1
ATOM 2634 O O . PRO A 1 341 ? 6.298 -3.091 16.779 1.00 92.62 341 PRO A O 1
ATOM 2637 N N . ALA A 1 342 ? 7.777 -4.657 16.132 1.00 88.94 342 ALA A N 1
ATOM 2638 C CA . ALA A 1 342 ? 6.827 -5.359 15.282 1.00 88.94 342 ALA A CA 1
ATOM 2639 C C . ALA A 1 342 ? 5.743 -6.028 16.139 1.00 88.94 342 ALA A C 1
ATOM 2641 O O . ALA A 1 342 ? 6.016 -6.474 17.261 1.00 88.94 342 ALA A O 1
ATOM 2642 N N . LEU A 1 343 ? 4.541 -6.178 15.568 1.00 91.56 343 LEU A N 1
ATOM 2643 C CA . LEU A 1 343 ? 3.395 -6.804 16.242 1.00 91.56 343 LEU A CA 1
ATOM 2644 C C . LEU A 1 343 ? 3.721 -8.193 16.816 1.00 91.56 343 LEU A C 1
ATOM 2646 O O . LEU A 1 343 ? 3.203 -8.557 17.860 1.00 91.56 343 LEU A O 1
ATOM 2650 N N . GLU A 1 344 ? 4.594 -8.962 16.167 1.00 89.25 344 GLU A N 1
ATOM 2651 C CA . GLU A 1 344 ? 5.142 -10.205 16.721 1.00 89.25 344 GLU A CA 1
ATOM 2652 C C . GLU A 1 344 ? 6.660 -10.159 16.594 1.00 89.25 344 GLU A C 1
ATOM 2654 O O . GLU A 1 344 ? 7.205 -10.389 15.514 1.00 89.25 344 GLU A O 1
ATOM 2659 N N . HIS A 1 345 ? 7.339 -9.838 17.690 1.00 85.75 345 HIS A N 1
ATOM 2660 C CA . HIS A 1 345 ? 8.800 -9.750 17.732 1.00 85.75 345 HIS A CA 1
ATOM 2661 C C . HIS A 1 345 ? 9.431 -10.774 18.687 1.00 85.75 345 HIS A C 1
ATOM 2663 O O . HIS A 1 345 ? 10.582 -11.155 18.493 1.00 85.75 345 HIS A O 1
ATOM 2669 N N . ALA A 1 346 ? 8.693 -11.236 19.703 1.00 88.62 346 ALA A N 1
ATOM 2670 C CA . ALA A 1 346 ? 9.202 -12.170 20.709 1.00 88.62 346 ALA A CA 1
ATOM 2671 C C . ALA A 1 346 ? 9.012 -13.642 20.306 1.00 88.62 346 ALA A C 1
ATOM 2673 O O . ALA A 1 346 ? 9.942 -14.441 20.400 1.00 88.62 346 ALA A O 1
ATOM 2674 N N . ALA A 1 347 ? 7.808 -14.007 19.858 1.00 89.31 347 ALA A N 1
ATOM 2675 C CA . ALA A 1 347 ? 7.462 -15.349 19.397 1.00 89.31 347 ALA A CA 1
ATOM 2676 C C . ALA A 1 347 ? 6.192 -15.311 18.534 1.00 89.31 347 ALA A C 1
ATOM 2678 O O . ALA A 1 347 ? 5.367 -14.408 18.674 1.00 89.31 347 ALA A O 1
ATOM 2679 N N . VAL A 1 348 ? 6.007 -16.324 17.682 1.00 89.12 348 VAL A N 1
ATOM 2680 C CA . VAL A 1 348 ? 4.743 -16.532 16.957 1.00 89.12 348 VAL A CA 1
ATOM 2681 C C . VAL A 1 348 ? 3.600 -16.711 17.962 1.00 89.12 348 VAL A C 1
ATOM 2683 O O . VAL A 1 348 ? 3.694 -17.534 18.873 1.00 89.12 348 VAL A O 1
ATOM 2686 N N . GLY A 1 349 ? 2.528 -15.936 17.804 1.00 91.19 349 GLY A N 1
ATOM 2687 C CA . GLY A 1 349 ? 1.374 -15.911 18.702 1.00 91.19 349 GLY A CA 1
ATOM 2688 C C . GLY A 1 349 ? 1.540 -15.035 19.950 1.00 91.19 349 GLY A C 1
ATOM 2689 O O . GLY A 1 349 ? 0.626 -14.993 20.773 1.00 91.19 349 GLY A O 1
ATOM 2690 N N . GLN A 1 350 ? 2.671 -14.337 20.113 1.00 94.12 350 GLN A N 1
ATOM 2691 C CA . GLN A 1 350 ? 2.861 -13.331 21.164 1.00 94.12 350 GLN A CA 1
ATOM 2692 C C . GLN A 1 350 ? 2.796 -11.928 20.563 1.00 94.12 350 GLN A C 1
ATOM 2694 O O . GLN A 1 350 ? 3.756 -11.456 19.951 1.00 94.12 350 GLN A O 1
ATOM 2699 N N . TYR A 1 351 ? 1.647 -11.280 20.751 1.00 94.44 351 TYR A N 1
ATOM 2700 C CA . TYR A 1 351 ? 1.337 -10.000 20.125 1.00 94.44 351 TYR A CA 1
ATOM 2701 C C . TYR A 1 351 ? 1.685 -8.805 21.018 1.00 94.44 351 TYR A C 1
ATOM 2703 O O . TYR A 1 351 ? 1.238 -8.726 22.162 1.00 94.44 351 TYR A O 1
ATOM 2711 N N . ASP A 1 352 ? 2.420 -7.844 20.463 1.00 95.69 352 ASP A N 1
ATOM 2712 C CA . ASP A 1 352 ? 2.629 -6.512 21.026 1.00 95.69 352 ASP A CA 1
ATOM 2713 C C . ASP A 1 352 ? 1.744 -5.494 20.281 1.00 95.69 352 ASP A C 1
ATOM 2715 O O . ASP A 1 352 ? 2.005 -5.181 19.115 1.00 95.69 352 ASP A O 1
ATOM 2719 N N . PRO A 1 353 ? 0.685 -4.957 20.914 1.00 96.00 353 PRO A N 1
ATOM 2720 C CA . PRO A 1 353 ? -0.266 -4.079 20.242 1.00 96.00 353 PRO A CA 1
ATOM 2721 C C . PRO A 1 353 ? 0.265 -2.658 20.001 1.00 96.00 353 PRO A C 1
ATOM 2723 O O . PRO A 1 353 ? -0.494 -1.819 19.524 1.00 96.00 353 PRO A O 1
ATOM 2726 N N . THR A 1 354 ? 1.527 -2.345 20.319 1.00 96.69 354 THR A N 1
ATOM 2727 C CA . THR A 1 354 ? 2.072 -0.982 20.197 1.00 96.69 354 THR A CA 1
ATOM 2728 C C . THR A 1 354 ? 1.851 -0.383 18.805 1.00 96.69 354 THR A C 1
ATOM 2730 O O . THR A 1 354 ? 1.322 0.723 18.703 1.00 96.69 354 THR A O 1
ATOM 2733 N N . VAL A 1 355 ? 2.166 -1.119 17.732 1.00 95.69 355 VAL A N 1
ATOM 2734 C CA . VAL A 1 355 ? 1.951 -0.641 16.352 1.00 95.69 355 VAL A CA 1
ATOM 2735 C C . VAL A 1 355 ? 0.466 -0.443 16.018 1.00 95.69 355 VAL A C 1
ATOM 2737 O O . VAL A 1 355 ? 0.107 0.534 15.365 1.00 95.69 355 VAL A O 1
ATOM 2740 N N . LEU A 1 356 ? -0.417 -1.309 16.525 1.00 97.00 356 LEU A N 1
ATOM 2741 C CA . LEU A 1 356 ? -1.867 -1.189 16.336 1.00 97.00 356 LEU A CA 1
ATOM 2742 C C . LEU A 1 356 ? -2.409 0.073 17.020 1.00 97.00 356 LEU A C 1
ATOM 2744 O O . LEU A 1 356 ? -3.143 0.844 16.410 1.00 97.00 356 LEU A O 1
ATOM 2748 N N . ASN A 1 357 ? -1.972 0.341 18.253 1.00 97.44 357 ASN A N 1
ATOM 2749 C CA . ASN A 1 357 ? -2.360 1.532 19.011 1.00 97.44 357 ASN A CA 1
ATOM 2750 C C . ASN A 1 357 ? -1.855 2.832 18.363 1.00 97.44 357 ASN A C 1
ATOM 2752 O O . ASN A 1 357 ? -2.525 3.862 18.416 1.00 97.44 357 ASN A O 1
ATOM 2756 N N . LEU A 1 358 ? -0.668 2.808 17.755 1.00 96.94 358 LEU A N 1
ATOM 2757 C CA . LEU A 1 358 ? -0.151 3.949 16.998 1.00 96.94 358 LEU A CA 1
ATOM 2758 C C . LEU A 1 358 ? -0.976 4.196 15.728 1.00 96.94 358 LEU A C 1
ATOM 2760 O O . LEU A 1 358 ? -1.289 5.344 15.401 1.00 96.94 358 LEU A O 1
ATOM 2764 N N . LEU A 1 359 ? -1.382 3.124 15.044 1.00 97.81 359 LEU A N 1
ATOM 2765 C CA . LEU A 1 359 ? -2.229 3.225 13.861 1.00 97.81 359 LEU A CA 1
ATOM 2766 C C . LEU A 1 359 ? -3.670 3.621 14.170 1.00 97.81 359 LEU A C 1
ATOM 2768 O O . LEU A 1 359 ? -4.271 4.287 13.339 1.00 97.81 359 LEU A O 1
ATOM 2772 N N . ASP A 1 360 ? -4.202 3.322 15.353 1.00 98.06 360 ASP A N 1
ATOM 2773 C CA . ASP A 1 360 ? -5.488 3.865 15.807 1.00 98.06 360 ASP A CA 1
ATOM 2774 C C . ASP A 1 360 ? -5.493 5.406 15.750 1.00 98.06 360 ASP A C 1
ATOM 2776 O O . ASP A 1 360 ? -6.386 6.034 15.178 1.00 98.06 360 ASP A O 1
ATOM 2780 N N . ALA A 1 361 ? -4.453 6.045 16.297 1.00 95.56 361 ALA A N 1
ATOM 2781 C CA . ALA A 1 361 ? -4.323 7.501 16.241 1.00 95.56 361 ALA A CA 1
ATOM 2782 C C . ALA A 1 361 ? -4.177 8.001 14.795 1.00 95.56 361 ALA A C 1
ATOM 2784 O O . ALA A 1 361 ? -4.809 8.986 14.412 1.00 95.56 361 ALA A O 1
ATOM 2785 N N . PHE A 1 362 ? -3.383 7.300 13.979 1.00 97.56 362 PHE A N 1
ATOM 2786 C CA . PHE A 1 362 ? -3.248 7.607 12.557 1.00 97.56 362 PHE A CA 1
ATOM 2787 C C . PHE A 1 362 ? -4.588 7.503 11.811 1.00 97.56 362 PHE A C 1
ATOM 2789 O O . PHE A 1 362 ? -4.899 8.385 11.019 1.00 97.56 362 PHE A O 1
ATOM 2796 N N . MET A 1 363 ? -5.396 6.468 12.060 1.00 98.19 363 MET A N 1
ATOM 2797 C CA . MET A 1 363 ? -6.686 6.253 11.395 1.00 98.19 363 MET A CA 1
ATOM 2798 C C . MET A 1 363 ? -7.671 7.380 11.693 1.00 98.19 363 MET A C 1
ATOM 2800 O O . MET A 1 363 ? -8.372 7.825 10.786 1.00 98.19 363 MET A O 1
ATOM 2804 N N . VAL A 1 364 ? -7.711 7.867 12.937 1.00 98.06 364 VAL A N 1
ATOM 2805 C CA . VAL A 1 364 ? -8.537 9.027 13.308 1.00 98.06 364 VAL A CA 1
ATOM 2806 C C . VAL A 1 364 ? -8.117 10.263 12.516 1.00 98.06 364 VAL A C 1
ATOM 2808 O O . VAL A 1 364 ? -8.975 10.917 11.917 1.00 98.06 364 VAL A O 1
ATOM 2811 N N . ASP A 1 365 ? -6.814 10.546 12.469 1.00 98.25 365 ASP A N 1
ATOM 2812 C CA . ASP A 1 365 ? -6.285 11.682 11.718 1.00 98.25 365 ASP A CA 1
ATOM 2813 C C . ASP A 1 365 ? -6.572 11.512 10.215 1.00 98.25 365 ASP A C 1
ATOM 2815 O O . ASP A 1 365 ? -7.117 12.416 9.592 1.00 98.25 365 ASP A O 1
ATOM 2819 N N . ALA A 1 366 ? -6.305 10.345 9.624 1.00 98.38 366 ALA A N 1
ATOM 2820 C CA . ALA A 1 366 ? -6.544 10.075 8.204 1.00 98.38 366 ALA A CA 1
ATOM 2821 C C . ALA A 1 366 ? -8.022 10.233 7.822 1.00 98.38 366 ALA A C 1
ATOM 2823 O O . ALA A 1 366 ? -8.344 10.919 6.847 1.00 98.38 366 ALA A O 1
ATOM 2824 N N . HIS A 1 367 ? -8.930 9.685 8.631 1.00 97.75 367 HIS A N 1
ATOM 2825 C CA . HIS A 1 367 ? -10.366 9.807 8.405 1.00 97.75 367 HIS A CA 1
ATOM 2826 C C . HIS A 1 367 ? -10.836 11.267 8.459 1.00 97.75 367 HIS A C 1
ATOM 2828 O O . HIS A 1 367 ? -11.641 11.678 7.623 1.00 97.75 367 HIS A O 1
ATOM 2834 N N . ALA A 1 368 ? -10.291 12.084 9.369 1.00 97.75 368 ALA A N 1
ATOM 2835 C CA . ALA A 1 368 ? -10.575 13.522 9.408 1.00 97.75 368 ALA A CA 1
ATOM 2836 C C . ALA A 1 368 ? -10.153 14.250 8.115 1.00 97.75 368 ALA A C 1
ATOM 2838 O O . ALA A 1 368 ? -10.741 15.274 7.766 1.00 97.75 368 ALA A O 1
ATOM 2839 N N . HIS A 1 369 ? -9.195 13.691 7.368 1.00 98.00 369 HIS A N 1
ATOM 2840 C CA . HIS A 1 369 ? -8.756 14.198 6.068 1.00 98.00 369 HIS A CA 1
ATOM 2841 C C . HIS A 1 369 ? -9.496 13.556 4.879 1.00 98.00 369 HIS A C 1
ATOM 2843 O O . HIS A 1 369 ? -9.212 13.880 3.725 1.00 98.00 369 HIS A O 1
ATOM 2849 N N . GLY A 1 370 ? -10.479 12.684 5.127 1.00 96.56 370 GLY A N 1
ATOM 2850 C CA . GLY A 1 370 ? -11.194 11.950 4.081 1.00 96.56 370 GLY A CA 1
ATOM 2851 C C . GLY A 1 370 ? -10.348 10.859 3.417 1.00 96.56 370 GLY A C 1
ATOM 2852 O O . GLY A 1 370 ? -10.603 10.510 2.263 1.00 96.56 370 GLY A O 1
ATOM 2853 N N . ILE A 1 371 ? -9.340 10.352 4.133 1.00 97.75 371 ILE A N 1
ATOM 2854 C CA . ILE A 1 371 ? -8.421 9.302 3.696 1.00 97.75 371 ILE A CA 1
ATOM 2855 C C . ILE A 1 371 ? -8.684 8.046 4.526 1.00 97.75 371 ILE A C 1
ATOM 2857 O O . ILE A 1 371 ? -8.752 8.101 5.753 1.00 97.75 371 ILE A O 1
ATOM 2861 N N . LYS A 1 372 ? -8.801 6.898 3.860 1.00 97.19 372 LYS A N 1
ATOM 2862 C CA . LYS A 1 372 ? -8.876 5.594 4.524 1.00 97.19 372 LYS A CA 1
ATOM 2863 C C . LYS A 1 372 ? -7.498 4.949 4.612 1.00 97.19 372 LYS A C 1
ATOM 2865 O O . LYS A 1 372 ? -6.705 5.035 3.675 1.00 97.19 372 LYS A O 1
ATOM 2870 N N . ALA A 1 373 ? -7.234 4.257 5.713 1.00 92.12 373 ALA A N 1
ATOM 2871 C CA . ALA A 1 373 ? -6.076 3.386 5.835 1.00 92.12 373 ALA A CA 1
ATOM 2872 C C . ALA A 1 373 ? -6.326 2.062 5.096 1.00 92.12 373 ALA A C 1
ATOM 2874 O O . ALA A 1 373 ? -7.444 1.551 5.089 1.00 92.12 373 ALA A O 1
ATOM 2875 N N . SER A 1 374 ? -5.288 1.470 4.515 1.00 91.69 374 SER A N 1
ATOM 2876 C CA . SER A 1 374 ? -5.291 0.074 4.064 1.00 91.69 374 SER A CA 1
ATOM 2877 C C . SER A 1 374 ? -4.219 -0.675 4.855 1.00 91.69 374 SER A C 1
ATOM 2879 O O . SER A 1 374 ? -3.064 -0.674 4.426 1.00 91.69 374 SER A O 1
ATOM 2881 N N . PRO A 1 375 ? -4.547 -1.205 6.050 1.00 85.00 375 PRO A N 1
ATOM 2882 C CA . PRO A 1 375 ? -3.566 -1.841 6.912 1.00 85.00 375 PRO A CA 1
ATOM 2883 C C . PRO A 1 375 ? -3.111 -3.175 6.342 1.00 85.00 375 PRO A C 1
ATOM 2885 O O . PRO A 1 375 ? -3.930 -4.040 6.024 1.00 85.00 375 PRO A O 1
ATOM 2888 N N . LEU A 1 376 ? -1.798 -3.350 6.307 1.00 82.62 376 LEU A N 1
ATOM 2889 C CA . LEU A 1 376 ? -1.145 -4.592 5.970 1.00 82.62 376 LEU A CA 1
ATOM 2890 C C . LEU A 1 376 ? -0.705 -5.306 7.254 1.00 82.62 376 LEU A C 1
ATOM 2892 O O . LEU A 1 376 ? 0.223 -4.847 7.925 1.00 82.62 376 LEU A O 1
ATOM 2896 N N . PRO A 1 377 ? -1.319 -6.451 7.598 1.00 69.88 377 PRO A N 1
ATOM 2897 C CA . PRO A 1 377 ? -0.949 -7.241 8.762 1.00 69.88 377 PRO A CA 1
ATOM 2898 C C . PRO A 1 377 ? 0.497 -7.749 8.753 1.00 69.88 377 PRO A C 1
ATOM 2900 O O . PRO A 1 377 ? 1.010 -8.086 9.824 1.00 69.88 377 PRO A O 1
ATOM 2903 N N . SER A 1 378 ? 1.145 -7.805 7.586 1.00 59.91 378 SER A N 1
ATOM 2904 C CA . SER A 1 378 ? 2.517 -8.268 7.385 1.00 59.91 378 SER A CA 1
ATOM 2905 C C . SER A 1 378 ? 3.563 -7.141 7.519 1.00 59.91 378 SER A C 1
ATOM 2907 O O . SER A 1 378 ? 3.332 -6.034 7.041 1.00 59.91 378 SER A O 1
ATOM 2909 N N . PRO A 1 379 ? 4.740 -7.417 8.108 1.00 55.56 379 PRO A N 1
ATOM 2910 C CA . PRO A 1 379 ? 6.000 -6.849 7.721 1.00 55.56 379 PRO A CA 1
ATOM 2911 C C . PRO A 1 379 ? 6.340 -6.687 6.255 1.00 55.56 379 PRO A C 1
ATOM 2913 O O . PRO A 1 379 ? 5.972 -7.474 5.383 1.00 55.56 379 PRO A O 1
ATOM 2916 N N . PHE A 1 380 ? 7.158 -5.669 6.064 1.00 48.28 380 PHE A N 1
ATOM 2917 C CA . PHE A 1 380 ? 7.909 -5.255 4.914 1.00 48.28 380 PHE A CA 1
ATOM 2918 C C . PHE A 1 380 ? 9.342 -5.034 5.362 1.00 48.28 380 PHE A C 1
ATOM 2920 O O . PHE A 1 380 ? 9.642 -4.289 6.292 1.00 48.28 380 PHE A O 1
ATOM 2927 N N . THR A 1 381 ? 10.257 -5.667 4.650 1.00 46.81 381 THR A N 1
ATOM 2928 C CA . THR A 1 381 ? 11.656 -5.275 4.694 1.00 46.81 381 THR A CA 1
ATOM 2929 C C . THR A 1 381 ? 12.120 -5.019 3.265 1.00 46.81 381 THR A C 1
ATOM 2931 O O . THR A 1 381 ? 11.598 -5.581 2.299 1.00 46.81 381 THR A O 1
ATOM 2934 N N . PHE A 1 382 ? 13.082 -4.111 3.126 1.00 44.94 382 PHE A N 1
ATOM 2935 C CA . PHE A 1 382 ? 13.777 -3.856 1.865 1.00 44.94 382 PHE A CA 1
ATOM 2936 C C . PHE A 1 382 ? 14.653 -5.068 1.478 1.00 44.94 382 PHE A C 1
ATOM 2938 O O . PHE A 1 382 ? 15.143 -5.754 2.381 1.00 44.94 382 PHE A O 1
ATOM 2945 N N . PRO A 1 383 ? 14.938 -5.299 0.178 1.00 38.44 383 PRO A N 1
ATOM 2946 C CA . PRO A 1 383 ? 14.757 -4.371 -0.943 1.00 38.44 383 PRO A CA 1
ATOM 2947 C C . PRO A 1 383 ? 13.530 -4.635 -1.829 1.00 38.44 383 PRO A C 1
ATOM 2949 O O . PRO A 1 383 ? 13.148 -5.779 -2.049 1.00 38.44 383 PRO A O 1
ATOM 2952 N N . LEU A 1 384 ? 12.950 -3.560 -2.376 1.00 43.53 384 LEU A N 1
ATOM 2953 C CA . LEU A 1 384 ? 12.054 -3.647 -3.538 1.00 43.53 384 LEU A CA 1
ATOM 2954 C C . LEU A 1 384 ? 12.761 -4.377 -4.703 1.00 43.53 384 LEU A C 1
ATOM 2956 O O . LEU A 1 384 ? 13.983 -4.216 -4.823 1.00 43.53 384 LEU A O 1
ATOM 2960 N N . PRO A 1 385 ? 12.027 -5.153 -5.524 1.00 38.19 385 PRO A N 1
ATOM 2961 C CA . PRO A 1 385 ? 12.586 -5.892 -6.658 1.00 38.19 385 PRO A CA 1
ATOM 2962 C C . PRO A 1 385 ? 13.273 -5.016 -7.716 1.00 38.19 385 PRO A C 1
ATOM 2964 O O . PRO A 1 385 ? 12.899 -3.827 -7.875 1.00 38.19 385 PRO A O 1
#

InterPro domains:
  IPR017853 Glycoside hydrolase superfamily [SSF51445] (2-216)
  IPR017853 Glycoside hydrolase superfamily [SSF51445] (289-373)
  IPR045053 Mannan endo-1,4-beta-mannosidase-like [PTHR31451] (3-238)

Solvent-accessible surface area (backbone atoms only — not comparable to full-atom values): 20207 Å² total; per-residue (Å²): 72,58,12,35,41,20,16,71,70,54,36,53,58,16,68,78,41,34,73,60,41,41,78,70,35,68,67,46,45,52,47,50,50,51,49,53,52,48,58,40,58,38,58,30,80,86,80,74,43,34,50,40,74,35,37,82,32,32,49,32,41,33,62,26,53,22,65,61,41,93,63,49,61,69,52,51,68,76,45,42,60,52,60,44,52,45,30,38,54,51,41,64,71,36,48,86,87,32,71,51,41,28,35,53,40,19,18,77,34,66,73,59,27,60,45,70,61,57,51,67,28,85,40,45,45,30,45,18,24,21,48,34,46,76,71,62,36,36,33,74,56,42,38,57,54,46,52,53,26,49,75,50,76,30,35,55,35,38,58,32,33,49,52,31,46,28,68,41,57,48,50,50,29,62,60,68,55,75,46,55,66,70,60,44,26,49,48,44,38,52,40,50,52,23,37,35,72,41,18,34,29,39,17,38,36,30,62,37,66,45,64,61,75,75,66,59,68,24,30,61,26,7,67,84,36,70,52,32,53,32,46,28,54,49,25,45,53,26,53,76,31,55,20,76,51,73,82,80,70,90,74,85,78,89,69,87,83,78,78,80,80,82,80,87,73,92,78,86,90,81,93,86,84,91,80,81,83,74,78,78,72,81,73,72,65,32,52,25,45,22,30,27,33,38,66,64,58,47,24,45,48,72,69,46,46,49,52,34,41,55,48,38,36,75,21,54,30,38,38,37,35,32,41,36,37,49,43,85,50,59,49,56,76,85,39,70,30,56,59,43,60,28,33,52,70,87,41,90,87,43,76,42,61,64,33,59,57,36,36,41,58,48,35,56,56,31,36,77,47,62,21,18,34,28,52,29,71,16,23,78,42,78,74,83,112

Radius of gyration: 21.84 Å; Cα contacts (8 Å, |Δi|>4): 804; chains: 1; bounding box: 80×46×45 Å

Nearest PDB structures (foldseek):
  4aeo-assembly2_B  TM=4.381E-01  e=3.062E-03  Pseudomonas putida KT2440
  3gka-assembly1_A  TM=4.214E-01  e=2.885E-03  Burkholderia pseudomallei
  4h41-assembly1_A  TM=4.105E-01  e=2.617E-02  Bacteroides thetaiotaomicron VPI-5482
  4ktt-assembly1_E  TM=2.741E-01  e=4.308E-01  Homo sapiens
  1ym3-assembly1_A-2  TM=4.683E-01  e=4.960E+00  Mycobacterium tuberculosis H37Rv

Sequence (385 aa):
MHSWNALSGGDIYGQWYGTGYFYEQAAATAGFDNRLRYVLNHVHTTLGKPWKELSDYIFAFEAENEAMIGKGQQYIKEHQNWQCDRATTTKGELGSNSGILVTTGGESWMDESVQDGWLSCAALDVIAIHAYGTGDFETSAIQTYVRRAQAAGKKFLFQEWGSCYFTTENKNCPSGSALSESTRNANIQKWVRQITAAGVPWLYWQVLPNNDPHYGSDYEVGVGESGFRALSTVAQEALDAPAASDYLLVNNRHGPSVQLAATQTTMKIFSTLFSALCALHIAYAANSFSGSNLYYAAGLSSSQRTTLLDALQSAGMKVLRVWLDGESAGTTKNTPITTYPALEHAAVGQYDPTVLNLLDAFMVDAHAHGIKASPLPSPFTFPLP

Secondary structure (DSSP, 8-state):
---HHHHHTT-HHHHHHHHHHHHH-HHHHHHHHHHHHHHHT-B-TTT-SBGGG-TTTB-EEES-SSTTTTS-HHHHHHHHHHHHHHHHHHHHHH-TT-S-EEE----SSTTTS--HHHHH-TT--EEEEE---TTTTSHHHHHHHHHHHHHTT-EEEEEEE---SBSS-TT--SS-SBPPHHHHHHHHHHHHHHHHHTT--EEES-EESS-----SS---EETTSHHHHHHHHHHHHHHHSBPSS----TT---S----------------------------PPPBP-EEEEETTGGG--HHHHHHHHHHHHHTT--EEEEE---B-SSEETTEE---B--SSSSSTT---THHHHHHHHHHHHHHHTT-EEEEESS---SPP-

pLDDT: mean 87.52, std 18.23, range [31.16, 98.81]